Protein AF-0000000074209278 (afdb_homodimer)

Foldseek 3Di:
DPPPPPPPPPPPPQADLVQLLQQLLLVLQQQALVRQDPVNSCVSSVHDPVSCCVRQNDSLSSLVSSVVVCCVPLVVLLVVLLPDDALLSSLLSNQLSLLCSQAPPPGQHFGSLQRRPCDDDPVCVSVNVVSVVVLVVSLVSQLVSVVVNCVVVSAPVPDRSSVLSCVSSVLSNVSRVVRNVPDHSVVSSVVSVVSSVPDGGD/DPPPPPPPPPPPPQADLVQLLQQLLLVLQQQALVRQDPVNSCVSSVHDPVSCCVRQNDSLSSVVSSVVVCCVPLVVLLVVLLPDDALLSSLLSNQLSLLCSQAPPPGQHFGSLQRRPCDDDPVCVSVNVVSVVVLVVSLVSQLVSVVVNCVVVSAPVPDRSSVLSCVSSVLSNVSRVVRNVPDHSVVSSVVSVVSSVPDGGD

InterPro domains:
  IPR001647 DNA-binding HTH domain, TetR-type [PF00440] (21-64)
  IPR001647 DNA-binding HTH domain, TetR-type [PS50977] (14-74)
  IPR009057 Homedomain-like superfamily [SSF46689] (10-78)
  IPR011075 Tetracyclin repressor-like, C-terminal domain [PF16925] (94-193)
  IPR023772 DNA-binding HTH domain, TetR-type, conserved site [PS01081] (32-62)
  IPR036271 Tetracyclin repressor-like, C-terminal domain superfamily [SSF48498] (85-200)

Structure (mmCIF, N/CA/C/O backbone):
data_AF-0000000074209278-model_v1
#
loop_
_entity.id
_entity.type
_entity.pdbx_description
1 polymer 'AcrR family transcriptional regulator'
#
loop_
_atom_site.group_PDB
_atom_site.id
_atom_site.type_symbol
_atom_site.label_atom_id
_atom_site.label_alt_id
_atom_site.label_comp_id
_atom_site.label_asym_id
_atom_site.label_entity_id
_atom_site.label_seq_id
_atom_site.pdbx_PDB_ins_code
_atom_site.Cartn_x
_atom_site.Cartn_y
_atom_site.Cartn_z
_atom_site.occupancy
_atom_site.B_iso_or_equiv
_atom_site.auth_seq_id
_atom_site.auth_comp_id
_atom_site.auth_asym_id
_atom_site.auth_atom_id
_atom_site.pdbx_PDB_model_num
ATOM 1 N N . MET A 1 1 ? -60 41.594 2.998 1 33.75 1 MET A N 1
ATOM 2 C CA . MET A 1 1 ? -58.531 41.656 3.078 1 33.75 1 MET A CA 1
ATOM 3 C C . MET A 1 1 ? -57.969 40.281 3.383 1 33.75 1 MET A C 1
ATOM 5 O O . MET A 1 1 ? -58.125 39.781 4.484 1 33.75 1 MET A O 1
ATOM 9 N N . THR A 1 2 ? -57.844 39.406 2.379 1 37.22 2 THR A N 1
ATOM 10 C CA . THR A 1 2 ? -57.438 38 2.422 1 37.22 2 THR A CA 1
ATOM 11 C C . THR A 1 2 ? -56.031 37.844 2.982 1 37.22 2 THR A C 1
ATOM 13 O O . THR A 1 2 ? -55.125 38.562 2.555 1 37.22 2 THR A O 1
ATOM 16 N N . ALA A 1 3 ? -55.906 37.375 4.176 1 47.78 3 ALA A N 1
ATOM 17 C CA . ALA A 1 3 ? -54.625 37.219 4.848 1 47.78 3 ALA A CA 1
ATOM 18 C C . ALA A 1 3 ? -53.594 36.562 3.916 1 47.78 3 ALA A C 1
ATOM 20 O O . ALA A 1 3 ? -53.938 35.719 3.102 1 47.78 3 ALA A O 1
ATOM 21 N N . PRO A 1 4 ? -52.469 37.312 3.576 1 43.16 4 PRO A N 1
ATOM 22 C CA . PRO A 1 4 ? -51.469 36.719 2.699 1 43.16 4 PRO A CA 1
ATOM 23 C C . PRO A 1 4 ? -51.125 35.281 3.086 1 43.16 4 PRO A C 1
ATOM 25 O O . PRO A 1 4 ? -51.219 34.938 4.258 1 43.16 4 PRO A O 1
ATOM 28 N N . GLU A 1 5 ? -51.5 34.312 2.305 1 40.69 5 GLU A N 1
ATOM 29 C CA . GLU A 1 5 ? -51.031 32.938 2.449 1 40.69 5 GLU A CA 1
ATOM 30 C C . GLU A 1 5 ? -49.562 32.875 2.871 1 40.69 5 GLU A C 1
ATOM 32 O O . GLU A 1 5 ? -48.719 33.5 2.225 1 40.69 5 GLU A O 1
ATOM 37 N N . LYS A 1 6 ? -49.312 32.938 4.172 1 40.78 6 LYS A N 1
ATOM 38 C CA . LYS A 1 6 ? -47.969 32.656 4.664 1 40.78 6 LYS A CA 1
ATOM 39 C C . LYS A 1 6 ? -47.219 31.719 3.725 1 40.78 6 LYS A C 1
ATOM 41 O O . LYS A 1 6 ? -47.75 30.672 3.342 1 40.78 6 LYS A O 1
ATOM 46 N N . SER A 1 7 ? -46.438 32.25 2.771 1 40.66 7 SER A N 1
ATOM 47 C CA . SER A 1 7 ? -45.469 31.516 1.967 1 40.66 7 SER A CA 1
ATOM 48 C C . SER A 1 7 ? -44.875 30.344 2.752 1 40.66 7 SER A C 1
ATOM 50 O O . SER A 1 7 ? -44.375 30.531 3.867 1 40.66 7 SER A O 1
ATOM 52 N N . LEU A 1 8 ? -45.594 29.219 2.875 1 39.34 8 LEU A N 1
ATOM 53 C CA . LEU A 1 8 ? -45 27.969 3.357 1 39.34 8 LEU A CA 1
ATOM 54 C C . LEU A 1 8 ? -43.5 27.938 3.078 1 39.34 8 LEU A C 1
ATOM 56 O O . LEU A 1 8 ? -43.062 27.906 1.919 1 39.34 8 LEU A O 1
ATOM 60 N N . LEU A 1 9 ? -42.719 28.922 3.619 1 38.59 9 LEU A N 1
ATOM 61 C CA . LEU A 1 9 ? -41.281 28.844 3.516 1 38.59 9 LEU A CA 1
ATOM 62 C C . LEU A 1 9 ? -40.812 27.406 3.365 1 38.59 9 LEU A C 1
ATOM 64 O O . LEU A 1 9 ? -41.188 26.547 4.172 1 38.59 9 LEU A O 1
ATOM 68 N N . GLY A 1 10 ? -40.781 26.891 2.172 1 40.25 10 GLY A N 1
ATOM 69 C CA . GLY A 1 10 ? -40.219 25.609 1.765 1 40.25 10 GLY A CA 1
ATOM 70 C C . GLY A 1 10 ? -39.125 25.125 2.684 1 40.25 10 GLY A C 1
ATOM 71 O O . GLY A 1 10 ? -38.344 25.922 3.209 1 40.25 10 GLY A O 1
ATOM 72 N N . ARG A 1 11 ? -39.375 24.234 3.613 1 44.09 11 ARG A N 1
ATOM 73 C CA . ARG A 1 11 ? -38.344 23.594 4.445 1 44.09 11 ARG A CA 1
ATOM 74 C C . ARG A 1 11 ? -37 23.625 3.766 1 44.09 11 ARG A C 1
ATOM 76 O O . ARG A 1 11 ? -36.875 23.344 2.57 1 44.09 11 ARG A O 1
ATOM 83 N N . PRO A 1 12 ? -36.031 24.453 4.07 1 49.22 12 PRO A N 1
ATOM 84 C CA . PRO A 1 12 ? -34.688 24.484 3.463 1 49.22 12 PRO A CA 1
ATOM 85 C C . PRO A 1 12 ? -34.281 23.141 2.875 1 49.22 12 PRO A C 1
ATOM 87 O O . PRO A 1 12 ? -34.594 22.094 3.432 1 49.22 12 PRO A O 1
ATOM 90 N N . ARG A 1 13 ? -34.344 22.797 1.637 1 50.62 13 ARG A N 1
ATOM 91 C CA . ARG A 1 13 ? -34.094 21.562 0.904 1 50.62 13 ARG A CA 1
ATOM 92 C C . ARG A 1 13 ? -32.906 20.797 1.525 1 50.62 13 ARG A C 1
ATOM 94 O O . ARG A 1 13 ? -31.797 21.328 1.598 1 50.62 13 ARG A O 1
ATOM 101 N N . GLY A 1 14 ? -33.125 20.047 2.602 1 68.06 14 GLY A N 1
ATOM 102 C CA . GLY A 1 14 ? -32.156 19.172 3.268 1 68.06 14 GLY A CA 1
ATOM 103 C C . GLY A 1 14 ? -31.234 18.469 2.305 1 68.06 14 GLY A C 1
ATOM 104 O O . GLY A 1 14 ? -31.516 18.359 1.114 1 68.06 14 GLY A O 1
ATOM 105 N N . PHE A 1 15 ? -29.969 18.594 2.359 1 81.06 15 PHE A N 1
ATOM 106 C CA . PHE A 1 15 ? -29.031 17.922 1.473 1 81.06 15 PHE A CA 1
ATOM 107 C C . PHE A 1 15 ? -29.25 16.406 1.484 1 81.06 15 PHE A C 1
ATOM 109 O O . PHE A 1 15 ? -29.953 15.891 2.355 1 81.06 15 PHE A O 1
ATOM 116 N N . ASP A 1 16 ? -29 15.797 0.399 1 93.38 16 ASP A N 1
ATOM 117 C CA . ASP A 1 16 ? -29.047 14.344 0.261 1 93.38 16 ASP A CA 1
ATOM 118 C C . ASP A 1 16 ? -27.891 13.688 1.027 1 93.38 16 ASP A C 1
ATOM 120 O O . ASP A 1 16 ? -26.734 13.758 0.605 1 93.38 16 ASP A O 1
ATOM 124 N N . THR A 1 17 ? -28.188 13.07 2.111 1 94.62 17 THR A N 1
ATOM 125 C CA . THR A 1 17 ? -27.203 12.484 3.014 1 94.62 17 THR A CA 1
ATOM 126 C C . THR A 1 17 ? -26.375 11.43 2.295 1 94.62 17 THR A C 1
ATOM 128 O O . THR A 1 17 ? -25.156 11.32 2.518 1 94.62 17 THR A O 1
ATOM 131 N N . ASP A 1 18 ? -27.031 10.688 1.437 1 95.5 18 ASP A N 1
ATOM 132 C CA . ASP A 1 18 ? -26.328 9.625 0.714 1 95.5 18 ASP A CA 1
ATOM 133 C C . ASP A 1 18 ? -25.328 10.203 -0.283 1 95.5 18 ASP A C 1
ATOM 135 O O . ASP A 1 18 ? -24.203 9.727 -0.387 1 95.5 18 ASP A O 1
ATOM 139 N N . GLU A 1 19 ? -25.734 11.156 -0.97 1 96.56 19 GLU A N 1
ATOM 140 C CA . GLU A 1 19 ? -24.859 11.805 -1.931 1 96.56 19 GLU A CA 1
ATOM 141 C C . GLU A 1 19 ? -23.672 12.484 -1.229 1 96.56 19 GLU A C 1
ATOM 143 O O . GLU A 1 19 ? -22.547 12.406 -1.699 1 96.56 19 GLU A O 1
ATOM 148 N N . ALA A 1 20 ? -23.969 13.148 -0.141 1 97.25 20 ALA A N 1
ATOM 149 C CA . ALA A 1 20 ? -22.922 13.805 0.633 1 97.25 20 ALA A CA 1
ATOM 150 C C . ALA A 1 20 ? -21.891 12.789 1.137 1 97.25 20 ALA A C 1
ATOM 152 O O . ALA A 1 20 ? -20.688 13.023 1.065 1 97.25 20 ALA A O 1
ATOM 153 N N . LEU A 1 21 ? -22.422 11.672 1.607 1 97.81 21 LEU A N 1
ATOM 154 C CA . LEU A 1 21 ? -21.531 10.641 2.115 1 97.81 21 LEU A CA 1
ATOM 155 C C . LEU A 1 21 ? -20.688 10.047 0.99 1 97.81 21 LEU A C 1
ATOM 157 O O . LEU A 1 21 ? -19.5 9.742 1.188 1 97.81 21 LEU A O 1
ATOM 161 N N . GLU A 1 22 ? -21.312 9.898 -0.193 1 97.75 22 GLU A N 1
ATOM 162 C CA . GLU A 1 22 ? -20.562 9.422 -1.359 1 97.75 22 GLU A CA 1
ATOM 163 C C . GLU A 1 22 ? -19.422 10.367 -1.703 1 97.75 22 GLU A C 1
ATOM 165 O O . GLU A 1 22 ? -18.297 9.922 -1.972 1 97.75 22 GLU A O 1
ATOM 170 N N . ARG A 1 23 ? -19.641 11.594 -1.631 1 98 23 ARG A N 1
ATOM 171 C CA . ARG A 1 23 ? -18.625 12.594 -1.938 1 98 23 ARG A CA 1
ATOM 172 C C . ARG A 1 23 ? -17.516 12.602 -0.884 1 98 23 ARG A C 1
ATOM 174 O O . ARG A 1 23 ? -16.344 12.773 -1.209 1 98 23 ARG A O 1
ATOM 181 N N . ALA A 1 24 ? -17.953 12.406 0.384 1 98.25 24 ALA A N 1
ATOM 182 C CA . ALA A 1 24 ? -16.969 12.305 1.45 1 98.25 24 ALA A CA 1
ATOM 183 C C . ALA A 1 24 ? -16.062 11.086 1.247 1 98.25 24 ALA A C 1
ATOM 185 O O . ALA A 1 24 ? -14.844 11.18 1.401 1 98.25 24 ALA A O 1
ATOM 186 N N . MET A 1 25 ? -16.688 9.992 0.888 1 98.19 25 MET A N 1
ATOM 187 C CA . MET A 1 25 ? -15.938 8.758 0.647 1 98.19 25 MET A CA 1
ATOM 188 C C . MET A 1 25 ? -14.914 8.953 -0.47 1 98.19 25 MET A C 1
ATOM 190 O O . MET A 1 25 ? -13.75 8.586 -0.321 1 98.19 25 MET A O 1
ATOM 194 N N . LEU A 1 26 ? -15.328 9.602 -1.552 1 98.12 26 LEU A N 1
ATOM 195 C CA . LEU A 1 26 ? -14.438 9.844 -2.684 1 98.12 26 LEU A CA 1
ATOM 196 C C . LEU A 1 26 ? -13.305 10.789 -2.293 1 98.12 26 LEU A C 1
ATOM 198 O O . LEU A 1 26 ? -12.164 10.609 -2.727 1 98.12 26 LEU A O 1
ATOM 202 N N . TYR A 1 27 ? -13.641 11.75 -1.469 1 98.06 27 TYR A N 1
ATOM 203 C CA . TYR A 1 27 ? -12.625 12.703 -1.048 1 98.06 27 TYR A CA 1
ATOM 204 C C . TYR A 1 27 ? -11.594 12.039 -0.134 1 98.06 27 TYR A C 1
ATOM 206 O O . TYR A 1 27 ? -10.391 12.234 -0.304 1 98.06 27 TYR A O 1
ATOM 214 N N . PHE A 1 28 ? -12.07 11.219 0.897 1 97.81 28 PHE A N 1
ATOM 215 C CA . PHE A 1 28 ? -11.156 10.461 1.746 1 97.81 28 PHE A CA 1
ATOM 216 C C . PHE A 1 28 ? -10.312 9.5 0.913 1 97.81 28 PHE A C 1
ATOM 218 O O . PHE A 1 28 ? -9.133 9.305 1.193 1 97.81 28 PHE A O 1
ATOM 225 N N . TRP A 1 29 ? -10.93 8.945 -0.081 1 97.88 29 TRP A N 1
ATOM 226 C CA . TRP A 1 29 ? -10.258 7.992 -0.958 1 97.88 29 TRP A CA 1
ATOM 227 C C . TRP A 1 29 ? -9.117 8.664 -1.721 1 97.88 29 TRP A C 1
ATOM 229 O O . TRP A 1 29 ? -8 8.148 -1.759 1 97.88 29 TRP A O 1
ATOM 239 N N . GLU A 1 30 ? -9.352 9.797 -2.186 1 96.81 30 GLU A N 1
ATOM 240 C CA . GLU A 1 30 ? -8.398 10.5 -3.043 1 96.81 30 GLU A CA 1
ATOM 241 C C . GLU A 1 30 ? -7.285 11.148 -2.221 1 96.81 30 GLU A C 1
ATOM 243 O O . GLU A 1 30 ? -6.129 11.172 -2.643 1 96.81 30 GLU A O 1
ATOM 248 N N . HIS A 1 31 ? -7.629 11.578 -0.967 1 96.56 31 HIS A N 1
ATOM 249 C CA . HIS A 1 31 ? -6.691 12.461 -0.279 1 96.56 31 HIS A CA 1
ATOM 250 C C . HIS A 1 31 ? -6.207 11.844 1.027 1 96.56 31 HIS A C 1
ATOM 252 O O . HIS A 1 31 ? -5.277 12.352 1.656 1 96.56 31 HIS A O 1
ATOM 258 N N . GLY A 1 32 ? -6.855 10.703 1.397 1 96.44 32 GLY A N 1
ATOM 259 C CA . GLY A 1 32 ? -6.535 10.125 2.693 1 96.44 32 GLY A CA 1
ATOM 260 C C . GLY A 1 32 ? -7.16 10.875 3.852 1 96.44 32 GLY A C 1
ATOM 261 O O . GLY A 1 32 ? -7.688 11.977 3.674 1 96.44 32 GLY A O 1
ATOM 262 N N . TYR A 1 33 ? -7.074 10.336 4.988 1 96.94 33 TYR A N 1
ATOM 263 C CA . TYR A 1 33 ? -7.652 10.922 6.195 1 96.94 33 TYR A CA 1
ATOM 264 C C . TYR A 1 33 ? -6.953 12.227 6.559 1 96.94 33 TYR A C 1
ATOM 266 O O . TYR A 1 33 ? -7.613 13.242 6.789 1 96.94 33 TYR A O 1
ATOM 274 N N . GLU A 1 34 ? -5.68 12.195 6.559 1 93.06 34 GLU A N 1
ATOM 275 C CA . GLU A 1 34 ? -4.914 13.375 6.953 1 93.06 34 GLU A CA 1
ATOM 276 C C . GLU A 1 34 ? -5.039 14.492 5.918 1 93.06 34 GLU A C 1
ATOM 278 O O . GLU A 1 34 ? -5.043 15.672 6.266 1 93.06 34 GLU A O 1
ATOM 283 N N . GLY A 1 35 ? -5.164 14.133 4.719 1 93.12 35 GLY A N 1
ATOM 284 C CA . GLY A 1 35 ? -5.211 15.117 3.646 1 93.12 35 GLY A CA 1
ATOM 285 C C . GLY A 1 35 ? -6.574 15.758 3.486 1 93.12 35 GLY A C 1
ATOM 286 O O . GLY A 1 35 ? -6.73 16.719 2.723 1 93.12 35 GLY A O 1
ATOM 287 N N . ALA A 1 36 ? -7.477 15.227 4.211 1 95.25 36 ALA A N 1
ATOM 288 C CA . ALA A 1 36 ? -8.836 15.75 4.152 1 95.25 36 ALA A CA 1
ATOM 289 C C . ALA A 1 36 ? -9.141 16.625 5.367 1 95.25 36 ALA A C 1
ATOM 291 O O . ALA A 1 36 ? -9.469 16.125 6.441 1 95.25 36 ALA A O 1
ATOM 292 N N . SER A 1 37 ? -9.125 17.906 5.203 1 93.94 37 SER A N 1
ATOM 293 C CA . SER A 1 37 ? -9.531 18.797 6.289 1 93.94 37 SER A CA 1
ATOM 294 C C . SER A 1 37 ? -11.047 18.891 6.391 1 93.94 37 SER A C 1
ATOM 296 O O . SER A 1 37 ? -11.766 18.5 5.457 1 93.94 37 SER A O 1
ATOM 298 N N . LEU A 1 38 ? -11.5 19.406 7.469 1 94.62 38 LEU A N 1
ATOM 299 C CA . LEU A 1 38 ? -12.938 19.594 7.633 1 94.62 38 LEU A CA 1
ATOM 300 C C . LEU A 1 38 ? -13.469 20.578 6.594 1 94.62 38 LEU A C 1
ATOM 302 O O . LEU A 1 38 ? -14.562 20.375 6.055 1 94.62 38 LEU A O 1
ATOM 306 N N . SER A 1 39 ? -12.703 21.625 6.355 1 95.69 39 SER A N 1
ATOM 307 C CA . SER A 1 39 ? -13.109 22.594 5.344 1 95.69 39 SER A CA 1
ATOM 308 C C . SER A 1 39 ? -13.203 21.953 3.963 1 95.69 39 SER A C 1
ATOM 310 O O . SER A 1 39 ? -14.141 22.219 3.211 1 95.69 39 SER A O 1
ATOM 312 N N . ASP A 1 40 ? -12.25 21.109 3.582 1 95.88 40 ASP A N 1
ATOM 313 C CA . ASP A 1 40 ? -12.273 20.391 2.314 1 95.88 40 ASP A CA 1
ATOM 314 C C . ASP A 1 40 ? -13.516 19.516 2.197 1 95.88 40 ASP A C 1
ATOM 316 O O . ASP A 1 40 ? -14.148 19.453 1.14 1 95.88 40 ASP A O 1
ATOM 320 N N . LEU A 1 41 ? -13.836 18.812 3.322 1 97.38 41 LEU A N 1
ATOM 321 C CA . LEU A 1 41 ? -14.969 17.906 3.334 1 97.38 41 LEU A CA 1
ATOM 322 C C . LEU A 1 41 ? -16.281 18.656 3.193 1 97.38 41 LEU A C 1
ATOM 324 O O . LEU A 1 41 ? -17.188 18.234 2.473 1 97.38 41 LEU A O 1
ATOM 328 N N . GLU A 1 42 ? -16.312 19.812 3.859 1 97.06 42 GLU A N 1
ATOM 329 C CA . GLU A 1 42 ? -17.469 20.672 3.686 1 97.06 42 GLU A CA 1
ATOM 330 C C . GLU A 1 42 ? -17.672 21.047 2.219 1 97.06 42 GLU A C 1
ATOM 332 O O . GLU A 1 42 ? -18.797 20.953 1.697 1 97.06 42 GLU A O 1
ATOM 337 N N . GLY A 1 43 ? -16.641 21.453 1.596 1 96.94 43 GLY A N 1
ATOM 338 C CA . GLY A 1 43 ? -16.688 21.812 0.187 1 96.94 43 GLY A CA 1
ATOM 339 C C . GLY A 1 43 ? -17.062 20.641 -0.716 1 96.94 43 GLY A C 1
ATOM 340 O O . GLY A 1 43 ? -17.922 20.781 -1.589 1 96.94 43 GLY A O 1
ATOM 341 N N . ALA A 1 44 ? -16.484 19.484 -0.483 1 96.69 44 ALA A N 1
ATOM 342 C CA . ALA A 1 44 ? -16.719 18.297 -1.302 1 96.69 44 ALA A CA 1
ATOM 343 C C . ALA A 1 44 ? -18.156 17.812 -1.172 1 96.69 44 ALA A C 1
ATOM 345 O O . ALA A 1 44 ? -18.766 17.391 -2.156 1 96.69 44 ALA A O 1
ATOM 346 N N . MET A 1 45 ? -18.641 17.906 0.04 1 97 45 MET A N 1
ATOM 347 C CA . MET A 1 45 ? -19.969 17.375 0.328 1 97 45 MET A CA 1
ATOM 348 C C . MET A 1 45 ? -21.047 18.406 -0.025 1 97 45 MET A C 1
ATOM 350 O O . MET A 1 45 ? -22.219 18.062 -0.162 1 97 45 MET A O 1
ATOM 354 N N . GLY A 1 46 ? -20.672 19.688 -0.005 1 96.06 46 GLY A N 1
ATOM 355 C CA . GLY A 1 46 ? -21.609 20.75 -0.322 1 96.06 46 GLY A CA 1
ATOM 356 C C . GLY A 1 46 ? -22.531 21.109 0.835 1 96.06 46 GLY A C 1
ATOM 357 O O . GLY A 1 46 ? -23.703 21.453 0.628 1 96.06 46 GLY A O 1
ATOM 358 N N . ILE A 1 47 ? -22.047 20.875 2.021 1 94.56 47 ILE A N 1
ATOM 359 C CA . ILE A 1 47 ? -22.844 21.188 3.201 1 94.56 47 ILE A CA 1
ATOM 360 C C . ILE A 1 47 ? -22 21.953 4.219 1 94.56 47 ILE A C 1
ATOM 362 O O . ILE A 1 47 ? -20.766 21.812 4.242 1 94.56 47 ILE A O 1
ATOM 366 N N . GLY A 1 48 ? -22.641 22.672 5.047 1 93.31 48 GLY A N 1
ATOM 367 C CA . GLY A 1 48 ? -21.938 23.422 6.078 1 93.31 48 GLY A CA 1
ATOM 368 C C . GLY A 1 48 ? -21.547 22.578 7.277 1 93.31 48 GLY A C 1
ATOM 369 O O . GLY A 1 48 ? -22.016 21.453 7.418 1 93.31 48 GLY A O 1
ATOM 370 N N . ARG A 1 49 ? -20.766 23.094 8.094 1 93.25 49 ARG A N 1
ATOM 371 C CA . ARG A 1 49 ? -20.188 22.422 9.25 1 93.25 49 ARG A CA 1
ATOM 372 C C . ARG A 1 49 ? -21.266 21.922 10.195 1 93.25 49 ARG A C 1
ATOM 374 O O . ARG A 1 49 ? -21.219 20.781 10.672 1 93.25 49 ARG A O 1
ATOM 381 N N . THR A 1 50 ? -22.312 22.734 10.438 1 93.88 50 THR A N 1
ATOM 382 C CA . THR A 1 50 ? -23.391 22.375 11.359 1 93.88 50 THR A CA 1
ATOM 383 C C . THR A 1 50 ? -24.156 21.156 10.859 1 93.88 50 THR A C 1
ATOM 385 O O . THR A 1 50 ? -24.391 20.219 11.617 1 93.88 50 THR A O 1
ATOM 388 N N . SER A 1 51 ? -24.469 21.172 9.672 1 94.56 51 SER A N 1
ATOM 389 C CA . SER A 1 51 ? -25.172 20.047 9.055 1 94.56 51 SER A CA 1
ATOM 390 C C . SER A 1 51 ? -24.328 18.781 9.047 1 94.56 51 SER A C 1
ATOM 392 O O . SER A 1 51 ? -24.828 17.688 9.281 1 94.56 51 SER A O 1
ATOM 394 N N . MET A 1 52 ? -23.062 18.953 8.75 1 95.5 52 MET A N 1
ATOM 395 C CA . MET A 1 52 ? -22.141 17.812 8.719 1 95.5 52 MET A CA 1
ATOM 396 C C . MET A 1 52 ? -22.078 17.125 10.078 1 95.5 52 MET A C 1
ATOM 398 O O . MET A 1 52 ? -22.219 15.906 10.164 1 95.5 52 MET A O 1
ATOM 402 N N . TYR A 1 53 ? -21.984 17.953 11.102 1 95.12 53 TYR A N 1
ATOM 403 C CA . TYR A 1 53 ? -21.891 17.391 12.445 1 95.12 53 TYR A CA 1
ATOM 404 C C . TYR A 1 53 ? -23.203 16.719 12.852 1 95.12 53 TYR A C 1
ATOM 406 O O . TYR A 1 53 ? -23.188 15.672 13.5 1 95.12 53 TYR A O 1
ATOM 414 N N . ALA A 1 54 ? -24.266 17.328 12.461 1 95.19 54 ALA A N 1
ATOM 415 C CA . ALA A 1 54 ? -25.578 16.797 12.805 1 95.19 54 ALA A CA 1
ATOM 416 C C . ALA A 1 54 ? -25.828 15.453 12.117 1 95.19 54 ALA A C 1
ATOM 418 O O . ALA A 1 54 ? -26.359 14.523 12.719 1 95.19 54 ALA A O 1
ATOM 419 N N . ALA A 1 55 ? -25.344 15.367 10.93 1 95.56 55 ALA A N 1
ATOM 420 C CA . ALA A 1 55 ? -25.656 14.203 10.117 1 95.56 55 ALA A CA 1
ATOM 421 C C . ALA A 1 55 ? -24.625 13.102 10.297 1 95.56 55 ALA A C 1
ATOM 423 O O . ALA A 1 55 ? -24.953 11.914 10.273 1 95.56 55 ALA A O 1
ATOM 424 N N . PHE A 1 56 ? -23.312 13.477 10.492 1 97.25 56 PHE A N 1
ATOM 425 C CA . PHE A 1 56 ? -22.266 12.469 10.359 1 97.25 56 PHE A CA 1
ATOM 426 C C . PHE A 1 56 ? -21.375 12.445 11.594 1 97.25 56 PHE A C 1
ATOM 428 O O . PHE A 1 56 ? -20.609 11.508 11.797 1 97.25 56 PHE A O 1
ATOM 435 N N . GLY A 1 57 ? -21.469 13.477 12.422 1 96.56 57 GLY A N 1
ATOM 436 C CA . GLY A 1 57 ? -20.594 13.555 13.578 1 96.56 57 GLY A CA 1
ATOM 437 C C . GLY A 1 57 ? -19.25 14.188 13.258 1 96.56 57 GLY A C 1
ATOM 438 O O . GLY A 1 57 ? -19.125 14.969 12.312 1 96.56 57 GLY A O 1
ATOM 439 N N . ASN A 1 58 ? -18.25 13.867 14.039 1 96.25 58 ASN A N 1
ATOM 440 C CA . ASN A 1 58 ? -16.922 14.422 13.828 1 96.25 58 ASN A CA 1
ATOM 441 C C . ASN A 1 58 ? -16.203 13.734 12.664 1 96.25 58 ASN A C 1
ATOM 443 O O . ASN A 1 58 ? -16.781 12.867 12.008 1 96.25 58 ASN A O 1
ATOM 447 N N . LYS A 1 59 ? -15.086 14.109 12.422 1 96.69 59 LYS A N 1
ATOM 448 C CA . LYS A 1 59 ? -14.352 13.617 11.258 1 96.69 59 LYS A CA 1
ATOM 449 C C . LYS A 1 59 ? -14.18 12.102 11.32 1 96.69 59 LYS A C 1
ATOM 451 O O . LYS A 1 59 ? -14.352 11.414 10.312 1 96.69 59 LYS A O 1
ATOM 456 N N . GLU A 1 60 ? -13.805 11.578 12.477 1 97.06 60 GLU A N 1
ATOM 457 C CA . GLU A 1 60 ? -13.609 10.141 12.648 1 97.06 60 GLU A CA 1
ATOM 458 C C . GLU A 1 60 ? -14.891 9.367 12.352 1 97.06 60 GLU A C 1
ATOM 460 O O . GLU A 1 60 ? -14.859 8.336 11.68 1 97.06 60 GLU A O 1
ATOM 465 N N . GLN A 1 61 ? -15.922 9.852 12.867 1 97.81 61 GLN A N 1
ATOM 466 C CA . GLN A 1 61 ? -17.219 9.219 12.633 1 97.81 61 GLN A CA 1
ATOM 467 C C . GLN A 1 61 ? -17.594 9.273 11.156 1 97.81 61 GLN A C 1
ATOM 469 O O . GLN A 1 61 ? -18.109 8.305 10.602 1 97.81 61 GLN A O 1
ATOM 474 N N . LEU A 1 62 ? -17.453 10.469 10.562 1 98.06 62 LEU A N 1
ATOM 475 C CA . LEU A 1 62 ? -17.688 10.609 9.133 1 98.06 62 LEU A CA 1
ATOM 476 C C . LEU A 1 62 ? -16.844 9.617 8.336 1 98.06 62 LEU A C 1
ATOM 478 O O . LEU A 1 62 ? -17.328 8.992 7.395 1 98.06 62 LEU A O 1
ATOM 482 N N . PHE A 1 63 ? -15.641 9.414 8.695 1 98.38 63 PHE A N 1
ATOM 483 C CA . PHE A 1 63 ? -14.742 8.484 8.023 1 98.38 63 PHE A CA 1
ATOM 484 C C . PHE A 1 63 ? -15.258 7.059 8.125 1 98.38 63 PHE A C 1
ATOM 486 O O . PHE A 1 63 ? -15.234 6.309 7.148 1 98.38 63 PHE A O 1
ATOM 493 N N . ARG A 1 64 ? -15.648 6.68 9.281 1 98.12 64 ARG A N 1
ATOM 494 C CA . ARG A 1 64 ? -16.188 5.336 9.477 1 98.12 64 ARG A CA 1
ATOM 495 C C . ARG A 1 64 ? -17.406 5.094 8.586 1 98.12 64 ARG A C 1
ATOM 497 O O . ARG A 1 64 ? -17.547 4.02 8.008 1 98.12 64 ARG A O 1
ATOM 504 N N . LYS A 1 65 ? -18.234 6.086 8.516 1 98.12 65 LYS A N 1
ATOM 505 C CA . LYS A 1 65 ? -19.391 5.977 7.641 1 98.12 65 LYS A CA 1
ATOM 506 C C . LYS A 1 65 ? -18.969 5.891 6.176 1 98.12 65 LYS A C 1
ATOM 508 O O . LYS A 1 65 ? -19.578 5.16 5.391 1 98.12 65 LYS A O 1
ATOM 513 N N . ALA A 1 66 ? -17.984 6.672 5.801 1 98.38 66 ALA A N 1
ATOM 514 C CA . ALA A 1 66 ? -17.438 6.605 4.453 1 98.38 66 ALA A CA 1
ATOM 515 C C . ALA A 1 66 ? -16.875 5.219 4.164 1 98.38 66 ALA A C 1
ATOM 517 O O . ALA A 1 66 ? -17.031 4.691 3.059 1 98.38 66 ALA A O 1
ATOM 518 N N . LEU A 1 67 ? -16.203 4.598 5.137 1 98 67 LEU A N 1
ATOM 519 C CA . LEU A 1 67 ? -15.664 3.252 4.996 1 98 67 LEU A CA 1
ATOM 520 C C . LEU A 1 67 ? -16.781 2.23 4.785 1 98 67 LEU A C 1
ATOM 522 O O . LEU A 1 67 ? -16.641 1.313 3.971 1 98 67 LEU A O 1
ATOM 526 N N . ASP A 1 68 ? -17.859 2.416 5.543 1 97.56 68 ASP A N 1
ATOM 527 C CA . ASP A 1 68 ? -19.016 1.54 5.359 1 97.56 68 ASP A CA 1
ATOM 528 C C . ASP A 1 68 ? -19.578 1.664 3.947 1 97.56 68 ASP A C 1
ATOM 530 O O . ASP A 1 68 ? -19.938 0.661 3.322 1 97.56 68 ASP A O 1
ATOM 534 N N . ARG A 1 69 ? -19.672 2.906 3.51 1 97.75 69 ARG A N 1
ATOM 535 C CA . ARG A 1 69 ? -20.141 3.148 2.148 1 97.75 69 ARG A CA 1
ATOM 536 C C . ARG A 1 69 ? -19.219 2.5 1.128 1 97.75 69 ARG A C 1
ATOM 538 O O . ARG A 1 69 ? -19.672 1.917 0.144 1 97.75 69 ARG A O 1
ATOM 545 N N . TYR A 1 70 ? -17.953 2.588 1.343 1 98.06 70 TYR A N 1
ATOM 546 C CA . TYR A 1 70 ? -16.953 1.97 0.485 1 98.06 70 TYR A CA 1
ATOM 547 C C . TYR A 1 70 ? -17.109 0.456 0.456 1 98.06 70 TYR A C 1
ATOM 549 O O . TYR A 1 70 ? -17.016 -0.166 -0.604 1 98.06 70 TYR A O 1
ATOM 557 N N . ALA A 1 71 ? -17.328 -0.156 1.625 1 97.31 71 ALA A N 1
ATOM 558 C CA . ALA A 1 71 ? -17.5 -1.6 1.766 1 97.31 71 ALA A CA 1
ATOM 559 C C . ALA A 1 71 ? -18.703 -2.094 0.969 1 97.31 71 ALA A C 1
ATOM 561 O O . ALA A 1 71 ? -18.641 -3.154 0.345 1 97.31 71 ALA A O 1
ATOM 562 N N . GLU A 1 72 ? -19.719 -1.255 0.929 1 96.62 72 GLU A N 1
ATOM 563 C CA . GLU A 1 72 ? -20.984 -1.642 0.299 1 96.62 72 GLU A CA 1
ATOM 564 C C . GLU A 1 72 ? -20.953 -1.375 -1.203 1 96.62 72 GLU A C 1
ATOM 566 O O . GLU A 1 72 ? -21.766 -1.916 -1.951 1 96.62 72 GLU A O 1
ATOM 571 N N . GLY A 1 73 ? -20.031 -0.543 -1.618 1 96.5 73 GLY A N 1
ATOM 572 C CA . GLY A 1 73 ? -19.938 -0.15 -3.016 1 96.5 73 GLY A CA 1
ATOM 573 C C . GLY A 1 73 ? -18.703 -0.675 -3.713 1 96.5 73 GLY A C 1
ATOM 574 O O . GLY A 1 73 ? -18.672 -1.83 -4.141 1 96.5 73 GLY A O 1
ATOM 575 N N . PRO A 1 74 ? -17.703 0.165 -3.719 1 97.31 74 PRO A N 1
ATOM 576 C CA . PRO A 1 74 ? -16.516 -0.21 -4.473 1 97.31 74 PRO A CA 1
ATOM 577 C C . PRO A 1 74 ? -15.867 -1.498 -3.959 1 97.31 74 PRO A C 1
ATOM 579 O O . PRO A 1 74 ? -15.328 -2.279 -4.746 1 97.31 74 PRO A O 1
ATOM 582 N N . ALA A 1 75 ? -15.969 -1.797 -2.678 1 97.5 75 ALA A N 1
ATOM 583 C CA . ALA A 1 75 ? -15.273 -2.957 -2.119 1 97.5 75 ALA A CA 1
ATOM 584 C C . ALA A 1 75 ? -16.234 -4.125 -1.921 1 97.5 75 ALA A C 1
ATOM 586 O O . ALA A 1 75 ? -15.891 -5.121 -1.283 1 97.5 75 ALA A O 1
ATOM 587 N N . ALA A 1 76 ? -17.438 -4.082 -2.463 1 97.75 76 ALA A N 1
ATOM 588 C CA . ALA A 1 76 ? -18.438 -5.133 -2.297 1 97.75 76 ALA A CA 1
ATOM 589 C C . ALA A 1 76 ? -17.969 -6.441 -2.924 1 97.75 76 ALA A C 1
ATOM 591 O O . ALA A 1 76 ? -18.516 -7.508 -2.627 1 97.75 76 ALA A O 1
ATOM 592 N N . TYR A 1 77 ? -16.969 -6.383 -3.834 1 97.5 77 TYR A N 1
ATOM 593 C CA . TYR A 1 77 ? -16.438 -7.57 -4.496 1 97.5 77 TYR A CA 1
ATOM 594 C C . TYR A 1 77 ? -15.875 -8.555 -3.48 1 97.5 77 TYR A C 1
ATOM 596 O O . TYR A 1 77 ? -15.82 -9.766 -3.74 1 97.5 77 TYR A O 1
ATOM 604 N N . THR A 1 78 ? -15.461 -8.102 -2.299 1 97.69 78 THR A N 1
ATOM 605 C CA . THR A 1 78 ? -14.875 -8.984 -1.293 1 97.69 78 THR A CA 1
ATOM 606 C C . THR A 1 78 ? -15.906 -9.984 -0.782 1 97.69 78 THR A C 1
ATOM 608 O O . THR A 1 78 ? -15.617 -11.18 -0.674 1 97.69 78 THR A O 1
ATOM 611 N N . GLU A 1 79 ? -17.078 -9.484 -0.499 1 97.12 79 GLU A N 1
ATOM 612 C CA . GLU A 1 79 ? -18.141 -10.375 -0.063 1 97.12 79 GLU A CA 1
ATOM 613 C C . GLU A 1 79 ? -18.594 -11.297 -1.191 1 97.12 79 GLU A C 1
ATOM 615 O O . GLU A 1 79 ? -18.844 -12.484 -0.966 1 97.12 79 GLU A O 1
ATOM 620 N N . ARG A 1 80 ? -18.688 -10.758 -2.4 1 98 80 ARG A N 1
ATOM 621 C CA . ARG A 1 80 ? -19.078 -11.555 -3.559 1 98 80 ARG A CA 1
ATOM 622 C C . ARG A 1 80 ? -18.078 -12.672 -3.814 1 98 80 ARG A C 1
ATOM 624 O O . ARG A 1 80 ? -18.453 -13.789 -4.184 1 98 80 ARG A O 1
ATOM 631 N N . ALA A 1 81 ? -16.844 -12.359 -3.621 1 98.62 81 ALA A N 1
ATOM 632 C CA . ALA A 1 81 ? -15.789 -13.344 -3.838 1 98.62 81 ALA A CA 1
ATOM 633 C C . ALA A 1 81 ? -15.961 -14.547 -2.914 1 98.62 81 ALA A C 1
ATOM 635 O O . ALA A 1 81 ? -15.852 -15.695 -3.352 1 98.62 81 ALA A O 1
ATOM 636 N N . LEU A 1 82 ? -16.312 -14.305 -1.666 1 98.25 82 LEU A N 1
ATOM 637 C CA . LEU A 1 82 ? -16.391 -15.352 -0.65 1 98.25 82 LEU A CA 1
ATOM 638 C C . LEU A 1 82 ? -17.547 -16.312 -0.942 1 98.25 82 LEU A C 1
ATOM 640 O O . LEU A 1 82 ? -17.594 -17.422 -0.394 1 98.25 82 LEU A O 1
ATOM 644 N N . LEU A 1 83 ? -18.438 -15.922 -1.802 1 98 83 LEU A N 1
ATOM 645 C CA . LEU A 1 83 ? -19.625 -16.719 -2.109 1 98 83 LEU A CA 1
ATOM 646 C C . LEU A 1 83 ? -19.375 -17.609 -3.312 1 98 83 LEU A C 1
ATOM 648 O O . LEU A 1 83 ? -20.219 -18.438 -3.656 1 98 83 LEU A O 1
ATOM 652 N N . LYS A 1 84 ? -18.266 -17.484 -3.971 1 98.62 84 LYS A N 1
ATOM 653 C CA . LYS A 1 84 ? -17.984 -18.297 -5.145 1 98.62 84 LYS A CA 1
ATOM 654 C C . LYS A 1 84 ? -17.828 -19.766 -4.77 1 98.62 84 LYS A C 1
ATOM 656 O O . LYS A 1 84 ? -17.438 -20.094 -3.643 1 98.62 84 LYS A O 1
ATOM 661 N N . PRO A 1 85 ? -18.062 -20.656 -5.66 1 97.81 85 PRO A N 1
ATOM 662 C CA . PRO A 1 85 ? -18.156 -22.062 -5.305 1 97.81 85 PRO A CA 1
ATOM 663 C C . PRO A 1 85 ? -16.781 -22.703 -5.051 1 97.81 85 PRO A C 1
ATOM 665 O O . PRO A 1 85 ? -16.688 -23.656 -4.27 1 97.81 85 PRO A O 1
ATOM 668 N N . THR A 1 86 ? -15.719 -22.25 -5.762 1 98.19 86 THR A N 1
ATOM 669 C CA . THR A 1 86 ? -14.414 -22.875 -5.582 1 98.19 86 THR A CA 1
ATOM 670 C C . THR A 1 86 ? -13.398 -21.875 -5.043 1 98.19 86 THR A C 1
ATOM 672 O O . THR A 1 86 ? -13.562 -20.672 -5.207 1 98.19 86 THR A O 1
ATOM 675 N N . ALA A 1 87 ? -12.344 -22.406 -4.441 1 98.38 87 ALA A N 1
ATOM 676 C CA . ALA A 1 87 ? -11.273 -21.562 -3.908 1 98.38 87 ALA A CA 1
ATOM 677 C C . ALA A 1 87 ? -10.625 -20.734 -5.016 1 98.38 87 ALA A C 1
ATOM 679 O O . ALA A 1 87 ? -10.305 -19.562 -4.816 1 98.38 87 ALA A O 1
ATOM 680 N N . ARG A 1 88 ? -10.484 -21.359 -6.168 1 98.5 88 ARG A N 1
ATOM 681 C CA . ARG A 1 88 ? -9.906 -20.641 -7.305 1 98.5 88 ARG A CA 1
ATOM 682 C C . ARG A 1 88 ? -10.797 -19.484 -7.742 1 98.5 88 ARG A C 1
ATOM 684 O O . ARG A 1 88 ? -10.305 -18.391 -8.023 1 98.5 88 ARG A O 1
ATOM 691 N N . GLU A 1 89 ? -12.078 -19.703 -7.785 1 98.62 89 GLU A N 1
ATOM 692 C CA . GLU A 1 89 ? -13.016 -18.641 -8.164 1 98.62 89 GLU A CA 1
ATOM 693 C C . GLU A 1 89 ? -13.062 -17.547 -7.109 1 98.62 89 GLU A C 1
ATOM 695 O O . GLU A 1 89 ? -13.25 -16.359 -7.438 1 98.62 89 GLU A O 1
ATOM 700 N N . VAL A 1 90 ? -12.914 -17.891 -5.816 1 98.81 90 VAL A N 1
ATOM 701 C CA . VAL A 1 90 ? -12.828 -16.906 -4.742 1 98.81 90 VAL A CA 1
ATOM 702 C C . VAL A 1 90 ? -11.625 -16 -4.965 1 98.81 90 VAL A C 1
ATOM 704 O O . VAL A 1 90 ? -11.758 -14.773 -4.984 1 98.81 90 VAL A O 1
ATOM 707 N N . ALA A 1 91 ? -10.461 -16.625 -5.203 1 98.81 91 ALA A N 1
ATOM 708 C CA . ALA A 1 91 ? -9.242 -15.852 -5.43 1 98.81 91 ALA A CA 1
ATOM 709 C C . ALA A 1 91 ? -9.359 -14.992 -6.688 1 98.81 91 ALA A C 1
ATOM 711 O O . ALA A 1 91 ? -8.969 -13.82 -6.688 1 98.81 91 ALA A O 1
ATOM 712 N N . THR A 1 92 ? -9.945 -15.555 -7.734 1 98.88 92 THR A N 1
ATOM 713 C CA . THR A 1 92 ? -10.109 -14.852 -9 1 98.88 92 THR A CA 1
ATOM 714 C C . THR A 1 92 ? -11.008 -13.633 -8.828 1 98.88 92 THR A C 1
ATOM 716 O O . THR A 1 92 ? -10.656 -12.523 -9.242 1 98.88 92 THR A O 1
ATOM 719 N N . GLU A 1 93 ? -12.156 -13.812 -8.203 1 98.88 93 GLU A N 1
ATOM 720 C CA . GLU A 1 93 ? -13.102 -12.727 -8 1 98.88 93 GLU A CA 1
ATOM 721 C C . GLU A 1 93 ? -12.516 -11.641 -7.102 1 98.88 93 GLU A C 1
ATOM 723 O O . GLU A 1 93 ? -12.711 -10.453 -7.34 1 98.88 93 GLU A O 1
ATOM 728 N N . PHE A 1 94 ? -11.812 -12.07 -6.113 1 98.81 94 PHE A N 1
ATOM 729 C CA . PHE A 1 94 ? -11.203 -11.109 -5.191 1 98.81 94 PHE A CA 1
ATOM 730 C C . PHE A 1 94 ? -10.188 -10.234 -5.914 1 98.81 94 PHE A C 1
ATOM 732 O O . PHE A 1 94 ? -10.25 -9.008 -5.844 1 98.81 94 PHE A O 1
ATOM 739 N N . LEU A 1 95 ? -9.25 -10.875 -6.641 1 98.88 95 LEU A N 1
ATOM 740 C CA . LEU A 1 95 ? -8.172 -10.125 -7.273 1 98.88 95 LEU A CA 1
ATOM 741 C C . LEU A 1 95 ? -8.695 -9.312 -8.453 1 98.88 95 LEU A C 1
ATOM 743 O O . LEU A 1 95 ? -8.289 -8.164 -8.648 1 98.88 95 LEU A O 1
ATOM 747 N N . THR A 1 96 ? -9.625 -9.852 -9.234 1 98.88 96 THR A N 1
ATOM 748 C CA . THR A 1 96 ? -10.234 -9.094 -10.328 1 98.88 96 THR A CA 1
ATOM 749 C C . THR A 1 96 ? -11.062 -7.938 -9.789 1 98.88 96 THR A C 1
ATOM 751 O O . THR A 1 96 ? -11.086 -6.852 -10.375 1 98.88 96 THR A O 1
ATOM 754 N N . GLY A 1 97 ? -11.789 -8.219 -8.727 1 98.75 97 GLY A N 1
ATOM 755 C CA . GLY A 1 97 ? -12.523 -7.148 -8.062 1 98.75 97 GLY A CA 1
ATOM 756 C C . GLY A 1 97 ? -11.625 -6.031 -7.566 1 98.75 97 GLY A C 1
ATOM 757 O O . GLY A 1 97 ? -11.961 -4.852 -7.695 1 98.75 97 GLY A O 1
ATOM 758 N N . ALA A 1 98 ? -10.492 -6.387 -6.953 1 98.75 98 ALA A N 1
ATOM 759 C CA . ALA A 1 98 ? -9.516 -5.391 -6.523 1 98.75 98 ALA A CA 1
ATOM 760 C C . ALA A 1 98 ? -9.031 -4.547 -7.699 1 98.75 98 ALA A C 1
ATOM 762 O O . ALA A 1 98 ? -8.93 -3.322 -7.594 1 98.75 98 ALA A O 1
ATOM 763 N N . VAL A 1 99 ? -8.773 -5.207 -8.852 1 98.88 99 VAL A N 1
ATOM 764 C CA . VAL A 1 99 ? -8.352 -4.504 -10.062 1 98.88 99 VAL A CA 1
ATOM 765 C C . VAL A 1 99 ? -9.438 -3.52 -10.492 1 98.88 99 VAL A C 1
ATOM 767 O O . VAL A 1 99 ? -9.156 -2.34 -10.719 1 98.88 99 VAL A O 1
ATOM 770 N N . ARG A 1 100 ? -10.648 -3.959 -10.539 1 98.62 100 ARG A N 1
ATOM 771 C CA . ARG A 1 100 ? -11.758 -3.129 -10.992 1 98.62 100 ARG A CA 1
ATOM 772 C C . ARG A 1 100 ? -11.984 -1.953 -10.047 1 98.62 100 ARG A C 1
ATOM 774 O O . ARG A 1 100 ? -12.125 -0.812 -10.492 1 98.62 100 ARG A O 1
ATOM 781 N N . ALA A 1 101 ? -11.984 -2.238 -8.805 1 98.31 101 ALA A N 1
ATOM 782 C CA . ALA A 1 101 ? -12.281 -1.207 -7.812 1 98.31 101 ALA A CA 1
ATOM 783 C C . ALA A 1 101 ? -11.172 -0.157 -7.766 1 98.31 101 ALA A C 1
ATOM 785 O O . ALA A 1 101 ? -11.445 1.031 -7.578 1 98.31 101 ALA A O 1
ATOM 786 N N . SER A 1 102 ? -9.961 -0.589 -7.949 1 98.69 102 SER A N 1
ATOM 787 C CA . SER A 1 102 ? -8.82 0.309 -7.801 1 98.69 102 SER A CA 1
ATOM 788 C C . SER A 1 102 ? -8.602 1.146 -9.055 1 98.69 102 SER A C 1
ATOM 790 O O . SER A 1 102 ? -7.789 2.072 -9.062 1 98.69 102 SER A O 1
ATOM 792 N N . THR A 1 103 ? -9.312 0.753 -10.164 1 98.56 103 THR A N 1
ATOM 793 C CA . THR A 1 103 ? -9.109 1.444 -11.43 1 98.56 103 THR A CA 1
ATOM 794 C C . THR A 1 103 ? -10.438 1.938 -12 1 98.56 103 THR A C 1
ATOM 796 O O . THR A 1 103 ? -10.602 2.033 -13.211 1 98.56 103 THR A O 1
ATOM 799 N N . ARG A 1 104 ? -11.383 2.168 -11.195 1 95.88 104 ARG A N 1
ATOM 800 C CA . ARG A 1 104 ? -12.711 2.594 -11.617 1 95.88 104 ARG A CA 1
ATOM 801 C C . ARG A 1 104 ? -12.641 3.893 -12.422 1 95.88 104 ARG A C 1
ATOM 803 O O . ARG A 1 104 ? -12.055 4.875 -11.961 1 95.88 104 ARG A O 1
ATOM 810 N N . PRO A 1 105 ? -13.281 3.943 -13.555 1 93.25 105 PRO 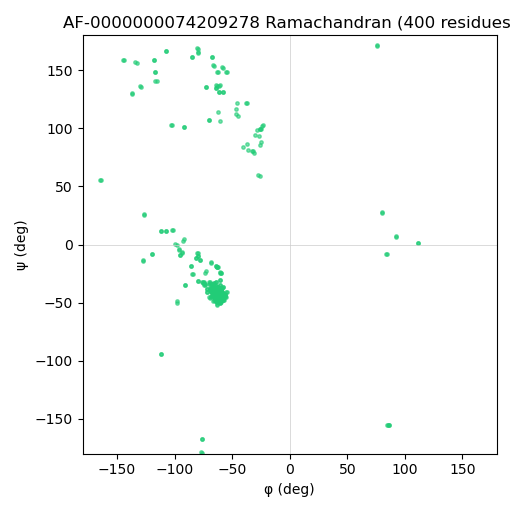A N 1
ATOM 811 C CA . PRO A 1 105 ? -13.328 5.203 -14.297 1 93.25 105 PRO A CA 1
ATOM 812 C C . PRO A 1 105 ? -14.023 6.32 -13.523 1 93.25 105 PRO A C 1
ATOM 814 O O . PRO A 1 105 ? -15.086 6.102 -12.938 1 93.25 105 PRO A O 1
ATOM 817 N N . GLY A 1 106 ? -13.438 7.398 -13.461 1 90.88 106 GLY A N 1
ATOM 818 C CA . GLY A 1 106 ? -14.039 8.555 -12.812 1 90.88 106 GLY A CA 1
ATOM 819 C C . GLY A 1 106 ? -13.828 8.57 -11.312 1 90.88 106 GLY A C 1
ATOM 820 O O . GLY A 1 106 ? -14.219 9.523 -10.633 1 90.88 106 GLY A O 1
ATOM 821 N N . GLY A 1 107 ? -13.305 7.523 -10.766 1 93.81 107 GLY A N 1
ATOM 822 C CA . GLY A 1 107 ? -13.016 7.469 -9.336 1 93.81 107 GLY A CA 1
ATOM 823 C C . GLY A 1 107 ? -11.531 7.551 -9.031 1 93.81 107 GLY A C 1
ATOM 824 O O . GLY A 1 107 ? -10.695 7.434 -9.93 1 93.81 107 GLY A O 1
ATOM 825 N N . PRO A 1 108 ? -11.281 7.781 -7.746 1 96.5 108 PRO A N 1
ATOM 826 C CA . PRO A 1 108 ? -9.859 7.77 -7.375 1 96.5 108 PRO A CA 1
ATOM 827 C C . PRO A 1 108 ? -9.211 6.402 -7.57 1 96.5 108 PRO A C 1
ATOM 829 O O . PRO A 1 108 ? -9.836 5.375 -7.312 1 96.5 108 PRO A O 1
ATOM 832 N N . PRO A 1 109 ? -8.031 6.383 -8.109 1 97.69 109 PRO A N 1
ATOM 833 C CA . PRO A 1 109 ? -7.324 5.105 -8.18 1 97.69 109 PRO A CA 1
ATOM 834 C C . PRO A 1 109 ? -6.914 4.578 -6.805 1 97.69 109 PRO A C 1
ATOM 836 O O . PRO A 1 109 ? -6.902 5.332 -5.828 1 97.69 109 PRO A O 1
ATOM 839 N N . GLY A 1 110 ? -6.629 3.291 -6.754 1 98.06 110 GLY A N 1
ATOM 840 C CA . GLY A 1 110 ? -6.219 2.666 -5.508 1 98.06 110 GLY A CA 1
ATOM 841 C C . GLY A 1 110 ? -7.391 2.215 -4.652 1 98.06 110 GLY A C 1
ATOM 842 O O . GLY A 1 110 ? -8.477 1.937 -5.172 1 98.06 110 GLY A O 1
ATOM 843 N N . CYS A 1 111 ? -7.129 2.133 -3.398 1 98.38 111 CYS A N 1
ATOM 844 C CA . CYS A 1 111 ? -8.086 1.575 -2.453 1 98.38 111 CYS A CA 1
ATOM 845 C C . CYS A 1 111 ? -8.148 2.408 -1.178 1 98.38 111 CYS A C 1
ATOM 847 O O . CYS A 1 111 ? -7.113 2.664 -0.553 1 98.38 111 CYS A O 1
ATOM 849 N N . LEU A 1 112 ? -9.344 2.773 -0.763 1 98.25 112 LEU A N 1
ATOM 850 C CA . LEU A 1 112 ? -9.523 3.611 0.418 1 98.25 112 LEU A CA 1
ATOM 851 C C . LEU A 1 112 ? -8.906 2.951 1.648 1 98.25 112 LEU A C 1
ATOM 853 O O . LEU A 1 112 ? -8.281 3.623 2.473 1 98.25 112 LEU A O 1
ATOM 857 N N . THR A 1 113 ? -9.016 1.615 1.702 1 98 113 THR A N 1
ATOM 858 C CA . THR A 1 113 ? -8.586 0.919 2.91 1 98 113 THR A CA 1
ATOM 859 C C . THR A 1 113 ? -7.07 0.758 2.938 1 98 113 THR A C 1
ATOM 861 O O . THR A 1 113 ? -6.5 0.389 3.965 1 98 113 THR A O 1
ATOM 864 N N . VAL A 1 114 ? -6.422 1.055 1.851 1 97.94 114 VAL A N 1
ATOM 865 C CA . VAL A 1 114 ? -4.965 1.04 1.804 1 97.94 114 VAL A CA 1
ATOM 866 C C . VAL A 1 114 ? -4.426 2.457 1.988 1 97.94 114 VAL A C 1
ATOM 868 O O . VAL A 1 114 ? -3.66 2.723 2.918 1 97.94 114 VAL A O 1
ATOM 871 N N . GLN A 1 115 ? -4.961 3.396 1.219 1 96.44 115 GLN A N 1
ATOM 872 C CA . GLN A 1 115 ? -4.293 4.695 1.181 1 96.44 115 GLN A CA 1
ATOM 873 C C . GLN A 1 115 ? -4.977 5.688 2.119 1 96.44 115 GLN A C 1
ATOM 875 O O . GLN A 1 115 ? -4.465 6.785 2.346 1 96.44 115 GLN A O 1
ATOM 880 N N . GLY A 1 116 ? -6.055 5.281 2.832 1 96.81 116 GLY A N 1
ATOM 881 C CA . GLY A 1 116 ? -6.789 6.207 3.682 1 96.81 116 GLY A CA 1
ATOM 882 C C . GLY A 1 116 ? -5.992 6.664 4.891 1 96.81 116 GLY A C 1
ATOM 883 O O . GLY A 1 116 ? -6.098 7.82 5.305 1 96.81 116 GLY A O 1
ATOM 884 N N . ALA A 1 117 ? -5.27 5.711 5.473 1 96.06 117 ALA A N 1
ATOM 885 C CA . ALA A 1 117 ? -4.473 5.992 6.664 1 96.06 117 ALA A CA 1
ATOM 886 C C . ALA A 1 117 ? -3.455 4.883 6.918 1 96.06 117 ALA A C 1
ATOM 888 O O . ALA A 1 117 ? -3.367 4.355 8.031 1 96.06 117 ALA A O 1
ATOM 889 N N . LEU A 1 118 ? -2.668 4.637 5.918 1 94.69 118 LEU A N 1
ATOM 890 C CA . LEU A 1 118 ? -1.665 3.59 6.086 1 94.69 118 LEU A CA 1
ATOM 891 C C . LEU A 1 118 ? -0.604 4.008 7.098 1 94.69 118 LEU A C 1
ATOM 893 O O . LEU A 1 118 ? -0.144 3.189 7.895 1 94.69 118 LEU A O 1
ATOM 897 N N . ALA A 1 119 ? -0.203 5.246 7.039 1 90.81 119 ALA A N 1
ATOM 898 C CA . ALA A 1 119 ? 0.592 5.957 8.039 1 90.81 119 ALA A CA 1
ATOM 899 C C . ALA A 1 119 ? -0.057 7.289 8.406 1 90.81 119 ALA A C 1
ATOM 901 O O . ALA A 1 119 ? -0.589 7.988 7.543 1 90.81 119 ALA A O 1
ATOM 902 N N . THR A 1 120 ? -0.062 7.504 9.711 1 92.75 120 THR A N 1
ATOM 903 C CA . THR A 1 120 ? -0.753 8.711 10.156 1 92.75 120 THR A CA 1
ATOM 904 C C . THR A 1 120 ? -0.041 9.336 11.352 1 92.75 120 THR A C 1
ATOM 906 O O . THR A 1 120 ? 0.794 8.695 11.984 1 92.75 120 THR A O 1
ATOM 909 N N . GLY A 1 121 ? -0.358 10.602 11.484 1 91.56 121 GLY A N 1
ATOM 910 C CA . GLY A 1 121 ? -0.014 11.234 12.75 1 91.56 121 GLY A CA 1
ATOM 911 C C . GLY A 1 121 ? -0.951 10.859 13.883 1 91.56 121 GLY A C 1
ATOM 912 O O . GLY A 1 121 ? -1.759 9.938 13.742 1 91.56 121 GLY A O 1
ATOM 913 N N . HIS A 1 122 ? -0.866 11.555 14.922 1 87.31 122 HIS A N 1
ATOM 914 C CA . HIS A 1 122 ? -1.622 11.242 16.125 1 87.31 122 HIS A CA 1
ATOM 915 C C . HIS A 1 122 ? -3.121 11.406 15.906 1 87.31 122 HIS A C 1
ATOM 917 O O . HIS A 1 122 ? -3.92 10.609 16.391 1 87.31 122 HIS A O 1
ATOM 923 N N . SER A 1 123 ? -3.469 12.32 15.094 1 88.25 123 SER A N 1
ATOM 924 C CA . SER A 1 123 ? -4.879 12.641 14.914 1 88.25 123 SER A CA 1
ATOM 925 C C . SER A 1 123 ? -5.57 11.609 14.023 1 88.25 123 SER A C 1
ATOM 927 O O . SER A 1 123 ? -6.801 11.531 13.992 1 88.25 123 SER A O 1
ATOM 929 N N . GLY A 1 124 ? -4.785 10.805 13.359 1 94.06 124 GLY A N 1
ATOM 930 C CA . GLY A 1 124 ? -5.359 9.844 12.43 1 94.06 124 GLY A CA 1
ATOM 931 C C . GLY A 1 124 ? -5.289 8.414 12.938 1 94.06 124 GLY A C 1
ATOM 932 O O . GLY A 1 124 ? -5.59 7.473 12.195 1 94.06 124 GLY A O 1
ATOM 933 N N . GLN A 1 125 ? -4.957 8.234 14.203 1 94.62 125 GLN A N 1
ATOM 934 C CA . GLN A 1 125 ? -4.699 6.898 14.734 1 94.62 125 GLN A CA 1
ATOM 935 C C . GLN A 1 125 ? -5.957 6.035 14.695 1 94.62 125 GLN A C 1
ATOM 937 O O . GLN A 1 125 ? -5.895 4.848 14.375 1 94.62 125 GLN A O 1
ATOM 942 N N . ALA A 1 126 ? -7.055 6.625 15.008 1 95.19 126 ALA A N 1
ATOM 943 C CA . ALA A 1 126 ? -8.312 5.879 15 1 95.19 126 ALA A CA 1
ATOM 944 C C . ALA A 1 126 ? -8.648 5.383 13.594 1 95.19 126 ALA A C 1
ATOM 946 O O . ALA A 1 126 ? -9.117 4.258 13.422 1 95.19 126 ALA A O 1
ATOM 947 N N . ALA A 1 127 ? -8.438 6.266 12.617 1 96.75 127 ALA A N 1
ATOM 948 C CA . ALA A 1 127 ? -8.648 5.867 11.227 1 96.75 127 ALA A CA 1
ATOM 949 C C . ALA A 1 127 ? -7.703 4.734 10.828 1 96.75 127 ALA A C 1
ATOM 951 O O . ALA A 1 127 ? -8.117 3.77 10.188 1 96.75 127 ALA A O 1
ATOM 952 N N . HIS A 1 128 ? -6.453 4.855 11.234 1 97 128 HIS A N 1
ATOM 953 C CA . HIS A 1 128 ? -5.473 3.809 10.977 1 97 128 HIS A CA 1
ATOM 954 C C . HIS A 1 128 ? -5.914 2.477 11.57 1 97 128 HIS A C 1
ATOM 956 O O . HIS A 1 128 ? -5.891 1.449 10.891 1 97 128 HIS A O 1
ATOM 962 N N . ASP A 1 129 ? -6.355 2.48 12.805 1 96.88 129 ASP A N 1
ATOM 963 C CA . ASP A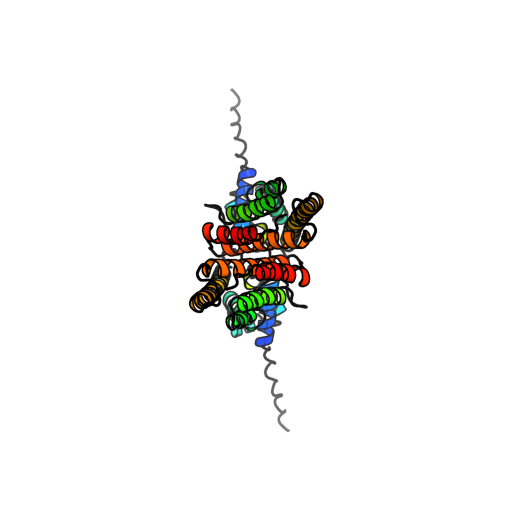 1 129 ? -6.762 1.259 13.484 1 96.88 129 ASP A CA 1
ATOM 964 C C . ASP A 1 129 ? -7.973 0.624 12.805 1 96.88 129 ASP A C 1
ATOM 966 O O . ASP A 1 129 ? -8.055 -0.6 12.688 1 96.88 129 ASP A O 1
ATOM 970 N N . ALA A 1 130 ? -8.875 1.477 12.406 1 97 130 ALA A N 1
ATOM 971 C CA . ALA A 1 130 ? -10.055 0.978 11.711 1 97 130 ALA A CA 1
ATOM 972 C C . ALA A 1 130 ? -9.672 0.278 10.406 1 97 130 ALA A C 1
ATOM 974 O O . ALA A 1 130 ? -10.227 -0.769 10.07 1 97 130 ALA A O 1
ATOM 975 N N . LEU A 1 131 ? -8.727 0.826 9.711 1 97.88 131 LEU A N 1
ATOM 976 C CA . LEU A 1 131 ? -8.328 0.26 8.43 1 97.88 131 LEU A CA 1
ATOM 977 C C . LEU A 1 131 ? -7.512 -1.013 8.625 1 97.88 131 LEU A C 1
ATOM 979 O O . LEU A 1 131 ? -7.605 -1.946 7.828 1 97.88 131 LEU A O 1
ATOM 983 N N . VAL A 1 132 ? -6.703 -1.07 9.688 1 97.19 132 VAL A N 1
ATOM 984 C CA . VAL A 1 132 ? -5.988 -2.295 10.031 1 97.19 132 VAL A CA 1
ATOM 985 C C . VAL A 1 132 ? -6.988 -3.412 10.32 1 97.19 132 VAL A C 1
ATOM 987 O O . VAL A 1 132 ? -6.844 -4.531 9.82 1 97.19 132 VAL A O 1
ATOM 990 N N . THR A 1 133 ? -7.996 -3.064 11.07 1 96.81 133 THR A N 1
ATOM 991 C CA . THR A 1 133 ? -9.039 -4.035 11.391 1 96.81 133 THR A CA 1
ATOM 992 C C . THR A 1 133 ? -9.742 -4.52 10.133 1 96.81 133 THR A C 1
ATOM 994 O O . THR A 1 133 ? -10.016 -5.711 9.984 1 96.81 133 THR A O 1
ATOM 997 N N . TRP A 1 134 ? -9.984 -3.613 9.266 1 95.31 134 TRP A N 1
ATOM 998 C CA . TRP A 1 134 ? -10.625 -3.941 8 1 95.31 134 TRP A CA 1
ATOM 999 C C . TRP A 1 134 ? -9.789 -4.934 7.203 1 95.31 134 TRP A C 1
ATOM 1001 O O . TRP A 1 134 ? -10.305 -5.957 6.742 1 95.31 134 TRP A O 1
ATOM 1011 N N . ARG A 1 135 ? -8.555 -4.703 7.031 1 95.31 135 ARG A N 1
ATOM 1012 C CA . ARG A 1 135 ? -7.668 -5.574 6.266 1 95.31 135 ARG A CA 1
ATOM 1013 C C . ARG A 1 135 ? -7.492 -6.922 6.953 1 95.31 135 ARG A C 1
ATOM 1015 O O . ARG A 1 135 ? -7.48 -7.965 6.293 1 95.31 135 ARG A O 1
ATOM 1022 N N . ASP A 1 136 ? -7.426 -6.887 8.312 1 96.19 136 ASP A N 1
ATOM 1023 C CA . ASP A 1 136 ? -7.32 -8.125 9.078 1 96.19 136 ASP A CA 1
ATOM 1024 C C . ASP A 1 136 ? -8.578 -8.984 8.914 1 96.19 136 ASP A C 1
ATOM 1026 O O . ASP A 1 136 ? -8.484 -10.203 8.789 1 96.19 136 ASP A O 1
ATOM 1030 N N . ASP A 1 137 ? -9.695 -8.312 8.961 1 96.56 137 ASP A N 1
ATOM 1031 C CA . ASP A 1 137 ? -10.953 -9.023 8.75 1 96.56 137 ASP A CA 1
ATOM 1032 C C . ASP A 1 137 ? -10.984 -9.688 7.375 1 96.56 137 ASP A C 1
ATOM 1034 O O . ASP A 1 137 ? -11.398 -10.836 7.242 1 96.56 137 ASP A O 1
ATOM 1038 N N . GLY A 1 138 ? -10.547 -8.922 6.344 1 96.5 138 GLY A N 1
ATOM 1039 C CA . GLY A 1 138 ? -10.469 -9.492 5.008 1 96.5 138 GLY A CA 1
ATOM 1040 C C . GLY A 1 138 ? -9.617 -10.75 4.938 1 96.5 138 GLY A C 1
ATOM 1041 O O . GLY A 1 138 ? -10.023 -11.75 4.352 1 96.5 138 GLY A O 1
ATOM 1042 N N . PHE A 1 139 ? -8.5 -10.719 5.59 1 97.62 139 PHE A N 1
ATOM 1043 C CA . PHE A 1 139 ? -7.609 -11.875 5.652 1 97.62 139 PHE A CA 1
ATOM 1044 C C . PHE A 1 139 ? -8.297 -13.055 6.332 1 97.62 139 PHE A C 1
ATOM 1046 O O . PHE A 1 139 ? -8.258 -14.18 5.828 1 97.62 139 PHE A O 1
ATOM 1053 N N . HIS A 1 140 ? -8.906 -12.812 7.453 1 97.81 140 HIS A N 1
ATOM 1054 C CA . HIS A 1 140 ? -9.531 -13.883 8.227 1 97.81 140 HIS A CA 1
ATOM 1055 C C . HIS A 1 140 ? -10.672 -14.531 7.445 1 97.81 140 HIS A C 1
ATOM 1057 O O . HIS A 1 140 ? -10.836 -15.758 7.48 1 97.81 140 HIS A O 1
ATOM 1063 N N . HIS A 1 141 ? -11.422 -13.727 6.746 1 98.25 141 HIS A N 1
ATOM 1064 C CA . HIS A 1 141 ? -12.508 -14.273 5.938 1 98.25 141 HIS A CA 1
ATOM 1065 C C . HIS A 1 141 ? -11.977 -15.164 4.82 1 98.25 141 HIS A C 1
ATOM 1067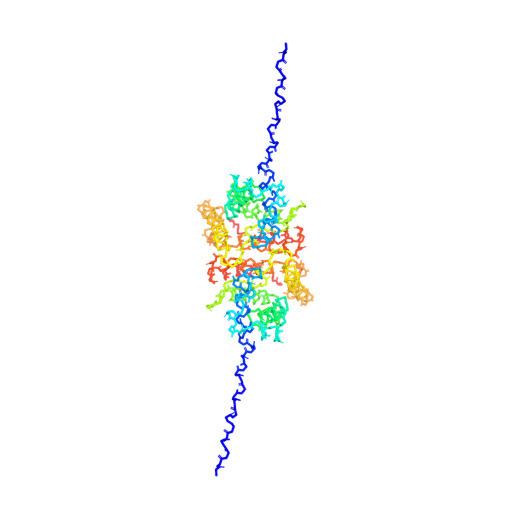 O O . HIS A 1 141 ? -12.5 -16.25 4.586 1 98.25 141 HIS A O 1
ATOM 1073 N N . LEU A 1 142 ? -10.93 -14.734 4.145 1 98.56 142 LEU A N 1
ATOM 1074 C CA . LEU A 1 142 ? -10.32 -15.539 3.09 1 98.56 142 LEU A CA 1
ATOM 1075 C C . LEU A 1 142 ? -9.719 -16.812 3.66 1 98.56 142 LEU A C 1
ATOM 1077 O O . LEU A 1 142 ? -9.867 -17.891 3.078 1 98.56 142 LEU A O 1
ATOM 1081 N N . HIS A 1 143 ? -9.055 -16.656 4.816 1 98.56 143 HIS A N 1
ATOM 1082 C CA . HIS A 1 143 ? -8.438 -17.812 5.461 1 98.56 143 HIS A CA 1
ATOM 1083 C C . HIS A 1 143 ? -9.469 -18.875 5.797 1 98.56 143 HIS A C 1
ATOM 1085 O O . HIS A 1 143 ? -9.289 -20.062 5.473 1 98.56 143 HIS A O 1
ATOM 1091 N N . GLU A 1 144 ? -10.539 -18.438 6.422 1 98.62 144 GLU A N 1
ATOM 1092 C CA . GLU A 1 144 ? -11.602 -19.375 6.777 1 98.62 144 GLU A CA 1
ATOM 1093 C C . GLU A 1 144 ? -12.203 -20.031 5.535 1 98.62 144 GLU A C 1
ATOM 1095 O O . GLU A 1 144 ? -12.469 -21.234 5.527 1 98.62 144 GLU A O 1
ATOM 1100 N N . ARG A 1 145 ? -12.359 -19.234 4.539 1 98.62 145 ARG A N 1
ATOM 1101 C CA . ARG A 1 145 ? -12.945 -19.75 3.305 1 98.62 145 ARG A CA 1
ATOM 1102 C C . ARG A 1 145 ? -12.031 -20.781 2.656 1 98.62 145 ARG A C 1
ATOM 1104 O O . ARG A 1 145 ? -12.5 -21.781 2.127 1 98.62 145 ARG A O 1
ATOM 1111 N N . PHE A 1 146 ? -10.758 -20.578 2.625 1 98.56 146 PHE A N 1
ATOM 1112 C CA . PHE A 1 146 ? -9.805 -21.5 2.021 1 98.56 146 PHE A CA 1
ATOM 1113 C C . PHE A 1 146 ? -9.617 -22.734 2.896 1 98.56 146 PHE A C 1
ATOM 1115 O O . PHE A 1 146 ? -9.398 -23.828 2.389 1 98.56 146 PHE A O 1
ATOM 1122 N N . ARG A 1 147 ? -9.703 -22.531 4.23 1 98.25 147 ARG A N 1
ATOM 1123 C CA . ARG A 1 147 ? -9.688 -23.688 5.117 1 98.25 147 ARG A CA 1
ATOM 1124 C C . ARG A 1 147 ? -10.828 -24.641 4.793 1 98.25 147 ARG A C 1
ATOM 1126 O O . ARG A 1 147 ? -10.633 -25.859 4.73 1 98.25 147 ARG A O 1
ATOM 1133 N N . ARG A 1 148 ? -11.992 -24.125 4.578 1 97.94 148 ARG A N 1
ATOM 1134 C CA . ARG A 1 148 ? -13.141 -24.922 4.184 1 97.94 148 ARG A CA 1
ATOM 1135 C C . ARG A 1 148 ? -12.867 -25.656 2.867 1 97.94 148 ARG A C 1
ATOM 1137 O O . ARG A 1 148 ? -13.258 -26.812 2.701 1 97.94 148 ARG A O 1
ATOM 1144 N N . ALA A 1 149 ? -12.234 -24.953 1.939 1 98.12 149 ALA A N 1
ATOM 1145 C CA . ALA A 1 149 ? -11.914 -25.547 0.641 1 98.12 149 ALA A CA 1
ATOM 1146 C C . ALA A 1 149 ? -10.969 -26.734 0.797 1 98.12 149 ALA A C 1
ATOM 1148 O O . ALA A 1 149 ? -11.07 -27.719 0.051 1 98.12 149 ALA A O 1
ATOM 1149 N N . VAL A 1 150 ? -10.023 -26.656 1.733 1 97.81 150 VAL A N 1
ATOM 1150 C CA . VAL A 1 150 ? -9.141 -27.781 2.018 1 97.81 150 VAL A CA 1
ATOM 1151 C C . VAL A 1 150 ? -9.953 -28.938 2.586 1 97.81 150 VAL A C 1
ATOM 1153 O O . VAL A 1 150 ? -9.828 -30.078 2.123 1 97.81 150 VAL A O 1
ATOM 1156 N N . ASP A 1 151 ? -10.836 -28.625 3.494 1 97.31 151 ASP A N 1
ATOM 1157 C CA . ASP A 1 151 ? -11.648 -29.625 4.16 1 97.31 151 ASP A CA 1
ATOM 1158 C C . ASP A 1 151 ? -12.57 -30.344 3.168 1 97.31 151 ASP A C 1
ATOM 1160 O O . ASP A 1 151 ? -12.812 -31.547 3.289 1 97.31 151 ASP A O 1
ATOM 1164 N N . GLU A 1 152 ? -12.992 -29.625 2.17 1 96.94 152 GLU A N 1
ATOM 1165 C CA . GLU A 1 152 ? -13.984 -30.141 1.231 1 96.94 152 GLU A CA 1
ATOM 1166 C C . GLU A 1 152 ? -13.32 -30.734 -0.005 1 96.94 152 GLU A C 1
ATOM 1168 O O . GLU A 1 152 ? -13.992 -31.266 -0.884 1 96.94 152 GLU A O 1
ATOM 1173 N N . GLY A 1 153 ? -12.023 -30.531 -0.137 1 97.06 153 GLY A N 1
ATOM 1174 C CA . GLY A 1 153 ? -11.281 -31.156 -1.221 1 97.06 153 GLY A CA 1
ATOM 1175 C C . GLY A 1 153 ? -11.188 -30.297 -2.461 1 97.06 153 GLY A C 1
ATOM 1176 O O . GLY A 1 153 ? -10.766 -30.75 -3.521 1 97.06 153 GLY A O 1
ATOM 1177 N N . ASP A 1 154 ? -11.633 -29.094 -2.33 1 97.31 154 ASP A N 1
ATOM 1178 C CA . ASP A 1 154 ? -11.508 -28.109 -3.41 1 97.31 154 ASP A CA 1
ATOM 1179 C C . ASP A 1 154 ? -10.07 -27.625 -3.551 1 97.31 154 ASP A C 1
ATOM 1181 O O . ASP A 1 154 ? -9.68 -27.125 -4.605 1 97.31 154 ASP A O 1
ATOM 1185 N N . LEU A 1 155 ? -9.273 -27.719 -2.455 1 97.81 155 LEU A N 1
ATOM 1186 C CA . LEU A 1 155 ? -7.828 -27.547 -2.416 1 97.81 155 LEU A CA 1
ATOM 1187 C C . LEU A 1 155 ? -7.133 -28.828 -1.994 1 97.81 155 LEU A C 1
ATOM 1189 O O . LEU A 1 155 ? -7.715 -29.656 -1.283 1 97.81 155 LEU A O 1
ATOM 1193 N N . PRO A 1 156 ? -5.926 -29.031 -2.508 1 96.38 156 PRO A N 1
ATOM 1194 C CA . PRO A 1 156 ? -5.211 -30.234 -2.072 1 96.38 156 PRO A CA 1
ATOM 1195 C C . PRO A 1 156 ? -5.004 -30.281 -0.56 1 96.38 156 PRO A C 1
ATOM 1197 O O . PRO A 1 156 ? -4.898 -29.234 0.087 1 96.38 156 PRO A O 1
ATOM 1200 N N . PRO A 1 157 ? -4.906 -31.422 0.017 1 93.31 157 PRO A N 1
ATOM 1201 C CA . PRO A 1 157 ? -4.758 -31.562 1.467 1 93.31 157 PRO A CA 1
ATOM 1202 C C . PRO A 1 157 ? -3.5 -30.875 2 1 93.31 157 PRO A C 1
ATOM 1204 O O . PRO A 1 157 ? -3.471 -30.438 3.156 1 93.31 157 PRO A O 1
ATOM 1207 N N . GLY A 1 158 ? -2.496 -30.672 1.243 1 92.94 158 GLY A N 1
ATOM 1208 C CA . GLY A 1 158 ? -1.265 -30.031 1.697 1 92.94 158 GLY A CA 1
ATOM 1209 C C . GLY A 1 158 ? -1.248 -28.531 1.484 1 92.94 158 GLY A C 1
ATOM 1210 O O . GLY A 1 158 ? -0.309 -27.859 1.901 1 92.94 158 GLY A O 1
ATOM 1211 N N . ALA A 1 159 ? -2.428 -28.109 1.002 1 96.12 159 ALA A N 1
ATOM 1212 C CA . ALA A 1 159 ? -2.48 -26.672 0.763 1 96.12 159 ALA A CA 1
ATOM 1213 C C . ALA A 1 159 ? -2.557 -25.891 2.076 1 96.12 159 ALA A C 1
ATOM 1215 O O . ALA A 1 159 ? -3.273 -26.297 2.998 1 96.12 159 ALA A O 1
ATOM 1216 N N . ASP A 1 160 ? -1.806 -24.859 2.201 1 97.31 160 ASP A N 1
ATOM 1217 C CA . ASP A 1 160 ? -1.812 -23.984 3.367 1 97.31 160 ASP A CA 1
ATOM 1218 C C . ASP A 1 160 ? -2.793 -22.828 3.18 1 97.31 160 ASP A C 1
ATOM 1220 O O . ASP A 1 160 ? -2.459 -21.812 2.555 1 97.31 160 ASP A O 1
ATOM 1224 N N . ALA A 1 161 ? -3.955 -22.922 3.775 1 98.06 161 ALA A N 1
ATOM 1225 C CA . ALA A 1 161 ? -5.039 -21.969 3.621 1 98.06 161 ALA A CA 1
ATOM 1226 C C . ALA A 1 161 ? -4.605 -20.578 4.07 1 98.06 161 ALA A C 1
ATOM 1228 O O . ALA A 1 161 ? -4.973 -19.562 3.451 1 98.06 161 ALA A O 1
ATOM 1229 N N . ARG A 1 162 ? -3.84 -20.516 5.129 1 97.88 162 ARG A N 1
ATOM 1230 C CA . ARG A 1 162 ? -3.379 -19.234 5.664 1 97.88 162 ARG A CA 1
ATOM 1231 C C . ARG A 1 162 ? -2.439 -18.547 4.684 1 97.88 162 ARG A C 1
ATOM 1233 O O . ARG A 1 162 ? -2.557 -17.344 4.453 1 97.88 162 ARG A O 1
ATOM 1240 N N . LYS A 1 163 ? -1.567 -19.328 4.109 1 97.62 163 LYS A N 1
ATOM 1241 C CA . LYS A 1 163 ? -0.622 -18.797 3.131 1 97.62 163 LYS A CA 1
ATOM 1242 C C . LYS A 1 163 ? -1.343 -18.297 1.886 1 97.62 163 LYS A C 1
ATOM 1244 O O . LYS A 1 163 ? -1.004 -17.234 1.353 1 97.62 163 LYS A O 1
ATOM 1249 N N . LEU A 1 164 ? -2.33 -19.047 1.45 1 98.19 164 LEU A N 1
ATOM 1250 C CA . LEU A 1 164 ? -3.084 -18.656 0.265 1 98.19 164 LEU A CA 1
ATOM 1251 C C . LEU A 1 164 ? -3.867 -17.375 0.517 1 98.19 164 LEU A C 1
ATOM 1253 O O . LEU A 1 164 ? -3.914 -16.5 -0.342 1 98.19 164 LEU A O 1
ATOM 1257 N N . ALA A 1 165 ? -4.441 -17.266 1.693 1 98.62 165 ALA A N 1
ATOM 1258 C CA . ALA A 1 165 ? -5.188 -16.062 2.055 1 98.62 165 ALA A CA 1
ATOM 1259 C C . ALA A 1 165 ? -4.27 -14.844 2.107 1 98.62 165 ALA A C 1
ATOM 1261 O O . ALA A 1 165 ? -4.609 -13.781 1.589 1 98.62 165 ALA A O 1
ATOM 1262 N N . ARG A 1 166 ? -3.076 -14.984 2.711 1 98.56 166 ARG A N 1
ATOM 1263 C CA . ARG A 1 166 ? -2.111 -13.898 2.826 1 98.56 166 ARG A CA 1
ATOM 1264 C C . ARG A 1 166 ? -1.609 -13.461 1.452 1 98.56 166 ARG A C 1
ATOM 1266 O O . ARG A 1 166 ? -1.438 -12.266 1.197 1 98.56 166 ARG A O 1
ATOM 1273 N N . LEU A 1 167 ? -1.408 -14.445 0.589 1 98.62 167 LEU A N 1
ATOM 1274 C CA . LEU A 1 167 ? -0.971 -14.148 -0.771 1 98.62 167 LEU A CA 1
ATOM 1275 C C . LEU A 1 167 ? -2.012 -13.312 -1.504 1 98.62 167 LEU A C 1
ATOM 1277 O O . LEU A 1 167 ? -1.685 -12.273 -2.08 1 98.62 167 LEU A O 1
ATOM 1281 N N . VAL A 1 168 ? -3.275 -13.703 -1.418 1 98.81 168 VAL A N 1
ATOM 1282 C CA . VAL A 1 168 ? -4.352 -13.008 -2.123 1 98.81 168 VAL A CA 1
ATOM 1283 C C . VAL A 1 168 ? -4.508 -11.594 -1.567 1 98.81 168 VAL A C 1
ATOM 1285 O O . VAL A 1 168 ? -4.609 -10.633 -2.328 1 98.81 168 VAL A O 1
ATOM 1288 N N . MET A 1 169 ? -4.465 -11.453 -0.266 1 98.62 169 MET A N 1
ATOM 1289 C CA . MET A 1 169 ? -4.574 -10.141 0.364 1 98.62 169 MET A CA 1
ATOM 1290 C C . MET A 1 169 ? -3.391 -9.258 -0.016 1 98.62 169 MET A C 1
ATOM 1292 O O . MET A 1 169 ? -3.568 -8.078 -0.334 1 98.62 169 MET A O 1
ATOM 1296 N N . THR A 1 170 ? -2.205 -9.836 0.016 1 98.75 170 THR A N 1
ATOM 1297 C CA . THR A 1 170 ? -0.996 -9.086 -0.309 1 98.75 170 THR A CA 1
ATOM 1298 C C . THR A 1 170 ? -1.046 -8.578 -1.745 1 98.75 170 THR A C 1
ATOM 1300 O O . THR A 1 170 ? -0.8 -7.395 -1.998 1 98.75 170 THR A O 1
ATOM 1303 N N . VAL A 1 171 ? -1.424 -9.422 -2.629 1 98.81 171 VAL A N 1
ATOM 1304 C CA . VAL A 1 171 ? -1.48 -9.039 -4.035 1 98.81 171 VAL A CA 1
ATOM 1305 C C . VAL A 1 171 ? -2.582 -8 -4.246 1 98.81 171 VAL A C 1
ATOM 1307 O O . VAL A 1 171 ? -2.385 -7.012 -4.957 1 98.81 171 VAL A O 1
ATOM 1310 N N . GLY A 1 172 ? -3.75 -8.203 -3.639 1 98.75 172 GLY A N 1
ATOM 1311 C CA . GLY A 1 172 ? -4.809 -7.211 -3.729 1 98.75 172 GLY A CA 1
ATOM 1312 C C . GLY A 1 172 ? -4.379 -5.836 -3.266 1 98.75 172 GLY A C 1
ATOM 1313 O O . GLY A 1 172 ? -4.664 -4.832 -3.926 1 98.75 172 GLY A O 1
ATOM 1314 N N . ASN A 1 173 ? -3.684 -5.793 -2.125 1 98.69 173 ASN A N 1
ATOM 1315 C CA . ASN A 1 173 ? -3.174 -4.523 -1.611 1 98.69 173 ASN A CA 1
ATOM 1316 C C . ASN A 1 173 ? -2.109 -3.936 -2.531 1 98.69 173 ASN A C 1
ATOM 1318 O O . ASN A 1 173 ? -2.07 -2.723 -2.748 1 98.69 173 ASN A O 1
ATOM 1322 N N . GLY A 1 174 ? -1.263 -4.781 -3.055 1 98.81 174 GLY A N 1
ATOM 1323 C CA . GLY A 1 174 ? -0.28 -4.324 -4.023 1 98.81 174 GLY A CA 1
ATOM 1324 C C . GLY A 1 174 ? -0.903 -3.748 -5.281 1 98.81 174 GLY A C 1
ATOM 1325 O O . GLY A 1 174 ? -0.417 -2.752 -5.82 1 98.81 174 GLY A O 1
ATOM 1326 N N . ILE A 1 175 ? -1.969 -4.355 -5.758 1 98.88 175 ILE A N 1
ATOM 1327 C CA . ILE A 1 175 ? -2.707 -3.859 -6.914 1 98.88 175 ILE A CA 1
ATOM 1328 C C . ILE A 1 175 ? -3.209 -2.443 -6.637 1 98.88 175 ILE A C 1
ATOM 1330 O O . ILE A 1 175 ? -3.102 -1.561 -7.488 1 98.88 175 ILE A O 1
ATOM 1334 N N . ALA A 1 176 ? -3.674 -2.23 -5.457 1 98.62 176 ALA A N 1
ATOM 1335 C CA . ALA A 1 176 ? -4.156 -0.905 -5.078 1 98.62 176 ALA A CA 1
ATOM 1336 C C . ALA A 1 176 ? -3.029 0.125 -5.133 1 98.62 176 ALA A C 1
ATOM 1338 O O . ALA A 1 176 ? -3.215 1.229 -5.652 1 98.62 176 ALA A O 1
ATOM 1339 N N . VAL A 1 177 ? -1.863 -0.201 -4.645 1 98.62 177 VAL A N 1
ATOM 1340 C CA . VAL A 1 177 ? -0.715 0.699 -4.641 1 98.62 177 VAL A CA 1
ATOM 1341 C C . VAL A 1 177 ? -0.29 1.002 -6.078 1 98.62 177 VAL A C 1
ATOM 1343 O O . VAL A 1 177 ? -0.026 2.156 -6.422 1 98.62 177 VAL A O 1
ATOM 1346 N N . GLN A 1 178 ? -0.257 -0.038 -6.914 1 98.56 178 GLN A N 1
ATOM 1347 C CA . GLN A 1 178 ? 0.132 0.153 -8.312 1 98.56 178 GLN A CA 1
ATOM 1348 C C . GLN A 1 178 ? -0.883 1.021 -9.047 1 98.56 178 GLN A C 1
ATOM 1350 O O . GLN A 1 178 ? -0.507 1.884 -9.844 1 98.56 178 GLN A O 1
ATOM 1355 N N . ALA A 1 179 ? -2.131 0.779 -8.781 1 98.5 179 ALA A N 1
ATOM 1356 C CA . ALA A 1 179 ? -3.17 1.607 -9.391 1 98.5 179 ALA A CA 1
ATOM 1357 C C . ALA A 1 179 ? -3.02 3.068 -8.969 1 98.5 179 ALA A C 1
ATOM 1359 O O . ALA A 1 179 ? -3.111 3.971 -9.805 1 98.5 179 ALA A O 1
ATOM 1360 N N . ALA A 1 180 ? -2.754 3.277 -7.676 1 97.19 180 ALA A N 1
ATOM 1361 C CA . ALA A 1 180 ? -2.555 4.625 -7.156 1 97.19 180 ALA A CA 1
ATOM 1362 C C . ALA A 1 180 ? -1.328 5.281 -7.785 1 97.19 180 ALA A C 1
ATOM 1364 O O . ALA A 1 180 ? -1.175 6.504 -7.73 1 97.19 180 ALA A O 1
ATOM 1365 N N . SER A 1 181 ? -0.458 4.457 -8.344 1 96.06 181 SER A N 1
ATOM 1366 C CA . SER A 1 181 ? 0.77 4.945 -8.961 1 96.06 181 SER A CA 1
ATOM 1367 C C . SER A 1 181 ? 0.6 5.113 -10.469 1 96.06 181 SER A C 1
ATOM 1369 O O . SER A 1 181 ? 1.547 5.477 -11.172 1 96.06 181 SER A O 1
ATOM 1371 N N . GLY A 1 182 ? -0.603 4.715 -11.023 1 95.75 182 GLY A N 1
ATOM 1372 C CA . GLY A 1 182 ? -0.881 5.023 -12.422 1 95.75 182 GLY A CA 1
ATOM 1373 C C . GLY A 1 182 ? -0.907 3.797 -13.312 1 95.75 182 GLY A C 1
ATOM 1374 O O . GLY A 1 182 ? -1.121 3.904 -14.523 1 95.75 182 GLY A O 1
ATOM 1375 N N . ALA A 1 183 ? -0.707 2.598 -12.742 1 97.56 183 ALA A N 1
ATOM 1376 C CA . ALA A 1 183 ? -0.788 1.387 -13.555 1 97.56 183 ALA A CA 1
ATOM 1377 C C . ALA A 1 183 ? -2.188 1.207 -14.133 1 97.56 183 ALA A C 1
ATOM 1379 O O . ALA A 1 183 ? -3.184 1.494 -13.469 1 97.56 183 ALA A O 1
ATOM 1380 N N . SER A 1 184 ? -2.266 0.642 -15.266 1 97.88 184 SER A N 1
ATOM 1381 C CA . SER A 1 184 ? -3.547 0.493 -15.953 1 97.88 184 SER A CA 1
ATOM 1382 C C . SER A 1 184 ? -4.281 -0.759 -15.484 1 97.88 184 SER A C 1
ATOM 1384 O O . SER A 1 184 ? -3.666 -1.676 -14.93 1 97.88 184 SER A O 1
ATOM 1386 N N . ARG A 1 185 ? -5.555 -0.766 -15.742 1 98.38 185 ARG A N 1
ATOM 1387 C CA . ARG A 1 185 ? -6.387 -1.919 -15.422 1 98.38 185 ARG A CA 1
ATOM 1388 C C . ARG A 1 185 ? -5.855 -3.184 -16.094 1 98.38 185 ARG A C 1
ATOM 1390 O O . ARG A 1 185 ? -5.797 -4.242 -15.461 1 98.38 185 ARG A O 1
ATOM 1397 N N . ALA A 1 186 ? -5.457 -3.092 -17.344 1 98.5 186 ALA A N 1
ATOM 1398 C CA . ALA A 1 186 ? -4.977 -4.246 -18.094 1 98.5 186 ALA A CA 1
ATOM 1399 C C . ALA A 1 186 ? -3.703 -4.812 -17.484 1 98.5 186 ALA A C 1
ATOM 1401 O O . ALA A 1 186 ? -3.572 -6.031 -17.312 1 98.5 186 ALA A O 1
ATOM 1402 N N . GLU A 1 187 ? -2.775 -3.953 -17.125 1 98.06 187 GLU A N 1
ATOM 1403 C CA . GLU A 1 187 ? -1.53 -4.387 -16.5 1 98.06 187 GLU A CA 1
ATOM 1404 C C . GLU A 1 187 ? -1.798 -5.094 -15.18 1 98.06 187 GLU A C 1
ATOM 1406 O O . GLU A 1 187 ? -1.195 -6.133 -14.891 1 98.06 187 GLU A O 1
ATOM 1411 N N . LEU A 1 188 ? -2.738 -4.555 -14.406 1 98.81 188 LEU A N 1
ATOM 1412 C CA . LEU A 1 188 ? -3.01 -5.098 -13.086 1 98.81 188 LEU A CA 1
ATOM 1413 C C . LEU A 1 188 ? -3.781 -6.406 -13.18 1 98.81 188 LEU A C 1
ATOM 1415 O O . LEU A 1 188 ? -3.598 -7.305 -12.352 1 98.81 188 LEU A O 1
ATOM 1419 N N . GLN A 1 189 ? -4.613 -6.496 -14.211 1 98.81 189 GLN A N 1
ATOM 1420 C CA . GLN A 1 189 ? -5.297 -7.766 -14.438 1 98.81 189 GLN A CA 1
ATOM 1421 C C . GLN A 1 189 ? -4.301 -8.875 -14.773 1 98.81 189 GLN A C 1
ATOM 1423 O O . GLN A 1 189 ? -4.488 -10.023 -14.375 1 98.81 189 GLN A O 1
ATOM 1428 N N . GLU A 1 190 ? -3.262 -8.539 -15.484 1 98.31 190 GLU A N 1
ATOM 1429 C CA . GLU A 1 190 ? -2.225 -9.516 -15.797 1 98.31 190 GLU A CA 1
ATOM 1430 C C . GLU A 1 190 ? -1.548 -10.023 -14.523 1 98.31 190 GLU A C 1
ATOM 1432 O O . GLU A 1 190 ? -1.193 -11.203 -14.43 1 98.31 190 GLU A O 1
ATOM 1437 N N . VAL A 1 191 ? -1.363 -9.18 -13.57 1 98.38 191 VAL A N 1
ATOM 1438 C CA . VAL A 1 191 ? -0.788 -9.57 -12.289 1 98.38 191 VAL A CA 1
ATOM 1439 C C . VAL A 1 191 ? -1.724 -10.539 -11.57 1 98.38 191 VAL A C 1
ATOM 1441 O O . VAL A 1 191 ? -1.287 -11.586 -11.086 1 98.38 191 VAL A O 1
ATOM 1444 N N . ALA A 1 192 ? -2.998 -10.156 -11.523 1 98.75 192 ALA A N 1
ATOM 1445 C CA . ALA A 1 192 ? -3.984 -11.039 -10.914 1 98.75 192 ALA A CA 1
ATOM 1446 C C . ALA A 1 192 ? -3.984 -12.414 -11.578 1 98.75 192 ALA A C 1
ATOM 1448 O O . ALA A 1 192 ? -3.957 -13.445 -10.898 1 98.75 192 ALA A O 1
ATOM 1449 N N . ASP A 1 193 ? -3.936 -12.414 -12.898 1 98.31 193 ASP A N 1
ATOM 1450 C CA . ASP A 1 193 ? -3.965 -13.656 -13.656 1 98.31 193 ASP A CA 1
ATOM 1451 C C . ASP A 1 193 ? -2.729 -14.508 -13.367 1 98.31 193 ASP A C 1
ATOM 1453 O O . ASP A 1 193 ? -2.811 -15.734 -13.312 1 98.31 193 ASP A O 1
ATOM 1457 N N . ALA A 1 194 ? -1.612 -13.875 -13.211 1 97.25 194 ALA A N 1
ATOM 1458 C CA . ALA A 1 194 ? -0.374 -14.594 -12.93 1 97.25 194 ALA A CA 1
ATOM 1459 C C . ALA A 1 194 ? -0.484 -15.391 -11.633 1 97.25 194 ALA A C 1
ATOM 1461 O O . ALA A 1 194 ? 0.006 -16.516 -11.547 1 97.25 194 ALA A O 1
ATOM 1462 N N . VAL A 1 195 ? -1.141 -14.836 -10.625 1 97.75 195 VAL A N 1
ATOM 1463 C CA . VAL A 1 195 ? -1.328 -15.508 -9.336 1 97.75 195 VAL A CA 1
ATOM 1464 C C . VAL A 1 195 ? -2.332 -16.641 -9.492 1 97.75 195 VAL A C 1
ATOM 1466 O O . VAL A 1 195 ? -2.094 -17.766 -9.016 1 97.75 195 VAL A O 1
ATOM 1469 N N . ILE A 1 196 ? -3.391 -16.406 -10.25 1 98.06 196 ILE A N 1
ATOM 1470 C CA . ILE A 1 196 ? -4.449 -17.391 -10.406 1 98.06 196 ILE A CA 1
ATOM 1471 C C . ILE A 1 196 ? -3.938 -18.562 -11.227 1 98.06 196 ILE A C 1
ATOM 1473 O O . ILE A 1 196 ? -4.301 -19.719 -10.969 1 98.06 196 ILE A O 1
ATOM 1477 N N . ASP A 1 197 ? -3.061 -18.266 -12.188 1 95.69 197 ASP A N 1
ATOM 1478 C CA . ASP A 1 197 ? -2.518 -19.297 -13.07 1 95.69 197 ASP A CA 1
ATOM 1479 C C . ASP A 1 197 ? -1.704 -20.328 -12.281 1 95.69 197 ASP A C 1
ATOM 1481 O O . ASP A 1 197 ? -1.536 -21.469 -12.719 1 95.69 197 ASP A O 1
ATOM 1485 N N . THR A 1 198 ? -1.266 -19.984 -11.094 1 93.12 198 THR A N 1
ATOM 1486 C CA . THR A 1 198 ? -0.424 -20.875 -10.297 1 93.12 198 THR A CA 1
ATOM 1487 C C . THR A 1 198 ? -1.175 -21.375 -9.07 1 93.12 198 THR A C 1
ATOM 1489 O O . THR A 1 198 ? -0.568 -21.922 -8.141 1 93.12 198 THR A O 1
ATOM 1492 N N . TRP A 1 199 ? -2.51 -21.125 -9.055 1 95.56 199 TRP A N 1
ATOM 1493 C CA . TRP A 1 199 ? -3.352 -21.547 -7.938 1 95.56 199 TRP A CA 1
ATOM 1494 C C . TRP A 1 199 ? -3.387 -23.062 -7.812 1 95.56 199 TRP A C 1
ATOM 1496 O O . TRP A 1 199 ? -3.482 -23.766 -8.82 1 95.56 199 TRP A O 1
ATOM 1506 N N . PRO A 1 200 ? -3.252 -23.578 -6.641 1 92.81 200 PRO A N 1
ATOM 1507 C CA . PRO A 1 200 ? -3.262 -25.031 -6.477 1 92.81 200 PRO A CA 1
ATOM 1508 C C . PRO A 1 200 ? -4.57 -25.656 -6.934 1 92.81 200 PRO A C 1
ATOM 1510 O O . PRO A 1 200 ? -5.641 -25.078 -6.75 1 92.81 200 PRO A O 1
ATOM 1513 N N . SER A 1 201 ? -4.473 -26.719 -7.598 1 87.06 201 SER A N 1
ATOM 1514 C CA . SER A 1 201 ? -5.621 -27.5 -8.039 1 87.06 201 SER A CA 1
ATOM 1515 C C . SER A 1 201 ? -5.621 -28.891 -7.41 1 87.06 201 SER A C 1
ATOM 1517 O O . SER A 1 201 ? -4.562 -29.469 -7.168 1 87.06 201 SER A O 1
ATOM 1519 N N . PRO A 1 202 ? -6.82 -29.25 -7.078 1 81.94 202 PRO A N 1
ATOM 1520 C CA . PRO A 1 202 ? -6.91 -30.609 -6.531 1 81.94 202 PRO A CA 1
ATOM 1521 C C . PRO A 1 202 ? -6.301 -31.656 -7.453 1 81.94 202 PRO A C 1
ATOM 1523 O O . PRO A 1 202 ? -6.234 -31.453 -8.672 1 81.94 202 PRO A O 1
ATOM 1526 N N . MET B 1 1 ? 49.375 42.781 33.156 1 34.38 1 MET B N 1
ATOM 1527 C CA . MET B 1 1 ? 47.938 42.656 33.125 1 34.38 1 MET B CA 1
ATOM 1528 C C . MET B 1 1 ? 47.5 41.781 31.953 1 34.38 1 MET B C 1
ATOM 1530 O O . MET B 1 1 ? 47.469 42.219 30.812 1 34.38 1 MET B O 1
ATOM 1534 N N . THR B 1 2 ? 47.75 40.469 31.953 1 37.75 2 THR B N 1
ATOM 1535 C CA . THR B 1 2 ? 47.594 39.5 30.875 1 37.75 2 THR B CA 1
ATOM 1536 C C . THR B 1 2 ? 46.125 39.406 30.469 1 37.75 2 THR B C 1
ATOM 1538 O O . THR B 1 2 ? 45.219 39.344 31.312 1 37.75 2 THR B O 1
ATOM 1541 N N . ALA B 1 3 ? 45.812 39.812 29.266 1 49.78 3 ALA B N 1
ATOM 1542 C CA . ALA B 1 3 ? 44.469 39.844 28.688 1 49.78 3 ALA B CA 1
ATOM 1543 C C . ALA B 1 3 ? 43.719 38.562 28.953 1 49.78 3 ALA B C 1
ATOM 1545 O O . ALA B 1 3 ? 44.312 37.469 28.953 1 49.78 3 ALA B O 1
ATOM 1546 N N . PRO B 1 4 ? 42.5 38.625 29.641 1 44.78 4 PRO B N 1
ATOM 1547 C CA . PRO B 1 4 ? 41.719 37.406 29.906 1 44.78 4 PRO B CA 1
ATOM 1548 C C . PRO B 1 4 ? 41.594 36.531 28.656 1 44.78 4 PRO B C 1
ATOM 1550 O O . PRO B 1 4 ? 41.625 37.031 27.531 1 44.78 4 PRO B O 1
ATOM 1553 N N . GLU B 1 5 ? 42.188 35.375 28.625 1 41.88 5 GLU B N 1
ATOM 1554 C CA . GLU B 1 5 ? 42 34.344 27.594 1 41.88 5 GLU B CA 1
ATOM 1555 C C . GLU B 1 5 ? 40.5 34.25 27.219 1 41.88 5 GLU B C 1
ATOM 1557 O O . GLU B 1 5 ? 39.656 34.031 28.078 1 41.88 5 GLU B O 1
ATOM 1562 N N . LYS B 1 6 ? 40.062 35.125 26.312 1 42 6 LYS B N 1
ATOM 1563 C CA . LYS B 1 6 ? 38.719 34.969 25.734 1 42 6 LYS B CA 1
ATOM 1564 C C . LYS B 1 6 ? 38.344 33.5 25.688 1 42 6 LYS B C 1
ATOM 1566 O O . LYS B 1 6 ? 39.094 32.656 25.203 1 42 6 LYS B O 1
ATOM 1571 N N . SER B 1 7 ? 37.625 32.969 26.719 1 41.62 7 SER B N 1
ATOM 1572 C CA . SER B 1 7 ? 36.938 31.672 26.719 1 41.62 7 SER B CA 1
ATOM 1573 C C . SER B 1 7 ? 36.438 31.312 25.328 1 41.62 7 SER B C 1
ATOM 1575 O O . SER B 1 7 ? 35.75 32.094 24.688 1 41.62 7 SER B O 1
ATOM 1577 N N . LEU B 1 8 ? 37.344 30.781 24.453 1 40 8 LEU B N 1
ATOM 1578 C CA . LEU B 1 8 ? 36.906 30.172 23.203 1 40 8 LEU B CA 1
ATOM 1579 C C . LEU B 1 8 ? 35.5 29.609 23.297 1 40 8 LEU B C 1
ATOM 1581 O O . LEU B 1 8 ? 35.25 28.672 24.062 1 40 8 LEU B O 1
ATOM 1585 N N . LEU B 1 9 ? 34.5 30.469 23.609 1 39.19 9 LEU B N 1
ATOM 1586 C CA . LEU B 1 9 ? 33.094 30 23.531 1 39.19 9 LEU B CA 1
ATOM 1587 C C . LEU B 1 9 ? 32.969 28.844 22.547 1 39.19 9 LEU B C 1
ATOM 1589 O O . LEU B 1 9 ? 33.438 28.938 21.406 1 39.19 9 LEU B O 1
ATOM 1593 N N . GLY B 1 10 ? 33.156 27.641 23.016 1 40.47 10 GLY B N 1
ATOM 1594 C CA . GLY B 1 10 ? 32.938 26.391 22.312 1 40.47 10 GLY B CA 1
ATOM 1595 C C . GLY B 1 10 ? 31.859 26.484 21.25 1 40.47 10 GLY B C 1
ATOM 1596 O O . GLY B 1 10 ? 30.875 27.188 21.422 1 40.47 10 GLY B O 1
ATOM 1597 N N . ARG B 1 11 ? 32.188 26.656 20 1 44.75 11 ARG B N 1
ATOM 1598 C CA . ARG B 1 11 ? 31.266 26.625 18.875 1 44.75 11 ARG B CA 1
ATOM 1599 C C . ARG B 1 11 ? 30.016 25.812 19.203 1 44.75 11 ARG B C 1
ATOM 1601 O O . ARG B 1 11 ? 30.109 24.719 19.781 1 44.75 11 ARG B O 1
ATOM 1608 N N . PRO B 1 12 ? 28.844 26.328 19.531 1 49.56 12 PRO B N 1
ATOM 1609 C CA . PRO B 1 12 ? 27.625 25.594 19.828 1 49.56 12 PRO B CA 1
ATOM 1610 C C . PRO B 1 12 ? 27.594 24.219 19.156 1 49.56 12 PRO B C 1
ATOM 1612 O O . PRO B 1 12 ? 28.094 24.047 18.047 1 49.56 12 PRO B O 1
ATOM 1615 N N . ARG B 1 13 ? 27.875 23.094 19.734 1 51.25 13 ARG B N 1
ATOM 1616 C CA . ARG B 1 13 ? 27.953 21.703 19.266 1 51.25 13 ARG B CA 1
ATOM 1617 C C . ARG B 1 13 ? 26.938 21.438 18.172 1 51.25 13 ARG B C 1
ATOM 1619 O O . ARG B 1 13 ? 25.734 21.562 18.391 1 51.25 13 ARG B O 1
ATOM 1626 N N . GLY B 1 14 ? 27.203 21.812 16.938 1 68.19 14 GLY B N 1
ATOM 1627 C CA . GLY B 1 14 ? 26.406 21.562 15.734 1 68.19 14 GLY B CA 1
ATOM 1628 C C . GLY B 1 14 ? 25.766 20.188 15.727 1 68.19 14 GLY B C 1
ATOM 1629 O O . GLY B 1 14 ? 26.188 19.297 16.453 1 68.19 14 GLY B O 1
ATOM 1630 N N . PHE B 1 15 ? 24.516 20 15.633 1 81.31 15 PHE B N 1
ATOM 1631 C CA . PHE B 1 15 ? 23.844 18.703 15.594 1 81.31 15 PHE B CA 1
ATOM 1632 C C . PHE B 1 15 ? 24.406 17.844 14.461 1 81.31 15 PHE B C 1
ATOM 1634 O O . PHE B 1 15 ? 25.094 18.344 13.578 1 81.31 15 PHE B O 1
ATOM 1641 N N . ASP B 1 16 ? 24.406 16.594 14.664 1 93.38 16 ASP B N 1
ATOM 1642 C CA . ASP B 1 16 ? 24.781 15.609 13.648 1 93.38 16 ASP B CA 1
ATOM 1643 C C . ASP B 1 16 ? 23.734 15.531 12.539 1 93.38 16 ASP B C 1
ATOM 1645 O O . ASP B 1 16 ? 22.656 14.992 12.742 1 93.38 16 ASP B O 1
ATOM 1649 N N . THR B 1 17 ? 24.047 16.047 11.406 1 94.56 17 THR B N 1
ATOM 1650 C CA . THR B 1 17 ? 23.125 16.156 10.273 1 94.56 17 THR B CA 1
ATOM 1651 C C . THR B 1 17 ? 22.641 14.773 9.836 1 94.56 17 THR B C 1
ATOM 1653 O O . THR B 1 17 ? 21.469 14.602 9.484 1 94.56 17 THR B O 1
ATOM 1656 N N . ASP B 1 18 ? 23.531 13.82 9.891 1 95.5 18 ASP B N 1
ATOM 1657 C CA . ASP B 1 18 ? 23.188 12.469 9.469 1 95.5 18 ASP B CA 1
ATOM 1658 C C . ASP B 1 18 ? 22.188 11.836 10.445 1 95.5 18 ASP B C 1
ATOM 1660 O O . ASP B 1 18 ? 21.219 11.211 10.023 1 95.5 18 ASP B O 1
ATOM 1664 N N . GLU B 1 19 ? 22.453 11.984 11.656 1 96.56 19 GLU B N 1
ATOM 1665 C CA . GLU B 1 19 ? 21.547 11.445 12.672 1 96.56 19 GLU B CA 1
ATOM 1666 C C . GLU B 1 19 ? 20.188 12.125 12.609 1 96.56 19 GLU B C 1
ATOM 1668 O O . GLU B 1 19 ? 19.156 11.469 12.734 1 96.56 19 GLU B O 1
ATOM 1673 N N . ALA B 1 20 ? 20.203 13.43 12.453 1 97.25 20 ALA B N 1
ATOM 1674 C CA . ALA B 1 20 ? 18.953 14.172 12.344 1 97.25 20 ALA B CA 1
ATOM 1675 C C . ALA B 1 20 ? 18.125 13.711 11.141 1 97.25 20 ALA B C 1
ATOM 1677 O O . ALA B 1 20 ? 16.922 13.523 11.242 1 97.25 20 ALA B O 1
ATOM 1678 N N . LEU B 1 21 ? 18.828 13.508 10.047 1 97.81 21 LEU B N 1
ATOM 1679 C CA . LEU B 1 21 ? 18.156 13.062 8.836 1 97.81 21 LEU B CA 1
ATOM 1680 C C . LEU B 1 21 ? 17.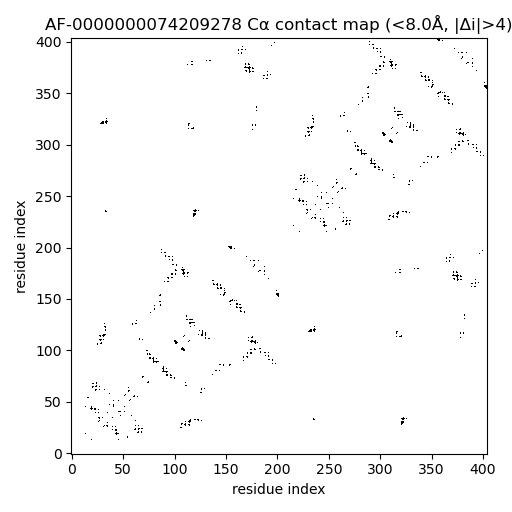594 11.656 9.016 1 97.81 21 LEU B C 1
ATOM 1682 O O . LEU B 1 21 ? 16.5 11.352 8.531 1 97.81 21 LEU B O 1
ATOM 1686 N N . GLU B 1 22 ? 18.359 10.805 9.727 1 97.69 22 GLU B N 1
ATOM 1687 C CA . GLU B 1 22 ? 17.875 9.461 10.031 1 97.69 22 GLU B CA 1
ATOM 1688 C C . GLU B 1 22 ? 16.594 9.508 10.844 1 97.69 22 GLU B C 1
ATOM 1690 O O . GLU B 1 22 ? 15.641 8.781 10.562 1 97.69 22 GLU B O 1
ATOM 1695 N N . ARG B 1 23 ? 16.516 10.359 11.758 1 98 23 ARG B N 1
ATOM 1696 C CA . ARG B 1 23 ? 15.336 10.5 12.602 1 98 23 ARG B CA 1
ATOM 1697 C C . ARG B 1 23 ? 14.148 11.055 11.812 1 98 23 ARG B C 1
ATOM 1699 O O . ARG B 1 23 ? 13.008 10.648 12.031 1 98 23 ARG B O 1
ATOM 1706 N N . ALA B 1 24 ? 14.477 12 10.914 1 98.25 24 ALA B N 1
ATOM 1707 C CA . ALA B 1 24 ? 13.422 12.523 10.047 1 98.25 24 ALA B CA 1
ATOM 1708 C C . ALA B 1 24 ? 12.852 11.422 9.156 1 98.25 24 ALA B C 1
ATOM 1710 O O . ALA B 1 24 ? 11.633 11.32 8.992 1 98.25 24 ALA B O 1
ATOM 1711 N N . MET B 1 25 ? 13.75 10.633 8.609 1 98.19 25 MET B N 1
ATOM 1712 C CA . MET B 1 25 ? 13.336 9.531 7.742 1 98.19 25 MET B CA 1
ATOM 1713 C C . MET B 1 25 ? 12.422 8.562 8.492 1 98.19 25 MET B C 1
ATOM 1715 O O . MET B 1 25 ? 11.367 8.188 7.992 1 98.19 25 MET B O 1
ATOM 1719 N N . LEU B 1 26 ? 12.797 8.234 9.719 1 98.12 26 LEU B N 1
ATOM 1720 C CA . LEU B 1 26 ? 12 7.312 10.531 1 98.12 26 LEU B CA 1
ATOM 1721 C C . LEU B 1 26 ? 10.648 7.922 10.875 1 98.12 26 LEU B C 1
ATOM 1723 O O . LEU B 1 26 ? 9.633 7.219 10.891 1 98.12 26 LEU B O 1
ATOM 1727 N N . TYR B 1 27 ? 10.664 9.211 11.109 1 98 27 TYR B N 1
ATOM 1728 C CA . TYR B 1 27 ? 9.414 9.875 11.461 1 98 27 TYR B CA 1
ATOM 1729 C C . TYR B 1 27 ? 8.469 9.938 10.258 1 98 27 TYR B C 1
ATOM 1731 O O . TYR B 1 27 ? 7.281 9.641 10.383 1 98 27 TYR B O 1
ATOM 1739 N N . PHE B 1 28 ? 9 10.328 9.039 1 97.81 28 PHE B N 1
ATOM 1740 C CA . PHE B 1 28 ? 8.203 10.305 7.82 1 97.81 28 PHE B CA 1
ATOM 1741 C C . PHE B 1 28 ? 7.695 8.898 7.535 1 97.81 28 PHE B C 1
ATOM 1743 O O . PHE B 1 28 ? 6.562 8.719 7.082 1 97.81 28 PHE B O 1
ATOM 1750 N N . TRP B 1 29 ? 8.523 7.945 7.812 1 97.88 29 TRP B N 1
ATOM 1751 C CA . TRP B 1 29 ? 8.18 6.547 7.578 1 97.88 29 TRP B CA 1
ATOM 1752 C C . TRP B 1 29 ? 7.012 6.113 8.453 1 97.88 29 TRP B C 1
ATOM 1754 O O . TRP B 1 29 ? 6.051 5.516 7.957 1 97.88 29 TRP B O 1
ATOM 1764 N N . GLU B 1 30 ? 7.027 6.504 9.633 1 96.81 30 GLU B N 1
ATOM 1765 C CA . GLU B 1 30 ? 6.039 6.062 10.609 1 96.81 30 GLU B CA 1
ATOM 1766 C C . GLU B 1 30 ? 4.727 6.828 10.461 1 96.81 30 GLU B C 1
ATOM 1768 O O . GLU B 1 30 ? 3.646 6.258 10.617 1 96.81 30 GLU B O 1
ATOM 1773 N N . HIS B 1 31 ? 4.82 8.125 10.023 1 96.5 31 HIS B N 1
ATOM 1774 C CA . HIS B 1 31 ? 3.641 8.969 10.156 1 96.5 31 HIS B CA 1
ATOM 1775 C C . HIS B 1 31 ? 3.178 9.477 8.797 1 96.5 31 HIS B C 1
ATOM 1777 O O . HIS B 1 31 ? 2.092 10.055 8.68 1 96.5 31 HIS B O 1
ATOM 1783 N N . GLY B 1 32 ? 4.023 9.203 7.758 1 96.44 32 GLY B N 1
ATOM 1784 C CA . GLY B 1 32 ? 3.707 9.766 6.457 1 96.44 32 GLY B CA 1
ATOM 1785 C C . GLY B 1 32 ? 4.02 11.25 6.355 1 96.44 32 GLY B C 1
ATOM 1786 O O . GLY B 1 32 ? 4.301 11.898 7.367 1 96.44 32 GLY B O 1
ATOM 1787 N N . TYR B 1 33 ? 3.932 11.773 5.215 1 96.94 33 TYR B N 1
ATOM 1788 C CA . TYR B 1 33 ? 4.23 13.18 4.949 1 96.94 33 TYR B CA 1
ATOM 1789 C C . TYR B 1 33 ? 3.225 14.094 5.637 1 96.94 33 TYR B C 1
ATOM 1791 O O . TYR B 1 33 ? 3.605 15.031 6.336 1 96.94 33 TYR B O 1
ATOM 1799 N N . GLU B 1 34 ? 1.999 13.789 5.473 1 93.06 34 GLU B N 1
ATOM 1800 C CA . GLU B 1 34 ? 0.951 14.641 6.035 1 93.06 34 GLU B CA 1
ATOM 1801 C C . GLU B 1 34 ? 0.924 14.547 7.559 1 93.06 34 GLU B C 1
ATOM 1803 O O . GLU B 1 34 ? 0.616 15.523 8.242 1 93.06 34 GLU B O 1
ATOM 1808 N N . GLY B 1 35 ? 1.248 13.445 8.062 1 93.12 35 GLY B N 1
ATOM 1809 C CA . GLY B 1 35 ? 1.185 13.234 9.5 1 93.12 35 GLY B CA 1
ATOM 1810 C C . GLY B 1 35 ? 2.375 13.812 10.242 1 93.12 35 GLY B C 1
ATOM 1811 O O . GLY B 1 35 ? 2.395 13.836 11.477 1 93.12 35 GLY B O 1
ATOM 1812 N N . ALA B 1 36 ? 3.295 14.25 9.469 1 95.19 36 ALA B N 1
ATOM 1813 C CA . ALA B 1 36 ? 4.5 14.836 10.055 1 95.19 36 ALA B CA 1
ATOM 1814 C C . ALA B 1 36 ? 4.457 16.359 9.977 1 95.19 36 ALA B C 1
ATOM 1816 O O . ALA B 1 36 ? 4.777 16.938 8.938 1 95.19 36 ALA B O 1
ATOM 1817 N N . SER B 1 37 ? 4.164 17 11.055 1 93.88 37 SER B N 1
ATOM 1818 C CA . SER B 1 37 ? 4.238 18.453 11.086 1 93.88 37 SER B CA 1
ATOM 1819 C C . SER B 1 37 ? 5.676 18.938 11.258 1 93.88 37 SER B C 1
ATOM 1821 O O . SER B 1 37 ? 6.551 18.156 11.641 1 93.88 37 SER B O 1
ATOM 1823 N N . LEU B 1 38 ? 5.871 20.172 11 1 94.5 38 LEU B N 1
ATOM 1824 C CA . LEU B 1 38 ? 7.199 20.75 11.203 1 94.5 38 LEU B CA 1
ATOM 1825 C C . LEU B 1 38 ? 7.605 20.672 12.664 1 94.5 38 LEU B C 1
ATOM 1827 O O . LEU B 1 38 ? 8.766 20.391 12.984 1 94.5 38 LEU B O 1
ATOM 1831 N N . SER B 1 39 ? 6.652 20.953 13.531 1 95.62 39 SER B N 1
ATOM 1832 C CA . SER B 1 39 ? 6.93 20.859 14.969 1 95.62 39 SER B CA 1
ATOM 1833 C C . SER B 1 39 ? 7.316 19.438 15.367 1 95.62 39 SER B C 1
ATOM 1835 O O . SER B 1 39 ? 8.25 19.25 16.156 1 95.62 39 SER B O 1
ATOM 1837 N N . ASP B 1 40 ? 6.629 18.422 14.875 1 95.81 40 ASP B N 1
ATOM 1838 C CA . ASP B 1 40 ? 6.949 17.016 15.133 1 95.81 40 ASP B CA 1
ATOM 1839 C C . ASP B 1 40 ? 8.367 16.688 14.672 1 95.81 40 ASP B C 1
ATOM 1841 O O . ASP B 1 40 ? 9.109 16 15.383 1 95.81 40 ASP B O 1
ATOM 1845 N N . LEU B 1 41 ? 8.711 17.203 13.461 1 97.38 41 LEU B N 1
ATOM 1846 C CA . LEU B 1 41 ? 10.016 16.906 12.875 1 97.38 41 LEU B CA 1
ATOM 1847 C C . LEU B 1 41 ? 11.133 17.562 13.688 1 97.38 41 LEU B C 1
ATOM 1849 O O . LEU B 1 41 ? 12.18 16.953 13.914 1 97.38 41 LEU B O 1
ATOM 1853 N N . GLU B 1 42 ? 10.828 18.781 14.141 1 97 42 GLU B N 1
ATOM 1854 C CA . GLU B 1 42 ? 11.781 19.438 15.031 1 97 42 GLU B CA 1
ATOM 1855 C C . GLU B 1 42 ? 12.055 18.594 16.266 1 97 42 GLU B C 1
ATOM 1857 O O . GLU B 1 42 ? 13.203 18.391 16.656 1 97 42 GLU B O 1
ATOM 1862 N N . GLY B 1 43 ? 11.031 18.125 16.875 1 96.94 43 GLY B N 1
ATOM 1863 C CA . GLY B 1 43 ? 11.141 17.281 18.047 1 96.94 43 GLY B CA 1
ATOM 1864 C C . GLY B 1 43 ? 11.859 15.969 17.781 1 96.94 43 GLY B C 1
ATOM 1865 O O . GLY B 1 43 ? 12.758 15.578 18.531 1 96.94 43 GLY B O 1
ATOM 1866 N N . ALA B 1 44 ? 11.539 15.312 16.688 1 96.69 44 ALA B N 1
ATOM 1867 C CA . ALA B 1 44 ? 12.125 14.016 16.328 1 96.69 44 ALA B CA 1
ATOM 1868 C C . ALA B 1 44 ? 13.609 14.148 16.031 1 96.69 44 ALA B C 1
ATOM 1870 O O . ALA B 1 44 ? 14.406 13.281 16.406 1 96.69 44 ALA B O 1
ATOM 1871 N N . MET B 1 45 ? 13.93 15.234 15.383 1 97 45 MET B N 1
ATOM 1872 C CA . MET B 1 45 ? 15.305 15.438 14.945 1 97 45 MET B CA 1
ATOM 1873 C C . MET B 1 45 ? 16.156 16.031 16.062 1 97 45 MET B C 1
ATOM 1875 O O . MET B 1 45 ? 17.391 15.984 16.016 1 97 45 MET B O 1
ATOM 1879 N N . GLY B 1 46 ? 15.5 16.75 17 1 96 46 GLY B N 1
ATOM 1880 C CA . GLY B 1 46 ? 16.203 17.359 18.109 1 96 46 GLY B CA 1
ATOM 1881 C C . GLY B 1 46 ? 16.891 18.656 17.734 1 96 46 GLY B C 1
ATOM 1882 O O . GLY B 1 46 ? 17.953 18.984 18.266 1 96 46 GLY B O 1
ATOM 1883 N N . ILE B 1 47 ? 16.328 19.328 16.75 1 94.5 47 ILE B N 1
ATOM 1884 C CA . ILE B 1 47 ? 16.922 20.594 16.328 1 94.5 47 ILE B CA 1
ATOM 1885 C C . ILE B 1 47 ? 15.812 21.625 16.156 1 94.5 47 ILE B C 1
ATOM 1887 O O . ILE B 1 47 ? 14.656 21.281 15.914 1 94.5 47 ILE B O 1
ATOM 1891 N N . GLY B 1 48 ? 16.188 22.844 16.25 1 93.31 48 GLY B N 1
ATOM 1892 C CA . GLY B 1 48 ? 15.227 23.938 16.094 1 93.31 48 GLY B CA 1
ATOM 1893 C C . GLY B 1 48 ? 14.914 24.234 14.641 1 93.31 48 GLY B C 1
ATOM 1894 O O . GLY B 1 48 ? 15.602 23.766 13.734 1 93.31 48 GLY B O 1
ATOM 1895 N N . ARG B 1 49 ? 13.93 25 14.422 1 93.31 49 ARG B N 1
ATOM 1896 C CA . ARG B 1 49 ? 13.398 25.328 13.102 1 93.31 49 ARG B CA 1
ATOM 1897 C C . ARG B 1 49 ? 14.461 25.984 12.234 1 93.31 49 ARG B C 1
ATOM 1899 O O . ARG B 1 49 ? 14.602 25.656 11.055 1 93.31 49 ARG B O 1
ATOM 1906 N N . THR B 1 50 ? 15.266 26.906 12.805 1 93.88 50 THR B N 1
ATOM 1907 C CA . THR B 1 50 ? 16.281 27.641 12.062 1 93.88 50 THR B CA 1
ATOM 1908 C C . THR B 1 50 ? 17.359 26.703 11.539 1 93.88 50 THR B C 1
ATOM 1910 O O . THR B 1 50 ? 17.719 26.766 10.359 1 93.88 50 THR B O 1
ATOM 1913 N N . SER B 1 51 ? 17.797 25.875 12.336 1 94.56 51 SER B N 1
ATOM 1914 C CA . SER B 1 51 ? 18.797 24.891 11.953 1 94.56 51 SER B CA 1
ATOM 1915 C C . SER B 1 51 ? 18.25 23.922 10.906 1 94.56 51 SER B C 1
ATOM 1917 O O . SER B 1 51 ? 18.969 23.531 9.977 1 94.56 51 SER B O 1
ATOM 1919 N N . MET B 1 52 ? 17.031 23.5 11.078 1 95.5 52 MET B N 1
ATOM 1920 C CA . MET B 1 52 ? 16.391 22.578 10.141 1 95.5 52 MET B CA 1
ATOM 1921 C C . MET B 1 52 ? 16.344 23.172 8.742 1 95.5 52 MET B C 1
ATOM 1923 O O . MET B 1 52 ? 16.75 22.531 7.77 1 95.5 52 MET B O 1
ATOM 1927 N N . TYR B 1 53 ? 15.961 24.438 8.711 1 95.12 53 TYR B N 1
ATOM 1928 C CA . TYR B 1 53 ? 15.844 25.109 7.414 1 95.12 53 TYR B CA 1
ATOM 1929 C C . TYR B 1 53 ? 17.219 25.312 6.785 1 95.12 53 TYR B C 1
ATOM 1931 O O . TYR B 1 53 ? 17.375 25.156 5.57 1 95.12 53 TYR B O 1
ATOM 1939 N N . ALA B 1 54 ? 18.156 25.609 7.609 1 95.19 54 ALA B N 1
ATOM 1940 C CA . ALA B 1 54 ? 19.516 25.859 7.117 1 95.19 54 ALA B CA 1
ATOM 1941 C C . ALA B 1 54 ? 20.125 24.562 6.57 1 95.19 54 ALA B C 1
ATOM 1943 O O . ALA B 1 54 ? 20.797 24.578 5.531 1 95.19 54 ALA B O 1
ATOM 1944 N N . ALA B 1 55 ? 19.812 23.516 7.219 1 95.5 55 ALA B N 1
ATOM 1945 C CA . ALA B 1 55 ? 20.484 22.25 6.883 1 95.5 55 ALA B CA 1
ATOM 1946 C C . ALA B 1 55 ? 19.703 21.484 5.816 1 95.5 55 ALA B C 1
ATOM 1948 O O . ALA B 1 55 ? 20.281 20.828 4.961 1 95.5 55 ALA B O 1
ATOM 1949 N N . PHE B 1 56 ? 18.328 21.562 5.848 1 97.25 56 PHE B N 1
ATOM 1950 C CA . PHE B 1 56 ? 17.562 20.609 5.051 1 97.25 56 PHE B CA 1
ATOM 1951 C C . PHE B 1 56 ? 16.562 21.328 4.152 1 97.25 56 PHE B C 1
ATOM 1953 O O . PHE B 1 56 ? 16.016 20.734 3.223 1 97.25 56 PHE B O 1
ATOM 1960 N N . GLY B 1 57 ? 16.328 22.609 4.406 1 96.56 57 GLY B N 1
ATOM 1961 C CA . GLY B 1 57 ? 15.336 23.344 3.641 1 96.56 57 GLY B CA 1
ATOM 1962 C C . GLY B 1 57 ? 13.93 23.172 4.176 1 96.56 57 GLY B C 1
ATOM 1963 O O . GLY B 1 57 ? 13.734 22.906 5.363 1 96.56 57 GLY B O 1
ATOM 1964 N N . ASN B 1 58 ? 12.953 23.359 3.326 1 96.25 58 ASN B N 1
ATOM 1965 C CA . ASN B 1 58 ? 11.562 23.219 3.736 1 96.25 58 ASN B CA 1
ATOM 1966 C C . ASN B 1 58 ? 11.164 21.75 3.881 1 96.25 58 ASN B C 1
ATOM 1968 O O . ASN B 1 58 ? 11.984 20.859 3.701 1 96.25 58 ASN B O 1
ATOM 1972 N N . LYS B 1 59 ? 10.008 21.531 4.203 1 96.62 59 LYS B N 1
ATOM 1973 C CA . LYS B 1 59 ? 9.539 20.172 4.488 1 96.62 59 LYS B CA 1
ATOM 1974 C C . LYS B 1 59 ? 9.711 19.266 3.277 1 96.62 59 LYS B C 1
ATOM 1976 O O . LYS B 1 59 ? 10.141 18.125 3.412 1 96.62 59 LYS B O 1
ATOM 1981 N N . GLU B 1 60 ? 9.336 19.75 2.098 1 97 60 GLU B N 1
ATOM 1982 C CA . GLU B 1 60 ? 9.453 18.969 0.873 1 97 60 GLU B CA 1
ATOM 1983 C C . GLU B 1 60 ? 10.906 18.562 0.609 1 97 60 GLU B C 1
ATOM 1985 O O . GLU B 1 60 ? 11.188 17.422 0.252 1 97 60 GLU B O 1
ATOM 1990 N N . GLN B 1 61 ? 11.734 19.484 0.76 1 97.81 61 GLN B N 1
ATOM 1991 C CA . GLN B 1 61 ? 13.156 19.219 0.565 1 97.81 61 GLN B CA 1
ATOM 1992 C C . GLN B 1 61 ? 13.68 18.219 1.592 1 97.81 61 GLN B C 1
ATOM 1994 O O . GLN B 1 61 ? 14.453 17.328 1.255 1 97.81 61 GLN B O 1
ATOM 1999 N N . LEU B 1 62 ? 13.32 18.469 2.863 1 98.06 62 LEU B N 1
ATOM 2000 C CA . LEU B 1 62 ? 13.68 17.516 3.91 1 98.06 62 LEU B CA 1
ATOM 2001 C C . LEU B 1 62 ? 13.172 16.109 3.572 1 98.06 62 LEU B C 1
ATOM 2003 O O . LEU B 1 62 ? 13.891 15.133 3.75 1 98.06 62 LEU B O 1
ATOM 2007 N N . PHE B 1 63 ? 12.023 15.984 3.059 1 98.31 63 PHE B N 1
ATOM 2008 C CA . PHE B 1 63 ? 11.438 14.695 2.691 1 98.31 63 PHE B CA 1
ATOM 2009 C C . PHE B 1 63 ? 12.25 14.031 1.588 1 98.31 63 PHE B C 1
ATOM 2011 O O . PHE B 1 63 ? 12.508 12.82 1.642 1 98.31 63 PHE B O 1
ATOM 2018 N N . ARG B 1 64 ? 12.586 14.773 0.603 1 98.12 64 ARG B N 1
ATOM 2019 C CA . ARG B 1 64 ? 13.391 14.227 -0.49 1 98.12 64 ARG B CA 1
ATOM 2020 C C . ARG B 1 64 ? 14.719 13.68 0.024 1 98.12 64 ARG B C 1
ATOM 2022 O O . ARG B 1 64 ? 15.164 12.617 -0.407 1 98.12 64 ARG B O 1
ATOM 2029 N N . LYS B 1 65 ? 15.305 14.422 0.914 1 98.12 65 LYS B N 1
ATOM 2030 C CA . LYS B 1 65 ? 16.547 13.953 1.516 1 98.12 65 LYS B CA 1
ATOM 2031 C C . LYS B 1 65 ? 16.312 12.695 2.344 1 98.12 65 LYS B C 1
ATOM 2033 O O . LYS B 1 65 ? 17.156 11.789 2.354 1 98.12 65 LYS B O 1
ATOM 2038 N N . ALA B 1 66 ? 15.234 12.648 3.076 1 98.38 66 ALA B N 1
ATOM 2039 C CA . ALA B 1 66 ? 14.852 11.453 3.826 1 98.38 66 ALA B CA 1
ATOM 2040 C C . ALA B 1 66 ? 14.656 10.266 2.895 1 98.38 66 ALA B C 1
ATOM 2042 O O . ALA B 1 66 ? 15.055 9.141 3.219 1 98.38 66 ALA B O 1
ATOM 2043 N N . LEU B 1 67 ? 14.047 10.477 1.728 1 98 67 LEU B N 1
ATOM 2044 C CA . LEU B 1 67 ? 13.844 9.43 0.734 1 98 67 LEU B CA 1
ATOM 2045 C C . LEU B 1 67 ? 15.172 8.906 0.213 1 98 67 LEU B C 1
ATOM 2047 O O . LEU B 1 67 ? 15.336 7.695 0.019 1 98 67 LEU B O 1
ATOM 2051 N N . ASP B 1 68 ? 16.109 9.844 -0.012 1 97.56 68 ASP B N 1
ATOM 2052 C CA . ASP B 1 68 ? 17.438 9.43 -0.438 1 97.56 68 ASP B C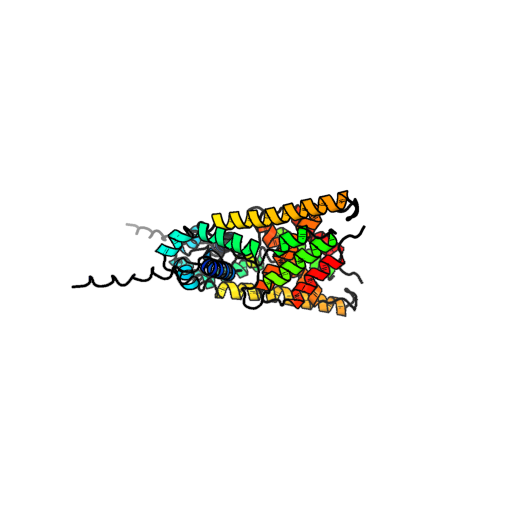A 1
ATOM 2053 C C . ASP B 1 68 ? 18.109 8.562 0.622 1 97.56 68 ASP B C 1
ATOM 2055 O O . ASP B 1 68 ? 18.75 7.555 0.295 1 97.56 68 ASP B O 1
ATOM 2059 N N . ARG B 1 69 ? 17.969 9 1.861 1 97.75 69 ARG B N 1
ATOM 2060 C CA . ARG B 1 69 ? 18.516 8.219 2.967 1 97.75 69 ARG B CA 1
ATOM 2061 C C . ARG B 1 69 ? 17.875 6.836 3.025 1 97.75 69 ARG B C 1
ATOM 2063 O O . ARG B 1 69 ? 18.562 5.84 3.262 1 97.75 69 ARG B O 1
ATOM 2070 N N . TYR B 1 70 ? 16.609 6.766 2.814 1 98.06 70 TYR B N 1
ATOM 2071 C CA . TYR B 1 70 ? 15.875 5.508 2.781 1 98.06 70 TYR B CA 1
ATOM 2072 C C . TYR B 1 70 ? 16.375 4.602 1.666 1 98.06 70 TYR B C 1
ATOM 2074 O O . TYR B 1 70 ? 16.531 3.395 1.858 1 98.06 70 TYR B O 1
ATOM 2082 N N . ALA B 1 71 ? 16.594 5.176 0.477 1 97.31 71 ALA B N 1
ATOM 2083 C CA . ALA B 1 71 ? 17.078 4.441 -0.693 1 97.31 71 ALA B CA 1
ATOM 2084 C C . ALA B 1 71 ? 18.438 3.811 -0.426 1 97.31 71 ALA B C 1
ATOM 2086 O O . ALA B 1 71 ? 18.688 2.676 -0.836 1 97.31 71 ALA B O 1
ATOM 2087 N N . GLU B 1 72 ? 19.234 4.523 0.346 1 96.62 72 GLU B N 1
ATOM 2088 C CA . GLU B 1 72 ? 20.609 4.094 0.593 1 96.62 72 GLU B CA 1
ATOM 2089 C C . GLU B 1 72 ? 20.688 3.105 1.753 1 96.62 72 GLU B C 1
ATOM 2091 O O . GLU B 1 72 ? 21.672 2.393 1.909 1 96.62 72 GLU B O 1
ATOM 2096 N N . GLY B 1 73 ? 19.656 3.092 2.547 1 96.56 73 GLY B N 1
ATOM 2097 C CA . GLY B 1 73 ? 19.625 2.248 3.732 1 96.56 73 GLY B CA 1
ATOM 2098 C C . GLY B 1 73 ? 18.625 1.116 3.641 1 96.56 73 GLY B C 1
ATOM 2099 O O . GLY B 1 73 ? 18.906 0.082 3.029 1 96.56 73 GLY B O 1
ATOM 2100 N N . PRO B 1 74 ? 17.469 1.393 4.172 1 97.31 74 PRO B N 1
ATOM 2101 C CA . PRO B 1 74 ? 16.484 0.318 4.238 1 97.31 74 PRO B CA 1
ATOM 2102 C C . PRO B 1 74 ? 16.094 -0.22 2.859 1 97.31 74 PRO B C 1
ATOM 2104 O O . PRO B 1 74 ? 15.836 -1.416 2.711 1 97.31 74 PRO B O 1
ATOM 2107 N N . ALA B 1 75 ? 16.125 0.603 1.828 1 97.56 75 ALA B N 1
ATOM 2108 C CA . ALA B 1 75 ? 15.664 0.168 0.513 1 97.56 75 ALA B CA 1
ATOM 2109 C C . ALA B 1 75 ? 16.844 -0.172 -0.398 1 97.56 75 ALA B C 1
ATOM 2111 O O . ALA B 1 75 ? 16.656 -0.371 -1.603 1 97.56 75 ALA B O 1
ATOM 2112 N N . ALA B 1 76 ? 18.047 -0.29 0.104 1 97.75 76 ALA B N 1
ATOM 2113 C CA . ALA B 1 76 ? 19.234 -0.572 -0.69 1 97.75 76 ALA B CA 1
ATOM 2114 C C . ALA B 1 76 ? 19.156 -1.95 -1.34 1 97.75 76 ALA B C 1
ATOM 2116 O O . ALA B 1 76 ? 19.891 -2.244 -2.285 1 97.75 76 ALA B O 1
ATOM 2117 N N . TYR B 1 77 ? 18.266 -2.834 -0.821 1 97.56 77 TYR B N 1
ATOM 2118 C CA . TYR B 1 77 ? 18.094 -4.18 -1.36 1 97.56 77 TYR B CA 1
ATOM 2119 C C . TYR B 1 77 ? 17.656 -4.129 -2.822 1 97.56 77 TYR B C 1
ATOM 2121 O O . TYR B 1 77 ? 17.906 -5.07 -3.58 1 97.56 77 TYR B O 1
ATOM 2129 N N . THR B 1 78 ? 17.031 -3.055 -3.273 1 97.69 78 THR B N 1
ATOM 2130 C CA . THR B 1 78 ? 16.547 -2.951 -4.648 1 97.69 78 THR B CA 1
ATOM 2131 C C . THR B 1 78 ? 17.719 -2.936 -5.629 1 97.69 78 THR B C 1
ATOM 2133 O O . THR B 1 78 ? 17.703 -3.639 -6.641 1 97.69 78 THR B O 1
ATOM 2136 N N . GLU B 1 79 ? 18.703 -2.154 -5.305 1 97.19 79 GLU B N 1
ATOM 2137 C CA . GLU B 1 79 ? 19.906 -2.113 -6.145 1 97.19 79 GLU B CA 1
ATOM 2138 C C . GLU B 1 79 ? 20.672 -3.434 -6.082 1 97.19 79 GLU B C 1
ATOM 2140 O O . GLU B 1 79 ? 21.156 -3.924 -7.102 1 97.19 79 GLU B O 1
ATOM 2145 N N . ARG B 1 80 ? 20.766 -4.012 -4.883 1 98 80 ARG B N 1
ATOM 2146 C CA . ARG B 1 80 ? 21.453 -5.293 -4.711 1 98 80 ARG B CA 1
ATOM 2147 C C . ARG B 1 80 ? 20.766 -6.391 -5.508 1 98 80 ARG B C 1
ATOM 2149 O O . ARG B 1 80 ? 21.422 -7.262 -6.082 1 98 80 ARG B O 1
ATOM 2156 N N . ALA B 1 81 ? 19.469 -6.328 -5.523 1 98.62 81 ALA B N 1
ATOM 2157 C CA . ALA B 1 81 ? 18.703 -7.332 -6.25 1 98.62 81 ALA B CA 1
ATOM 2158 C C . ALA B 1 81 ? 19.031 -7.316 -7.738 1 98.62 81 ALA B C 1
ATOM 2160 O O . ALA B 1 81 ? 19.234 -8.375 -8.344 1 98.62 81 ALA B O 1
ATOM 2161 N N . LEU B 1 82 ? 19.188 -6.145 -8.312 1 98.25 82 LEU B N 1
ATOM 2162 C CA . LEU B 1 82 ? 19.391 -5.988 -9.75 1 98.25 82 LEU B CA 1
ATOM 2163 C C . LEU B 1 82 ? 20.75 -6.535 -10.172 1 98.25 82 LEU B C 1
ATOM 2165 O O . LEU B 1 82 ? 20.984 -6.777 -11.352 1 98.25 82 LEU B O 1
ATOM 2169 N N . LEU B 1 83 ? 21.625 -6.75 -9.219 1 98 83 LEU B N 1
ATOM 2170 C CA . LEU B 1 83 ? 22.984 -7.199 -9.5 1 98 83 LEU B CA 1
ATOM 2171 C C . LEU B 1 83 ? 23.078 -8.719 -9.438 1 98 83 LEU B C 1
ATOM 2173 O O . LEU B 1 83 ? 24.109 -9.297 -9.766 1 98 83 LEU B O 1
ATOM 2177 N N . LYS B 1 84 ? 22.062 -9.391 -9.031 1 98.62 84 LYS B N 1
ATOM 2178 C CA . LYS B 1 84 ? 22.094 -10.852 -8.938 1 98.62 84 LYS B CA 1
ATOM 2179 C C . LYS B 1 84 ? 22.219 -11.492 -10.312 1 98.62 84 LYS B C 1
ATOM 2181 O O . LYS B 1 84 ? 21.797 -10.922 -11.312 1 98.62 84 LYS B O 1
ATOM 2186 N N . PRO B 1 85 ? 22.75 -12.648 -10.391 1 97.81 85 PRO B N 1
ATOM 2187 C CA . PRO B 1 85 ? 23.125 -13.219 -11.688 1 97.81 85 PRO B CA 1
ATOM 2188 C C . PRO B 1 85 ? 21.922 -13.711 -12.484 1 97.81 85 PRO B C 1
ATOM 2190 O O . PRO B 1 85 ? 21.953 -13.703 -13.719 1 97.81 85 PRO B O 1
ATOM 2193 N N . THR B 1 86 ? 20.859 -14.227 -11.797 1 98.12 86 THR B N 1
ATOM 2194 C CA . THR B 1 86 ? 19.719 -14.766 -12.539 1 98.12 86 THR B CA 1
ATOM 2195 C C . THR B 1 86 ? 18.453 -13.977 -12.227 1 98.12 86 THR B C 1
ATOM 2197 O O . THR B 1 86 ? 18.359 -13.328 -11.18 1 98.12 86 THR B O 1
ATOM 2200 N N . ALA B 1 87 ? 17.484 -14.07 -13.125 1 98.44 87 ALA B N 1
ATOM 2201 C CA . ALA B 1 87 ? 16.203 -13.398 -12.945 1 98.44 87 ALA B CA 1
ATOM 2202 C C . ALA B 1 87 ? 15.508 -13.883 -11.68 1 98.44 87 ALA B C 1
ATOM 2204 O O . ALA B 1 87 ? 14.914 -13.094 -10.938 1 98.44 87 ALA B O 1
ATOM 2205 N N . ARG B 1 88 ? 15.633 -15.172 -11.422 1 98.5 88 ARG B N 1
ATOM 2206 C CA . ARG B 1 88 ? 15.031 -15.734 -10.219 1 98.5 88 ARG B CA 1
ATOM 2207 C C . ARG B 1 88 ? 15.68 -15.164 -8.961 1 98.5 88 ARG B C 1
ATOM 22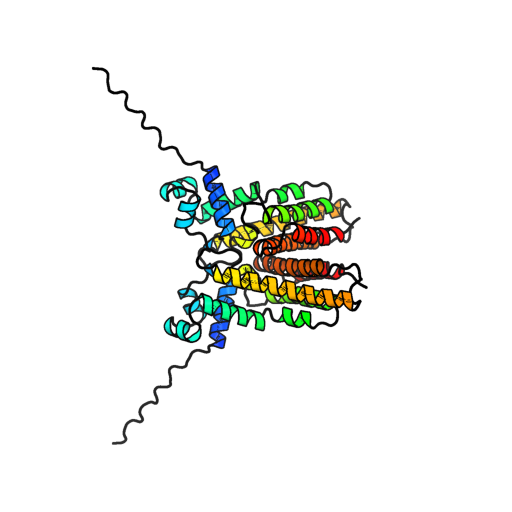09 O O . ARG B 1 88 ? 14.992 -14.82 -8 1 98.5 88 ARG B O 1
ATOM 2216 N N . GLU B 1 89 ? 16.969 -15.039 -8.953 1 98.62 89 GLU B N 1
ATOM 2217 C CA . GLU B 1 89 ? 17.672 -14.477 -7.809 1 98.62 89 GLU B CA 1
ATOM 2218 C C . GLU B 1 89 ? 17.359 -12.992 -7.641 1 98.62 89 GLU B C 1
ATOM 2220 O O . GLU B 1 89 ? 17.312 -12.484 -6.516 1 98.62 89 GLU B O 1
ATOM 2225 N N . VAL B 1 90 ? 17.156 -12.258 -8.742 1 98.81 90 VAL B N 1
ATOM 2226 C CA . VAL B 1 90 ? 16.75 -10.859 -8.695 1 98.81 90 VAL B CA 1
ATOM 2227 C C . VAL B 1 90 ? 15.398 -10.742 -7.984 1 98.81 90 VAL B C 1
ATOM 2229 O O . VAL B 1 90 ? 15.258 -9.984 -7.023 1 98.81 90 VAL B O 1
ATOM 2232 N N . ALA B 1 91 ? 14.438 -11.57 -8.43 1 98.81 91 ALA B N 1
ATOM 2233 C CA . ALA B 1 91 ? 13.102 -11.547 -7.832 1 98.81 91 ALA B CA 1
ATOM 2234 C C . ALA B 1 91 ? 13.156 -11.961 -6.363 1 98.81 91 ALA B C 1
ATOM 2236 O O . ALA B 1 91 ? 12.516 -11.336 -5.516 1 98.81 91 ALA B O 1
ATOM 2237 N N . THR B 1 92 ? 13.961 -12.969 -6.066 1 98.88 92 THR B N 1
ATOM 2238 C CA . THR B 1 92 ? 14.094 -13.469 -4.703 1 98.88 92 THR B CA 1
ATOM 2239 C C . THR B 1 92 ? 14.68 -12.391 -3.787 1 98.88 92 THR B C 1
ATOM 2241 O O . THR B 1 92 ? 14.125 -12.117 -2.717 1 98.88 92 THR B O 1
ATOM 2244 N N . GLU B 1 93 ? 15.766 -11.766 -4.203 1 98.88 93 GLU B N 1
ATOM 2245 C CA . GLU B 1 93 ? 16.406 -10.727 -3.398 1 98.88 93 GLU B CA 1
ATOM 2246 C C . GLU B 1 93 ? 15.492 -9.523 -3.215 1 98.88 93 GLU B C 1
ATOM 2248 O O . GLU B 1 93 ? 15.445 -8.938 -2.131 1 98.88 93 GLU B O 1
ATOM 2253 N N . PHE B 1 94 ? 14.805 -9.188 -4.25 1 98.88 94 PHE B N 1
ATOM 2254 C CA . PHE B 1 94 ? 13.898 -8.047 -4.172 1 98.88 94 PHE B CA 1
ATOM 2255 C C . PHE B 1 94 ? 12.797 -8.297 -3.154 1 98.88 94 PHE B C 1
ATOM 2257 O O . PHE B 1 94 ? 12.57 -7.48 -2.26 1 98.88 94 PHE B O 1
ATOM 2264 N N . LEU B 1 95 ? 12.109 -9.445 -3.273 1 98.88 95 LEU B N 1
ATOM 2265 C CA . LEU B 1 95 ? 10.969 -9.711 -2.41 1 98.88 95 LEU B CA 1
ATOM 2266 C C . LEU B 1 95 ? 11.414 -10 -0.983 1 98.88 95 LEU B C 1
ATOM 2268 O O . LEU B 1 95 ? 10.789 -9.547 -0.025 1 98.88 95 LEU B O 1
ATOM 2272 N N . THR B 1 96 ? 12.523 -10.719 -0.791 1 98.88 96 THR B N 1
ATOM 2273 C CA . THR B 1 96 ? 13.062 -10.953 0.543 1 98.88 96 THR B CA 1
ATOM 2274 C C . THR B 1 96 ? 13.547 -9.648 1.171 1 98.88 96 THR B C 1
ATOM 2276 O O . THR B 1 96 ? 13.375 -9.438 2.373 1 98.88 96 THR B O 1
ATOM 2279 N N . GLY B 1 97 ? 14.195 -8.844 0.357 1 98.75 97 GLY B N 1
ATOM 2280 C CA . GLY B 1 97 ? 14.586 -7.523 0.821 1 98.75 97 GLY B CA 1
ATOM 2281 C C . GLY B 1 97 ? 13.414 -6.672 1.258 1 98.75 97 GLY B C 1
ATOM 2282 O O . GLY B 1 97 ? 13.484 -5.977 2.273 1 98.75 97 GLY B O 1
ATOM 2283 N N . ALA B 1 98 ? 12.336 -6.688 0.473 1 98.75 98 ALA B N 1
ATOM 2284 C CA . ALA B 1 98 ? 11.117 -5.977 0.849 1 98.75 98 ALA B CA 1
ATOM 2285 C C . ALA B 1 98 ? 10.586 -6.465 2.193 1 98.75 98 ALA B C 1
ATOM 2287 O O . ALA B 1 98 ? 10.188 -5.664 3.041 1 98.75 98 ALA B O 1
ATOM 2288 N N . VAL B 1 99 ? 10.602 -7.805 2.406 1 98.88 99 VAL B N 1
ATOM 2289 C CA . VAL B 1 99 ? 10.156 -8.391 3.67 1 98.88 99 VAL B CA 1
ATOM 2290 C C . VAL B 1 99 ? 11.031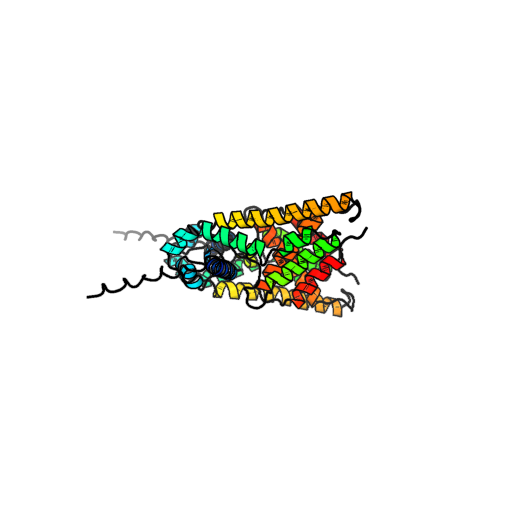 -7.871 4.809 1 98.88 99 VAL B C 1
ATOM 2292 O O . VAL B 1 99 ? 10.516 -7.391 5.824 1 98.88 99 VAL B O 1
ATOM 2295 N N . ARG B 1 100 ? 12.312 -7.902 4.625 1 98.62 100 ARG B N 1
ATOM 2296 C CA . ARG B 1 100 ? 13.242 -7.488 5.672 1 98.62 100 ARG B CA 1
ATOM 2297 C C . ARG B 1 100 ? 13.094 -6.004 5.988 1 98.62 100 ARG B C 1
ATOM 2299 O O . ARG B 1 100 ? 13.016 -5.617 7.156 1 98.62 100 ARG B O 1
ATOM 2306 N N . ALA B 1 101 ? 13.031 -5.227 4.973 1 98.31 101 ALA B N 1
ATOM 2307 C CA . ALA B 1 101 ? 12.969 -3.779 5.152 1 98.31 101 ALA B CA 1
ATOM 2308 C C . ALA B 1 101 ? 11.656 -3.359 5.805 1 98.31 101 ALA B C 1
ATOM 2310 O O . ALA B 1 101 ? 11.625 -2.436 6.617 1 98.31 101 ALA B O 1
ATOM 2311 N N . SER B 1 102 ? 10.602 -4.043 5.465 1 98.69 102 SER B N 1
ATOM 2312 C CA . SER B 1 102 ? 9.281 -3.646 5.934 1 98.69 102 SER B CA 1
ATOM 2313 C C . SER B 1 102 ? 9.016 -4.148 7.348 1 98.69 102 SER B C 1
ATOM 2315 O O . SER B 1 102 ? 8.016 -3.777 7.969 1 98.69 102 SER B O 1
ATOM 2317 N N . THR B 1 103 ? 9.914 -5.059 7.84 1 98.56 103 THR B N 1
ATOM 2318 C CA . THR B 1 103 ? 9.695 -5.656 9.148 1 98.56 103 THR B CA 1
ATOM 2319 C C . THR B 1 103 ? 10.93 -5.484 10.031 1 98.56 103 THR B C 1
ATOM 2321 O O . THR B 1 103 ? 11.195 -6.32 10.898 1 98.56 103 THR B O 1
ATOM 2324 N N . ARG B 1 104 ? 11.703 -4.527 9.805 1 95.81 104 ARG B N 1
ATOM 2325 C CA . ARG B 1 104 ? 12.938 -4.289 10.547 1 95.81 104 ARG B CA 1
ATOM 2326 C C . ARG B 1 104 ? 12.656 -4.125 12.039 1 95.81 104 ARG B C 1
ATOM 2328 O O . ARG B 1 104 ? 11.812 -3.316 12.43 1 95.81 104 ARG B O 1
ATOM 2335 N N . PRO B 1 105 ? 13.391 -4.812 12.867 1 93.25 105 PRO B N 1
ATOM 2336 C CA . PRO B 1 105 ? 13.227 -4.605 14.305 1 93.25 105 PRO B CA 1
ATOM 2337 C C . PRO B 1 105 ? 13.555 -3.178 14.734 1 93.25 105 PRO B C 1
ATOM 2339 O O . PRO B 1 105 ? 14.57 -2.619 14.312 1 93.25 105 PRO B O 1
ATOM 2342 N N . GLY B 1 106 ? 12.734 -2.609 15.461 1 90.81 106 GLY B N 1
ATOM 2343 C CA . GLY B 1 106 ? 12.984 -1.277 15.992 1 90.81 106 GLY B CA 1
ATOM 2344 C C . GLY B 1 106 ? 12.617 -0.171 15.023 1 90.81 106 GLY B C 1
ATOM 2345 O O . GLY B 1 106 ? 12.695 1.012 15.359 1 90.81 106 GLY B O 1
ATOM 2346 N N . GLY B 1 107 ? 12.289 -0.498 13.812 1 93.81 107 GLY B N 1
ATOM 2347 C CA . GLY B 1 107 ? 11.875 0.487 12.828 1 93.81 107 GLY B CA 1
ATOM 2348 C C . GLY B 1 107 ? 10.391 0.437 12.531 1 93.81 107 GLY B C 1
ATOM 2349 O O . GLY B 1 107 ? 9.703 -0.511 12.922 1 93.81 107 GLY B O 1
ATOM 2350 N N . PRO B 1 108 ? 9.953 1.491 11.867 1 96.56 108 PRO B N 1
ATOM 2351 C CA . PRO B 1 108 ? 8.547 1.448 11.461 1 96.56 108 PRO B CA 1
ATOM 2352 C C . PRO B 1 108 ? 8.25 0.321 10.477 1 96.56 108 PRO B C 1
ATOM 2354 O O . PRO B 1 108 ? 9.062 0.04 9.594 1 96.56 108 PRO B O 1
ATOM 2357 N N . PRO B 1 109 ? 7.176 -0.372 10.68 1 97.69 109 PRO B N 1
ATOM 2358 C CA . PRO B 1 109 ? 6.785 -1.365 9.672 1 97.69 109 PRO B CA 1
ATOM 2359 C C . PRO B 1 109 ? 6.359 -0.732 8.352 1 97.69 109 PRO B C 1
ATOM 2361 O O . PRO B 1 109 ? 6.062 0.464 8.305 1 97.69 109 PRO B O 1
ATOM 2364 N N . GLY B 1 110 ? 6.375 -1.542 7.305 1 98.06 110 GLY B N 1
ATOM 2365 C CA . GLY B 1 110 ? 5.984 -1.063 5.988 1 98.06 110 GLY B CA 1
ATOM 2366 C C . GLY B 1 110 ? 7.125 -0.418 5.227 1 98.06 110 GLY B C 1
ATOM 2367 O O . GLY B 1 110 ? 8.297 -0.729 5.465 1 98.06 110 GLY B O 1
ATOM 2368 N N . CYS B 1 111 ? 6.758 0.421 4.332 1 98.44 111 CYS B N 1
ATOM 2369 C CA . CYS B 1 111 ? 7.711 1.025 3.408 1 98.44 111 CYS B CA 1
ATOM 2370 C C . CYS B 1 111 ? 7.434 2.514 3.236 1 98.44 111 CYS B C 1
ATOM 2372 O O . CYS B 1 111 ? 6.309 2.91 2.924 1 98.44 111 CYS B O 1
ATOM 2374 N N . LEU B 1 112 ? 8.461 3.326 3.375 1 98.25 112 LEU B N 1
ATOM 2375 C CA . LEU B 1 112 ? 8.32 4.773 3.275 1 98.25 112 LEU B CA 1
ATOM 2376 C C . LEU B 1 112 ? 7.738 5.168 1.92 1 98.25 112 LEU B C 1
ATOM 2378 O O . LEU B 1 112 ? 6.895 6.066 1.838 1 98.25 112 LEU B O 1
ATOM 2382 N N . THR B 1 113 ? 8.148 4.422 0.879 1 98 113 THR B N 1
ATOM 2383 C CA . THR B 1 113 ? 7.762 4.824 -0.47 1 98 113 THR B CA 1
ATOM 2384 C C . THR B 1 113 ? 6.328 4.402 -0.771 1 98 113 THR B C 1
ATOM 2386 O O . THR B 1 113 ? 5.742 4.836 -1.764 1 98 113 THR B O 1
ATOM 2389 N N . VAL B 1 114 ? 5.742 3.598 0.08 1 97.94 114 VAL B N 1
ATOM 2390 C CA . VAL B 1 114 ? 4.34 3.221 -0.058 1 97.94 114 VAL B CA 1
ATOM 2391 C C . VAL B 1 114 ? 3.479 4.102 0.846 1 97.94 114 VAL B C 1
ATOM 2393 O O . VAL B 1 114 ? 2.561 4.777 0.374 1 97.94 114 VAL B O 1
ATOM 2396 N N . GLN B 1 115 ? 3.879 4.227 2.107 1 96.44 115 GLN B N 1
ATOM 2397 C CA . GLN B 1 115 ? 2.941 4.832 3.049 1 96.44 115 GLN B CA 1
ATOM 2398 C C . GLN B 1 115 ? 3.275 6.305 3.283 1 96.44 115 GLN B C 1
ATOM 2400 O O . GLN B 1 115 ? 2.51 7.023 3.93 1 96.44 115 GLN B O 1
ATOM 2405 N N . GLY B 1 116 ? 4.336 6.84 2.619 1 96.81 116 GLY B N 1
ATOM 2406 C CA . GLY B 1 116 ? 4.742 8.219 2.857 1 96.81 116 GLY B CA 1
ATOM 2407 C C . GLY B 1 116 ? 3.73 9.234 2.355 1 96.81 116 GLY B C 1
ATOM 2408 O O . GLY B 1 116 ? 3.523 10.273 2.984 1 96.81 116 GLY B O 1
ATOM 2409 N N . ALA B 1 117 ? 3.174 8.93 1.176 1 96 117 ALA B N 1
ATOM 2410 C CA . ALA B 1 117 ? 2.205 9.828 0.55 1 96 117 ALA B CA 1
ATOM 2411 C C . ALA B 1 117 ? 1.447 9.117 -0.569 1 96 117 ALA B C 1
ATOM 2413 O O . ALA B 1 117 ? 1.358 9.633 -1.688 1 96 117 ALA B O 1
ATOM 2414 N N . LEU B 1 118 ? 0.852 8.023 -0.197 1 94.62 118 LEU B N 1
ATOM 2415 C CA . LEU B 1 118 ? 0.103 7.289 -1.21 1 94.62 118 LEU B CA 1
ATOM 2416 C C . LEU B 1 118 ? -1.127 8.07 -1.652 1 94.62 118 LEU B C 1
ATOM 2418 O O . LEU B 1 118 ? -1.479 8.07 -2.834 1 94.62 118 LEU B O 1
ATOM 2422 N N . ALA B 1 119 ? -1.777 8.695 -0.724 1 90.94 119 ALA B N 1
ATOM 2423 C CA . ALA B 1 119 ? -2.814 9.711 -0.905 1 90.94 119 ALA B CA 1
ATOM 2424 C C . ALA B 1 119 ? -2.523 10.945 -0.062 1 90.94 119 ALA B C 1
ATOM 2426 O O . ALA B 1 119 ? -2.064 10.836 1.078 1 90.94 119 ALA B O 1
ATOM 2427 N N . THR B 1 120 ? -2.723 12.078 -0.739 1 92.69 120 THR B N 1
ATOM 2428 C CA . THR B 1 120 ? -2.375 13.305 -0.026 1 92.69 120 THR B CA 1
ATOM 2429 C C . THR B 1 120 ? -3.34 14.43 -0.384 1 92.69 120 THR B C 1
ATOM 2431 O O . THR B 1 120 ? -4.07 14.336 -1.374 1 92.69 120 THR B O 1
ATOM 2434 N N . GLY B 1 121 ? -3.336 15.359 0.538 1 91.56 121 GLY B N 1
ATOM 2435 C CA . GLY B 1 121 ? -3.953 16.625 0.182 1 91.56 121 GLY B CA 1
ATOM 2436 C C . GLY B 1 121 ? -3.088 17.469 -0.731 1 91.56 121 GLY B C 1
ATOM 2437 O O . GLY B 1 121 ? -2.086 17 -1.268 1 91.56 121 GLY B O 1
ATOM 2438 N N . HIS B 1 122 ? -3.443 18.672 -0.87 1 87.38 122 HIS B N 1
ATOM 2439 C CA . HIS B 1 122 ? -2.777 19.578 -1.803 1 87.38 122 HIS B CA 1
ATOM 2440 C C . HIS B 1 122 ? -1.337 19.844 -1.376 1 87.38 122 HIS B C 1
ATOM 2442 O O . HIS B 1 122 ? -0.44 19.922 -2.219 1 87.38 122 HIS B O 1
ATOM 2448 N N . SER B 1 123 ? -1.121 19.859 -0.128 1 88.38 123 SER B N 1
ATOM 2449 C CA . SER B 1 123 ? 0.194 20.234 0.379 1 88.38 123 SER B CA 1
ATOM 2450 C C . SER B 1 123 ? 1.19 19.094 0.235 1 88.38 123 SER B C 1
ATOM 2452 O O . SER B 1 123 ? 2.4 19.297 0.336 1 88.38 123 SER B O 1
ATOM 2454 N N . GLY B 1 124 ? 0.683 17.922 -0.046 1 94.06 124 GLY B N 1
ATOM 2455 C CA . GLY B 1 124 ? 1.555 16.75 -0.124 1 94.06 124 GLY B CA 1
ATOM 2456 C C . GLY B 1 124 ? 1.761 16.266 -1.542 1 94.06 124 GLY B C 1
ATOM 2457 O O . GLY B 1 124 ? 2.342 15.195 -1.753 1 94.06 124 GLY B O 1
ATOM 2458 N N . GLN B 1 125 ? 1.351 17.047 -2.527 1 94.56 125 GLN B N 1
ATOM 2459 C CA . GLN B 1 125 ? 1.351 16.578 -3.912 1 94.56 125 GLN B CA 1
ATOM 2460 C C . GLN B 1 125 ? 2.771 16.312 -4.402 1 94.56 125 GLN B C 1
ATOM 2462 O O . GLN B 1 125 ? 3.016 15.328 -5.105 1 94.56 125 GLN B O 1
ATOM 2467 N N . ALA B 1 126 ? 3.666 17.156 -4.031 1 95.19 126 ALA B N 1
ATOM 2468 C CA . ALA B 1 126 ? 5.051 16.984 -4.457 1 95.19 126 ALA B CA 1
ATOM 2469 C C . ALA B 1 126 ? 5.637 15.688 -3.898 1 95.19 126 ALA B C 1
ATOM 2471 O O . ALA B 1 126 ? 6.371 14.984 -4.594 1 95.19 126 ALA B O 1
ATOM 2472 N N . ALA B 1 127 ? 5.34 15.422 -2.629 1 96.75 127 ALA B N 1
ATOM 2473 C CA . ALA B 1 127 ? 5.781 14.164 -2.018 1 96.75 127 ALA B CA 1
ATOM 2474 C C . ALA B 1 127 ? 5.168 12.969 -2.732 1 96.75 127 ALA B C 1
ATOM 2476 O O . ALA B 1 127 ? 5.859 11.984 -3.008 1 96.75 127 ALA B O 1
ATOM 2477 N N . HIS B 1 128 ? 3.898 13.062 -3.031 1 97 128 HIS B N 1
ATOM 2478 C CA . HIS B 1 128 ? 3.215 12.008 -3.77 1 97 128 HIS B CA 1
ATOM 2479 C C . HIS B 1 128 ? 3.885 11.75 -5.113 1 97 128 HIS B C 1
ATOM 2481 O O . HIS B 1 128 ? 4.172 10.609 -5.461 1 97 128 HIS B O 1
ATOM 2487 N N . ASP B 1 129 ? 4.168 12.805 -5.848 1 96.88 129 ASP B N 1
ATOM 2488 C CA . ASP B 1 129 ? 4.77 12.68 -7.172 1 96.88 129 ASP B CA 1
ATOM 2489 C C . ASP B 1 129 ? 6.16 12.047 -7.09 1 96.88 129 ASP B C 1
ATOM 2491 O O . ASP B 1 129 ? 6.531 11.234 -7.938 1 96.88 129 ASP B O 1
ATOM 2495 N N . ALA B 1 130 ? 6.879 12.461 -6.086 1 97 130 ALA B N 1
ATOM 2496 C CA . ALA B 1 130 ? 8.211 11.898 -5.895 1 97 130 ALA B CA 1
ATOM 2497 C C . ALA B 1 130 ? 8.141 10.391 -5.637 1 97 130 ALA B C 1
ATOM 2499 O O . ALA B 1 130 ? 8.953 9.625 -6.16 1 97 130 ALA B O 1
ATOM 2500 N N . LEU B 1 131 ? 7.18 9.984 -4.871 1 97.94 131 LEU B N 1
ATOM 2501 C CA . LEU B 1 131 ? 7.055 8.57 -4.527 1 97.94 131 LEU B CA 1
ATOM 2502 C C . LEU B 1 131 ? 6.539 7.766 -5.711 1 97.94 131 LEU B C 1
ATOM 2504 O O . LEU B 1 131 ? 6.93 6.613 -5.902 1 97.94 131 LEU B O 1
ATOM 2508 N N . VAL B 1 132 ? 5.652 8.352 -6.523 1 97.25 132 VAL B N 1
ATOM 2509 C CA . VAL B 1 132 ? 5.207 7.711 -7.758 1 97.25 132 VAL B CA 1
ATOM 2510 C C . VAL B 1 132 ? 6.398 7.48 -8.68 1 97.25 132 VAL B C 1
ATOM 2512 O O . VAL B 1 132 ? 6.566 6.387 -9.227 1 97.25 132 VAL B O 1
ATOM 2515 N N . THR B 1 133 ? 7.207 8.492 -8.789 1 96.88 133 THR B N 1
ATOM 2516 C CA . THR B 1 133 ? 8.398 8.391 -9.625 1 96.88 133 THR B CA 1
ATOM 2517 C C . THR B 1 133 ? 9.328 7.297 -9.102 1 96.88 133 THR B C 1
ATOM 2519 O O . THR B 1 133 ? 9.883 6.527 -9.891 1 96.88 133 THR B O 1
ATOM 2522 N N . TRP B 1 134 ? 9.453 7.242 -7.832 1 95.38 134 TRP B N 1
ATOM 2523 C CA . TRP B 1 134 ? 10.289 6.227 -7.203 1 95.38 134 TRP B CA 1
ATOM 2524 C C . TRP B 1 134 ? 9.789 4.824 -7.539 1 95.38 134 TRP B C 1
ATOM 2526 O O . TRP B 1 134 ? 10.57 3.971 -7.969 1 95.38 134 TRP B O 1
ATOM 2536 N N . ARG B 1 135 ? 8.562 4.559 -7.387 1 95.44 135 ARG B N 1
ATOM 2537 C CA . ARG B 1 135 ? 7.988 3.242 -7.652 1 95.44 135 ARG B CA 1
ATOM 2538 C C . ARG B 1 135 ? 8.047 2.906 -9.141 1 95.44 135 ARG B C 1
ATOM 2540 O O . ARG B 1 135 ? 8.344 1.77 -9.508 1 95.44 135 ARG B O 1
ATOM 2547 N N . ASP B 1 136 ? 7.828 3.945 -9.984 1 96.19 136 ASP B N 1
ATOM 2548 C CA . ASP B 1 136 ? 7.926 3.752 -11.43 1 96.19 136 ASP B CA 1
ATOM 2549 C C . ASP B 1 136 ? 9.352 3.395 -11.844 1 96.19 136 ASP B C 1
ATOM 2551 O O . ASP B 1 136 ? 9.562 2.539 -12.703 1 96.19 136 ASP B O 1
ATOM 2555 N N . ASP B 1 137 ? 10.281 4.098 -11.25 1 96.56 137 ASP B N 1
ATOM 2556 C CA . ASP B 1 137 ? 11.68 3.791 -11.523 1 96.56 137 ASP B CA 1
ATOM 2557 C C . ASP B 1 137 ? 12.008 2.35 -11.141 1 96.56 137 ASP B C 1
ATOM 2559 O O . ASP B 1 137 ? 12.688 1.644 -11.883 1 96.56 137 ASP B O 1
ATOM 2563 N N . GLY B 1 138 ? 11.523 1.919 -9.945 1 96.56 138 GLY B N 1
ATOM 2564 C CA . GLY B 1 138 ? 11.719 0.538 -9.539 1 96.56 138 GLY B CA 1
ATOM 2565 C C . GLY B 1 138 ? 11.188 -0.467 -10.539 1 96.56 138 GLY B C 1
ATOM 2566 O O . GLY B 1 138 ? 11.875 -1.429 -10.891 1 96.56 138 GLY B O 1
ATOM 2567 N N . PHE B 1 139 ? 10.039 -0.208 -11.055 1 97.62 139 PHE B N 1
ATOM 2568 C CA . PHE B 1 139 ? 9.43 -1.062 -12.07 1 97.62 139 PHE B CA 1
ATOM 2569 C C . PHE B 1 139 ? 10.289 -1.102 -13.328 1 97.62 139 PHE B C 1
ATOM 2571 O O . PHE B 1 139 ? 10.562 -2.178 -13.867 1 97.62 139 PHE B O 1
ATOM 2578 N N . HIS B 1 140 ? 10.703 0.035 -13.797 1 97.75 140 HIS B N 1
ATOM 2579 C CA . HIS B 1 140 ? 11.469 0.113 -15.039 1 97.75 140 HIS B CA 1
ATOM 2580 C C . HIS B 1 140 ? 12.805 -0.616 -14.914 1 97.75 140 HIS B C 1
ATOM 2582 O O . HIS B 1 140 ? 13.234 -1.294 -15.852 1 97.75 140 HIS B O 1
ATOM 2588 N N . HIS B 1 141 ? 13.422 -0.495 -13.773 1 98.19 141 HIS B N 1
ATOM 2589 C CA . HIS B 1 141 ? 14.688 -1.194 -13.555 1 98.19 141 HIS B CA 1
ATOM 2590 C C . HIS B 1 141 ? 14.492 -2.707 -13.578 1 98.19 141 HIS B C 1
ATOM 2592 O O . HIS B 1 141 ? 15.266 -3.428 -14.203 1 98.19 141 HIS B O 1
ATOM 2598 N N . LEU B 1 142 ? 13.453 -3.191 -12.93 1 98.56 142 LEU B N 1
ATOM 2599 C CA . LEU B 1 142 ? 13.156 -4.621 -12.93 1 98.56 142 LEU B CA 1
ATOM 2600 C C . LEU B 1 142 ? 12.805 -5.102 -14.336 1 98.56 142 LEU B C 1
ATOM 2602 O O . LEU B 1 142 ? 13.258 -6.164 -14.766 1 98.56 142 LEU B O 1
ATOM 2606 N N . HIS B 1 143 ? 12 -4.277 -15.023 1 98.56 143 HIS B N 1
ATOM 2607 C CA . HIS B 1 143 ? 11.594 -4.625 -16.375 1 98.56 143 HIS B CA 1
ATOM 2608 C C . HIS B 1 143 ? 12.797 -4.785 -17.297 1 98.56 143 HIS B C 1
ATOM 2610 O O . HIS B 1 143 ? 12.922 -5.789 -18 1 98.56 143 HIS B O 1
ATOM 2616 N N . GLU B 1 144 ? 13.664 -3.807 -17.25 1 98.56 144 GLU B N 1
ATOM 2617 C CA . GLU B 1 144 ? 14.867 -3.863 -18.078 1 98.56 144 GLU B CA 1
ATOM 2618 C C . GLU B 1 144 ? 15.734 -5.066 -17.719 1 98.56 144 GLU B C 1
ATOM 2620 O O . GLU B 1 144 ? 16.266 -5.742 -18.594 1 98.56 144 GLU B O 1
ATOM 2625 N N . ARG B 1 145 ? 15.82 -5.301 -16.453 1 98.62 145 ARG B N 1
ATOM 2626 C CA . ARG B 1 145 ? 16.641 -6.422 -15.992 1 98.62 145 ARG B CA 1
ATOM 2627 C C . ARG B 1 145 ? 16.062 -7.75 -16.453 1 98.62 145 ARG B C 1
ATOM 2629 O O . ARG B 1 145 ? 16.797 -8.664 -16.828 1 98.62 145 ARG B O 1
ATOM 2636 N N . PHE B 1 146 ? 14.773 -7.938 -16.422 1 98.56 146 PHE B N 1
ATOM 2637 C CA . PHE B 1 146 ? 14.125 -9.172 -16.844 1 98.56 146 PHE B CA 1
ATOM 2638 C C . PHE B 1 146 ? 14.125 -9.305 -18.359 1 98.56 146 PHE B C 1
ATOM 2640 O O . PHE B 1 146 ? 14.219 -10.406 -18.906 1 98.56 146 PHE B O 1
ATOM 2647 N N . ARG B 1 147 ? 14.023 -8.148 -19.047 1 98.19 147 ARG B N 1
ATOM 2648 C CA . ARG B 1 147 ? 14.172 -8.188 -20.5 1 98.19 147 ARG B CA 1
ATOM 2649 C C . ARG B 1 147 ? 15.531 -8.75 -20.906 1 98.19 147 ARG B C 1
ATOM 2651 O O . ARG B 1 147 ? 15.617 -9.586 -21.812 1 98.19 147 ARG B O 1
ATOM 2658 N N . ARG B 1 148 ? 16.562 -8.328 -20.234 1 97.94 148 ARG B N 1
ATOM 2659 C CA . ARG B 1 148 ? 17.891 -8.859 -20.484 1 97.94 148 ARG B CA 1
ATOM 2660 C C . ARG B 1 148 ? 17.938 -10.359 -20.219 1 97.94 148 ARG B C 1
ATOM 2662 O O . ARG B 1 148 ? 18.594 -11.102 -20.953 1 97.94 148 ARG B O 1
ATOM 2669 N N . ALA B 1 149 ? 17.266 -10.797 -19.172 1 98.12 149 ALA B N 1
ATOM 2670 C CA . ALA B 1 149 ? 17.219 -12.211 -18.812 1 98.12 149 ALA B CA 1
ATOM 2671 C C . ALA B 1 149 ? 16.578 -13.031 -19.922 1 98.12 149 ALA B C 1
ATOM 2673 O O . ALA B 1 149 ? 16.969 -14.172 -20.188 1 98.12 149 ALA B O 1
ATOM 2674 N N . VAL B 1 150 ? 15.539 -12.477 -20.562 1 97.81 150 VAL B N 1
ATOM 2675 C CA . VAL B 1 150 ? 14.906 -13.148 -21.703 1 97.81 150 VAL B CA 1
ATOM 2676 C C . VAL B 1 150 ? 15.898 -13.234 -22.859 1 97.81 150 VAL B C 1
ATOM 2678 O O . VAL B 1 150 ? 16.078 -14.305 -23.438 1 97.81 150 VAL B O 1
ATOM 2681 N N . ASP B 1 151 ? 16.578 -12.148 -23.094 1 97.25 151 ASP B N 1
ATOM 2682 C CA . ASP B 1 151 ? 17.516 -12.07 -24.203 1 97.25 151 ASP B CA 1
ATOM 2683 C C . ASP B 1 151 ? 18.672 -13.047 -24.016 1 97.25 151 ASP B C 1
ATOM 2685 O O . ASP B 1 151 ? 19.172 -13.633 -24.984 1 97.25 151 ASP B O 1
ATOM 2689 N N . GLU B 1 152 ? 19.031 -13.281 -22.781 1 96.88 152 GLU B N 1
ATOM 2690 C CA . GLU B 1 152 ? 20.203 -14.086 -22.469 1 96.88 152 GLU B CA 1
ATOM 2691 C C . GLU B 1 152 ? 19.828 -15.539 -22.203 1 96.88 152 GLU B C 1
ATOM 2693 O O . GLU B 1 152 ? 20.703 -16.375 -21.969 1 96.88 152 GLU B O 1
ATOM 2698 N N . GLY B 1 153 ? 18.547 -15.805 -22.109 1 97.06 153 GLY B N 1
ATOM 2699 C CA . GLY B 1 153 ? 18.094 -17.188 -21.969 1 97.06 153 GLY B CA 1
ATOM 2700 C C . GLY B 1 153 ? 17.938 -17.609 -20.516 1 97.06 153 GLY B C 1
ATOM 2701 O O . GLY B 1 153 ? 17.75 -18.797 -20.234 1 97.06 153 GLY B O 1
ATOM 2702 N N . ASP B 1 154 ? 18.094 -16.688 -19.641 1 97.31 154 ASP B N 1
ATOM 2703 C CA . ASP B 1 154 ? 17.859 -16.938 -18.234 1 97.31 154 ASP B CA 1
ATOM 2704 C C . ASP B 1 154 ? 16.375 -17.062 -17.922 1 97.31 154 ASP B C 1
ATOM 2706 O O . ASP B 1 154 ? 16 -17.625 -16.891 1 97.31 154 ASP B O 1
ATOM 2710 N N . LEU B 1 155 ? 15.508 -16.484 -18.781 1 97.81 155 LEU B N 1
ATOM 2711 C CA . LEU B 1 155 ? 14.062 -16.672 -18.828 1 97.81 155 LEU B CA 1
ATOM 2712 C C . LEU B 1 155 ? 13.633 -17.297 -20.141 1 97.81 155 LEU B C 1
ATOM 2714 O O . LEU B 1 155 ? 14.305 -17.125 -21.172 1 97.81 155 LEU B O 1
ATOM 2718 N N . PRO B 1 156 ? 12.57 -18.078 -20.109 1 96.31 156 PRO B N 1
ATOM 2719 C CA . PRO B 1 156 ? 12.102 -18.641 -21.375 1 96.31 156 PRO B CA 1
ATOM 2720 C C . PRO B 1 156 ? 11.75 -17.562 -22.406 1 96.31 156 PRO B C 1
ATOM 2722 O O . PRO B 1 156 ? 11.344 -16.469 -22.031 1 96.31 156 PRO B O 1
ATOM 2725 N N . PRO B 1 157 ? 11.836 -17.844 -23.641 1 93.31 157 PRO B N 1
ATOM 2726 C CA . PRO B 1 157 ? 11.562 -16.859 -24.703 1 93.31 157 PRO B CA 1
ATOM 2727 C C . PRO B 1 157 ? 10.133 -16.328 -24.656 1 93.31 157 PRO B C 1
ATOM 2729 O O . PRO B 1 157 ? 9.883 -15.188 -25.062 1 93.31 157 PRO B O 1
ATOM 2732 N N . GLY B 1 158 ? 9.203 -17 -24.109 1 92.94 158 GLY B N 1
ATOM 2733 C CA . GLY B 1 158 ? 7.82 -16.562 -24.047 1 92.94 158 GLY B CA 1
ATOM 2734 C C . GLY B 1 158 ? 7.488 -15.805 -22.781 1 92.94 158 GLY B C 1
ATOM 2735 O O . GLY B 1 158 ? 6.379 -15.289 -22.625 1 92.94 158 GLY B O 1
ATOM 2736 N N . ALA B 1 159 ? 8.578 -15.641 -22.016 1 96.12 159 ALA B N 1
ATOM 2737 C CA . ALA B 1 159 ? 8.328 -14.93 -20.75 1 96.12 159 ALA B CA 1
ATOM 2738 C C . ALA B 1 159 ? 8.086 -13.445 -21 1 96.12 159 ALA B C 1
ATOM 2740 O O . ALA B 1 159 ? 8.773 -12.828 -21.828 1 96.12 159 ALA B O 1
ATOM 2741 N N . ASP B 1 160 ? 7.125 -12.891 -20.375 1 97.31 160 ASP B N 1
ATOM 2742 C CA . ASP B 1 160 ? 6.809 -11.461 -20.453 1 97.31 160 ASP B CA 1
ATOM 2743 C C . ASP B 1 160 ? 7.516 -10.688 -19.344 1 97.31 160 ASP B C 1
ATOM 2745 O O . ASP B 1 160 ? 7.031 -10.625 -18.203 1 97.31 160 ASP B O 1
ATOM 2749 N N . ALA B 1 161 ? 8.602 -10.023 -19.672 1 98.06 161 ALA B N 1
ATOM 2750 C CA . ALA B 1 161 ? 9.445 -9.312 -18.719 1 98.06 161 ALA B CA 1
ATOM 2751 C C . ALA B 1 161 ? 8.664 -8.227 -18 1 98.06 161 ALA B C 1
ATOM 2753 O O . ALA B 1 161 ? 8.852 -8.008 -16.797 1 98.06 161 ALA B O 1
ATOM 2754 N N . ARG B 1 162 ? 7.797 -7.559 -18.719 1 97.88 162 ARG B N 1
ATOM 2755 C CA . ARG B 1 162 ? 7 -6.484 -18.141 1 97.88 162 ARG B CA 1
ATOM 2756 C C . ARG B 1 162 ? 6.039 -7.023 -17.078 1 97.88 162 ARG B C 1
ATOM 2758 O O . ARG B 1 162 ? 5.902 -6.445 -16 1 97.88 162 ARG B O 1
ATOM 2765 N N . LYS B 1 163 ? 5.441 -8.141 -17.406 1 97.69 163 LYS B N 1
ATOM 2766 C CA . LYS B 1 163 ? 4.508 -8.773 -16.484 1 97.69 163 LYS B CA 1
ATOM 2767 C C . LYS B 1 163 ? 5.227 -9.25 -15.219 1 97.69 163 LYS B C 1
ATOM 2769 O O . LYS B 1 163 ? 4.715 -9.094 -14.109 1 97.69 163 LYS B O 1
ATOM 2774 N N . LEU B 1 164 ? 6.395 -9.828 -15.414 1 98.19 164 LEU B N 1
ATOM 2775 C CA . LEU B 1 164 ? 7.168 -10.32 -14.281 1 98.19 164 LEU B CA 1
ATOM 2776 C C . LEU B 1 164 ? 7.605 -9.172 -13.375 1 98.19 164 LEU B C 1
ATOM 2778 O O . LEU B 1 164 ? 7.543 -9.273 -12.148 1 98.19 164 LEU B O 1
ATOM 2782 N N . ALA B 1 165 ? 8.016 -8.07 -13.984 1 98.62 165 ALA B N 1
ATOM 2783 C CA . ALA B 1 165 ? 8.422 -6.895 -13.219 1 98.62 165 ALA B CA 1
ATOM 2784 C C . ALA B 1 165 ? 7.25 -6.328 -12.422 1 98.62 165 ALA B C 1
ATOM 2786 O O . ALA B 1 165 ? 7.395 -5.996 -11.242 1 98.62 165 ALA B O 1
ATOM 2787 N N . ARG B 1 166 ? 6.066 -6.227 -13.039 1 98.56 166 ARG B N 1
ATOM 2788 C CA . ARG B 1 166 ? 4.871 -5.699 -12.383 1 98.56 166 ARG B CA 1
ATOM 2789 C C . ARG B 1 166 ? 4.438 -6.594 -11.227 1 98.56 166 ARG B C 1
ATOM 2791 O O . ARG B 1 166 ? 4.031 -6.102 -10.172 1 98.56 166 ARG B O 1
ATOM 2798 N N . LEU B 1 167 ? 4.555 -7.895 -11.453 1 98.62 167 LEU B N 1
ATOM 2799 C CA . LEU B 1 167 ? 4.211 -8.852 -10.406 1 98.62 167 LEU B CA 1
ATOM 2800 C C . LEU B 1 167 ? 5.109 -8.664 -9.188 1 98.62 167 LEU B C 1
ATOM 2802 O O . LEU B 1 167 ? 4.617 -8.547 -8.062 1 98.62 167 LEU B O 1
ATOM 2806 N N . VAL B 1 168 ? 6.41 -8.547 -9.406 1 98.81 168 VAL B N 1
ATOM 2807 C CA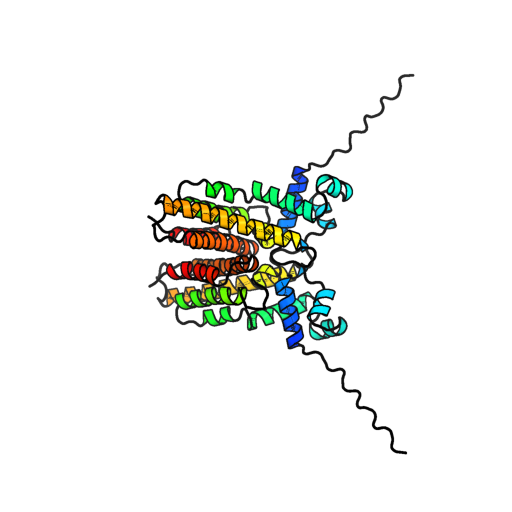 . VAL B 1 168 ? 7.371 -8.422 -8.312 1 98.81 168 VAL B CA 1
ATOM 2808 C C . VAL B 1 168 ? 7.141 -7.102 -7.574 1 98.81 168 VAL B C 1
ATOM 2810 O O . VAL B 1 168 ? 7.105 -7.07 -6.34 1 98.81 168 VAL B O 1
ATOM 2813 N N . MET B 1 169 ? 6.926 -6.035 -8.305 1 98.62 169 MET B N 1
ATOM 2814 C CA . MET B 1 169 ? 6.664 -4.73 -7.691 1 98.62 169 MET B CA 1
ATOM 2815 C C . MET B 1 169 ? 5.359 -4.754 -6.902 1 98.62 169 MET B C 1
ATOM 2817 O O . MET B 1 169 ? 5.297 -4.242 -5.785 1 98.62 169 MET B O 1
ATOM 2821 N N . THR B 1 170 ? 4.344 -5.352 -7.492 1 98.75 170 THR B N 1
ATOM 2822 C CA . THR B 1 170 ? 3.035 -5.422 -6.848 1 98.75 170 THR B CA 1
ATOM 2823 C C . THR B 1 170 ? 3.123 -6.191 -5.531 1 98.75 170 THR B C 1
ATOM 2825 O O . THR B 1 170 ? 2.645 -5.719 -4.496 1 98.75 170 THR B O 1
ATOM 2828 N N . VAL B 1 171 ? 3.773 -7.301 -5.57 1 98.81 171 VAL B N 1
ATOM 2829 C CA . VAL B 1 171 ? 3.893 -8.125 -4.371 1 98.81 171 VAL B CA 1
ATOM 2830 C C . VAL B 1 171 ? 4.746 -7.406 -3.33 1 98.81 171 VAL B C 1
ATOM 2832 O O . VAL B 1 171 ? 4.41 -7.391 -2.145 1 98.81 171 VAL B O 1
ATOM 2835 N N . GLY B 1 172 ? 5.855 -6.793 -3.75 1 98.81 172 GLY B N 1
ATOM 2836 C CA . GLY B 1 172 ? 6.664 -6.02 -2.822 1 98.81 172 GLY B CA 1
ATOM 2837 C C . GLY B 1 172 ? 5.883 -4.93 -2.115 1 98.81 172 GLY B C 1
ATOM 2838 O O . GLY B 1 172 ? 6.004 -4.758 -0.9 1 98.81 172 GLY B O 1
ATOM 2839 N N . ASN B 1 173 ? 5.078 -4.191 -2.879 1 98.69 173 ASN B N 1
ATOM 2840 C CA . ASN B 1 173 ? 4.242 -3.15 -2.297 1 98.69 173 ASN B CA 1
ATOM 2841 C C . ASN B 1 173 ? 3.178 -3.736 -1.373 1 98.69 173 ASN B C 1
ATOM 2843 O O . ASN B 1 173 ? 2.891 -3.174 -0.314 1 98.69 173 ASN B O 1
ATOM 2847 N N . GLY B 1 174 ? 2.607 -4.836 -1.772 1 98.81 174 GLY B N 1
ATOM 2848 C CA . GLY B 1 174 ? 1.657 -5.523 -0.912 1 98.81 174 GLY B CA 1
ATOM 2849 C C . GLY B 1 174 ? 2.264 -5.988 0.398 1 98.81 174 GLY B C 1
ATOM 2850 O O . GLY B 1 174 ? 1.627 -5.902 1.449 1 98.81 174 GLY B O 1
ATOM 2851 N N . ILE B 1 175 ? 3.486 -6.484 0.354 1 98.88 175 ILE B N 1
ATOM 2852 C CA . ILE B 1 175 ? 4.211 -6.895 1.551 1 98.88 175 ILE B CA 1
ATOM 2853 C C . ILE B 1 175 ? 4.348 -5.711 2.504 1 98.88 175 ILE B C 1
ATOM 2855 O O . ILE B 1 175 ? 4.133 -5.848 3.711 1 98.88 175 ILE B O 1
ATOM 2859 N N . ALA B 1 176 ? 4.621 -4.566 1.955 1 98.62 176 ALA B N 1
ATOM 2860 C CA . ALA B 1 176 ? 4.746 -3.365 2.775 1 98.62 176 ALA B CA 1
ATOM 2861 C C . ALA B 1 176 ? 3.43 -3.039 3.473 1 98.62 176 ALA B C 1
ATOM 2863 O O . ALA B 1 176 ? 3.414 -2.721 4.664 1 98.62 176 ALA B O 1
ATOM 2864 N N . VAL B 1 177 ? 2.326 -3.133 2.791 1 98.62 177 VAL B N 1
ATOM 2865 C CA . VAL B 1 177 ? 1.01 -2.844 3.35 1 98.62 177 VAL B CA 1
ATOM 2866 C C . VAL B 1 177 ? 0.683 -3.85 4.453 1 98.62 177 VAL B C 1
ATOM 2868 O O . VAL B 1 177 ? 0.202 -3.475 5.523 1 98.62 177 VAL B O 1
ATOM 2871 N N . GLN B 1 178 ? 0.977 -5.133 4.191 1 98.56 178 GLN B N 1
ATOM 2872 C CA . GLN B 1 178 ? 0.706 -6.164 5.184 1 98.56 178 GLN B CA 1
ATOM 2873 C C . GLN B 1 178 ? 1.571 -5.977 6.426 1 98.56 178 GLN B C 1
ATOM 2875 O O . GLN B 1 178 ? 1.098 -6.141 7.551 1 98.56 178 GLN B O 1
ATOM 2880 N N . ALA B 1 179 ? 2.805 -5.633 6.207 1 98.5 179 ALA B N 1
ATOM 2881 C CA . ALA B 1 179 ? 3.686 -5.355 7.34 1 98.5 179 ALA B CA 1
ATOM 2882 C C . ALA B 1 179 ? 3.164 -4.188 8.172 1 98.5 179 ALA B C 1
ATOM 2884 O O . ALA B 1 179 ? 3.137 -4.258 9.398 1 98.5 179 ALA B O 1
ATOM 2885 N N . ALA B 1 180 ? 2.727 -3.129 7.473 1 97.19 180 ALA B N 1
ATOM 2886 C CA . ALA B 1 180 ? 2.17 -1.958 8.141 1 97.19 180 ALA B CA 1
ATOM 2887 C C . ALA B 1 180 ? 0.902 -2.318 8.914 1 97.19 180 ALA B C 1
ATOM 2889 O O . ALA B 1 180 ? 0.473 -1.572 9.797 1 97.19 180 ALA B O 1
ATOM 2890 N N . SER B 1 181 ? 0.303 -3.449 8.547 1 96.06 181 SER B N 1
ATOM 2891 C CA . SER B 1 181 ? -0.93 -3.904 9.18 1 96.06 181 SER B CA 1
ATOM 2892 C C . SER B 1 181 ? -0.644 -4.914 10.289 1 96.06 181 SER B C 1
ATOM 2894 O O . SER B 1 181 ? -1.569 -5.445 10.906 1 96.06 181 SER B O 1
ATOM 2896 N N . GLY B 1 182 ? 0.673 -5.312 10.469 1 95.75 182 GLY B N 1
ATOM 2897 C CA . GLY B 1 182 ? 1.019 -6.121 11.625 1 95.75 182 GLY B CA 1
ATOM 2898 C C . GLY B 1 182 ? 1.424 -7.539 11.266 1 95.75 182 GLY B C 1
ATOM 2899 O O . GLY B 1 182 ? 1.738 -8.344 12.148 1 95.75 182 GLY B O 1
ATOM 2900 N N . ALA B 1 183 ? 1.439 -7.879 9.969 1 97.56 183 ALA B N 1
ATOM 2901 C CA . ALA B 1 183 ? 1.884 -9.211 9.578 1 97.56 183 ALA B CA 1
ATOM 2902 C C . ALA B 1 183 ? 3.342 -9.438 9.961 1 97.56 183 ALA B C 1
ATOM 2904 O O . ALA B 1 183 ? 4.168 -8.531 9.859 1 97.56 183 ALA B O 1
ATOM 2905 N N . SER B 1 184 ? 3.672 -10.625 10.266 1 97.88 184 SER B N 1
ATOM 2906 C CA . SER B 1 184 ? 5.02 -10.945 10.727 1 97.88 184 SER B CA 1
ATOM 2907 C C . SER B 1 184 ? 5.965 -11.18 9.555 1 97.88 184 SER B C 1
ATOM 2909 O O . SER B 1 184 ? 5.516 -11.461 8.438 1 97.88 184 SER B O 1
ATOM 2911 N N . ARG B 1 185 ? 7.211 -11.094 9.852 1 98.38 185 ARG B N 1
ATOM 2912 C CA . ARG B 1 185 ? 8.25 -11.359 8.859 1 98.38 185 ARG B CA 1
ATOM 2913 C C . ARG B 1 185 ? 8.094 -12.758 8.266 1 98.38 185 ARG B C 1
ATOM 2915 O O . ARG B 1 185 ? 8.203 -12.938 7.051 1 98.38 185 ARG B O 1
ATOM 2922 N N . ALA B 1 186 ? 7.82 -13.742 9.094 1 98.5 186 ALA B N 1
ATOM 2923 C CA . ALA B 1 186 ? 7.699 -15.133 8.648 1 98.5 186 ALA B CA 1
ATOM 2924 C C . ALA B 1 186 ? 6.527 -15.297 7.68 1 98.5 186 ALA B C 1
ATOM 2926 O O . ALA B 1 186 ? 6.664 -15.945 6.641 1 98.5 186 ALA B O 1
ATOM 2927 N N . GLU B 1 187 ? 5.398 -14.719 8.016 1 98.06 187 GLU B N 1
ATOM 2928 C CA . GLU B 1 187 ? 4.227 -14.781 7.148 1 98.06 187 GLU B CA 1
ATOM 2929 C C . GLU B 1 187 ? 4.504 -14.141 5.793 1 98.06 187 GLU B C 1
ATOM 2931 O O . GLU B 1 187 ? 4.125 -14.688 4.754 1 98.06 187 GLU B O 1
ATOM 2936 N N . LEU B 1 188 ? 5.215 -13.016 5.816 1 98.81 188 LEU B N 1
ATOM 2937 C CA . LEU B 1 188 ? 5.457 -12.266 4.586 1 98.81 188 LEU B CA 1
ATOM 2938 C C . LEU B 1 188 ? 6.516 -12.961 3.732 1 98.81 188 LEU B C 1
ATOM 2940 O O . LEU B 1 188 ? 6.453 -12.914 2.5 1 98.81 188 LEU B O 1
ATOM 2944 N N . GLN B 1 189 ? 7.445 -13.617 4.414 1 98.81 189 GLN B N 1
ATOM 2945 C CA . GLN B 1 189 ? 8.422 -14.398 3.664 1 98.81 189 GLN B CA 1
ATOM 2946 C C . GLN B 1 189 ? 7.746 -15.555 2.928 1 98.81 189 GLN B C 1
ATOM 2948 O O . GLN B 1 189 ? 8.141 -15.898 1.813 1 98.81 189 GLN B O 1
ATOM 2953 N N . GLU B 1 190 ? 6.738 -16.125 3.525 1 98.31 190 GLU B N 1
ATOM 2954 C CA . GLU B 1 190 ? 5.992 -17.203 2.865 1 98.31 190 GLU B CA 1
ATOM 2955 C C . GLU B 1 190 ? 5.312 -16.688 1.597 1 98.31 190 GLU B C 1
ATOM 2957 O O . GLU B 1 190 ? 5.227 -17.422 0.603 1 98.31 190 GLU B O 1
ATOM 2962 N N . VAL B 1 191 ? 4.84 -15.5 1.61 1 98.38 191 VAL B N 1
ATOM 2963 C CA . VAL B 1 191 ? 4.234 -14.883 0.434 1 98.38 191 VAL B CA 1
ATOM 2964 C C . VAL B 1 191 ? 5.281 -14.719 -0.664 1 98.38 191 VAL B C 1
ATOM 2966 O O . VAL B 1 191 ? 5.043 -15.086 -1.818 1 98.38 191 VAL B O 1
ATOM 2969 N N . ALA B 1 192 ? 6.418 -14.164 -0.269 1 98.75 192 ALA B N 1
ATOM 2970 C CA . ALA B 1 192 ? 7.508 -14.008 -1.229 1 98.75 192 ALA B CA 1
ATOM 2971 C C . ALA B 1 192 ? 7.891 -15.344 -1.85 1 98.75 192 ALA B C 1
ATOM 2973 O O . ALA B 1 192 ? 8.023 -15.453 -3.07 1 98.75 192 ALA B O 1
ATOM 2974 N N . ASP B 1 193 ? 7.992 -16.359 -1.011 1 98.31 193 ASP B N 1
ATOM 2975 C CA . ASP B 1 193 ? 8.383 -17.688 -1.469 1 98.31 193 ASP B CA 1
ATOM 2976 C C . ASP B 1 193 ? 7.348 -18.266 -2.43 1 98.31 193 ASP B C 1
ATOM 2978 O O . ASP B 1 193 ? 7.703 -18.953 -3.395 1 98.31 193 ASP B O 1
ATOM 2982 N N . ALA B 1 194 ? 6.109 -18.016 -2.17 1 97.25 194 ALA B N 1
ATOM 2983 C CA . ALA B 1 194 ? 5.043 -18.516 -3.031 1 97.25 194 ALA B CA 1
ATOM 2984 C C . ALA B 1 194 ? 5.188 -17.984 -4.453 1 97.25 194 ALA B C 1
ATOM 2986 O O . ALA B 1 194 ? 4.961 -18.719 -5.422 1 97.25 194 ALA B O 1
ATOM 2987 N N . VAL B 1 195 ? 5.582 -16.734 -4.609 1 97.81 195 VAL B N 1
ATOM 2988 C CA . VAL B 1 195 ? 5.777 -16.125 -5.918 1 97.81 195 VAL B CA 1
ATOM 2989 C C . VAL B 1 195 ? 7.023 -16.703 -6.582 1 97.81 195 VAL B C 1
ATOM 2991 O O . VAL B 1 195 ? 6.988 -17.078 -7.762 1 97.81 195 VAL B O 1
ATOM 2994 N N . ILE B 1 196 ? 8.078 -16.891 -5.793 1 98.06 196 ILE B N 1
ATOM 2995 C CA . ILE B 1 196 ? 9.344 -17.375 -6.336 1 98.06 196 ILE B CA 1
ATOM 2996 C C . ILE B 1 196 ? 9.203 -18.828 -6.766 1 98.06 196 ILE B C 1
ATOM 2998 O O . ILE B 1 196 ? 9.789 -19.25 -7.77 1 98.06 196 ILE B O 1
ATOM 3002 N N . ASP B 1 197 ? 8.383 -19.578 -6.02 1 95.69 197 ASP B N 1
ATOM 3003 C CA . ASP B 1 197 ? 8.18 -20.984 -6.301 1 95.69 197 ASP B CA 1
ATOM 3004 C C . ASP B 1 197 ? 7.539 -21.188 -7.676 1 95.69 197 ASP B C 1
ATOM 3006 O O . ASP B 1 197 ? 7.68 -22.25 -8.281 1 95.69 197 ASP B O 1
ATOM 3010 N N . THR B 1 198 ? 6.914 -20.172 -8.219 1 93.12 198 THR B N 1
ATOM 3011 C CA . THR B 1 198 ? 6.215 -20.297 -9.492 1 93.12 198 THR B CA 1
ATOM 3012 C C . THR B 1 198 ? 6.926 -19.5 -10.586 1 93.12 198 THR B C 1
ATOM 3014 O O . THR B 1 198 ? 6.363 -19.266 -11.656 1 93.12 198 THR B O 1
ATOM 3017 N N . TRP B 1 199 ? 8.164 -19.047 -10.266 1 95.5 199 TRP B N 1
ATOM 3018 C CA . TRP B 1 199 ? 8.953 -18.266 -11.203 1 95.5 199 TRP B CA 1
ATOM 3019 C C . TRP B 1 199 ? 9.32 -19.078 -12.438 1 95.5 199 TRP B C 1
ATOM 3021 O O . TRP B 1 199 ? 9.688 -20.25 -12.32 1 95.5 199 TRP B O 1
ATOM 3031 N N . PRO B 1 200 ? 9.18 -18.516 -13.586 1 92.75 200 PRO B N 1
ATOM 3032 C CA . PRO B 1 200 ? 9.5 -19.281 -14.797 1 92.75 200 PRO B CA 1
ATOM 3033 C C . PRO B 1 200 ? 10.961 -19.719 -14.852 1 92.75 200 PRO B C 1
ATOM 3035 O O . PRO B 1 200 ? 11.844 -18.984 -14.406 1 92.75 200 PRO B O 1
ATOM 3038 N N . SER B 1 201 ? 11.172 -20.891 -15.227 1 87 201 SER B N 1
ATOM 3039 C CA . SER B 1 201 ? 12.508 -21.438 -15.414 1 87 201 SER B CA 1
ATOM 3040 C C . SER B 1 201 ? 12.758 -21.781 -16.875 1 87 201 SER B C 1
ATOM 3042 O O . SER B 1 201 ? 11.836 -22.188 -17.594 1 87 201 SER B O 1
ATOM 3044 N N . PRO B 1 202 ? 13.969 -21.484 -17.25 1 81.69 202 PRO B N 1
ATOM 3045 C CA . PRO B 1 202 ? 14.312 -21.859 -18.625 1 81.69 202 PRO B CA 1
ATOM 3046 C C . PRO B 1 202 ? 14.055 -23.344 -18.906 1 81.69 202 PRO B C 1
ATOM 3048 O O . PRO B 1 202 ? 14.07 -24.172 -17.984 1 81.69 202 PRO B O 1
#

Organism: NCBI:txid88382

Sequence (404 aa):
MTAPEKSLLGRPRGFDTDEALERAMLYFWEHGYEGASLSDLEGAMGIGRTSMYAAFGNKEQLFRKALDRYAEGPAAYTERALLKPTAREVATEFLTGAVRASTRPGGPPGCLTVQGALATGHSGQAAHDALVTWRDDGFHHLHERFRRAVDEGDLPPGADARKLARLVMTVGNGIAVQAASGASRAELQEVADAVIDTWPSPMTAPEKSLLGRPRGFDTDEALERAMLYFWEHGYEGASLSDLEGAMGIGRTSMYAAFGNKEQLFRKALDRYAEGPAAYTERALLKPTAREVATEFLTGAVRASTRPGGPPGCLTVQGALATGHSGQAAHDALVTWRDDGFHHLHERFRRAVDEGDLPPGADARKLARLVMTVGNGIAVQAASGASRAELQEVADAVIDTWPSP

pLDDT: mean 93.09, std 13.73, range [33.75, 98.88]

Radius of gyration: 24.79 Å; Cα contacts (8 Å, |Δi|>4): 603; chains: 2; bounding box: 106×74×58 Å

Solvent-accessible surface area (backbone atoms only — not comparable to full-atom values): 20594 Å² total; per-residue (Å²): 133,79,73,76,74,72,72,73,69,67,71,76,80,72,77,59,65,66,60,27,42,51,34,42,30,51,46,32,34,45,11,3,52,78,35,46,45,70,70,54,45,27,61,61,35,70,45,54,69,68,57,43,40,75,73,43,43,54,70,70,49,36,48,52,53,21,48,52,51,37,44,70,48,64,48,33,37,55,63,57,12,73,67,42,93,41,54,67,50,21,52,46,37,33,35,51,32,39,35,48,40,10,52,35,86,95,48,54,45,12,40,47,71,55,35,22,35,60,26,38,24,81,90,35,45,66,56,26,51,52,33,36,49,50,55,50,50,53,37,51,53,41,22,53,52,33,43,51,24,33,76,70,52,55,26,37,83,85,58,54,30,60,57,54,21,50,37,53,49,24,41,34,50,4,44,16,53,41,24,50,56,66,52,49,55,69,62,45,46,50,40,42,47,57,55,57,74,67,51,79,64,95,134,80,73,77,75,73,72,74,71,68,72,77,80,71,77,58,66,66,60,28,42,51,34,41,29,51,47,33,33,47,11,3,53,79,35,46,46,71,69,56,44,27,62,61,36,70,45,55,69,68,57,42,40,74,76,42,42,55,70,69,50,36,47,52,52,22,49,52,52,37,44,69,49,65,47,33,36,55,63,56,12,72,67,41,94,41,54,66,50,21,53,46,37,35,35,52,32,38,36,49,40,10,51,34,84,96,50,55,46,12,41,46,71,54,35,23,34,60,28,39,25,83,89,35,46,68,57,26,51,52,31,36,49,50,55,50,49,54,37,51,55,41,22,54,54,34,43,49,24,33,76,70,51,55,26,37,84,85,58,54,28,59,57,54,19,50,36,53,51,24,40,35,50,4,45,16,55,40,24,50,56,66,52,49,57,69,63,45,45,51,40,41,47,58,56,56,74,67,50,79,64,94

Secondary structure (DSSP, 8-state):
----------------HHHHHHHHHHHHHHHHHHH--HHHHHHHHT--HHHHHHHH-SHHHHHHHHHHHHHHTTTTHHHHHHTSSSHHHHHHHHHHHHHHHHT-TTS-SS-HHHHSSSS--GGGHHHHHHHHHHHHHHHHHHHHHHHHHHHHTSS-TT--HHHHHHHHHHHHHHHHHHHHTT--HHHHHHHHHHHHHT----/----------------HHHHHHHHHHHHHHHHHHH--HHHHHHHHT--HHHHHHHH-SHHHHHHHHHHHHHHTTTTHHHHHHTSSSHHHHHHHHHHHHHHHHT-TTS-SS-HHHHSSSS--GGGHHHHHHHHHHHHHHHHHHHHHHHHHHHHTSS-TT--HHHHHHHHHHHHHHHHHHHHTT--HHHHHHHHHHHHHT----

Nearest PDB structures (foldseek):
  6nsm-assembly1_B  TM=9.356E-01  e=1.078E-12  Pseudomonas aeruginosa UCBPP-PA14
  6nsr-assembly1_B  TM=9.372E-01  e=2.267E-12  Pseudomonas aeruginosa
  2i10-assembly1_B  TM=7.208E-01  e=1.290E-10  Rhodococcus jostii RHA1
  3eup-assembly1_B  TM=7.464E-01  e=6.017E-05  Cytophaga hutchinsonii ATCC 33406
  2g7s-assembly1_A-2  TM=7.481E-01  e=8.112E-04  Agrobacterium fabrum str. C58